Protein AF-0000000074119620 (afdb_homodimer)

Solvent-accessible surface area (backbone atoms only — not comparable to full-atom values): 23588 Å² total; per-residue (Å²): 96,70,70,63,61,60,40,63,68,57,43,51,46,47,52,45,50,17,45,41,33,15,38,52,30,21,48,43,45,45,49,54,56,50,54,73,67,47,82,73,60,67,67,57,48,49,50,50,42,49,51,27,30,33,53,15,23,51,46,34,28,59,46,32,75,73,58,9,40,48,55,40,36,34,53,39,44,42,53,27,21,54,51,47,39,49,33,52,73,38,51,82,74,37,60,67,58,30,50,52,49,50,32,50,34,42,17,30,40,32,22,36,52,55,36,51,63,61,42,49,41,49,62,29,19,51,82,43,19,51,49,51,43,16,54,21,49,27,34,15,46,52,21,42,60,45,19,60,55,48,52,53,67,38,46,97,76,49,67,42,59,30,32,36,52,47,19,50,50,33,45,51,36,33,52,48,40,52,61,58,38,43,62,46,65,70,88,67,63,26,67,40,64,66,54,29,67,63,54,56,44,50,72,60,54,74,84,70,67,71,75,78,72,62,69,78,58,56,60,62,53,52,53,56,47,46,55,55,43,51,59,55,52,64,75,96,99,71,72,61,62,60,40,63,69,58,44,50,45,47,52,44,52,17,46,40,31,14,38,50,29,21,48,45,45,44,50,54,56,50,55,71,68,47,81,75,60,68,67,57,50,48,48,50,43,49,51,28,30,33,54,16,24,51,45,33,29,60,45,33,75,73,58,8,38,48,58,41,35,35,52,39,43,42,53,28,21,54,51,47,38,49,32,53,72,38,51,82,74,37,61,66,58,31,50,53,47,50,32,50,31,42,17,30,39,33,22,38,53,56,38,51,63,62,42,48,42,50,65,28,18,52,82,44,18,51,50,52,42,16,52,21,50,26,34,16,45,52,21,42,59,47,19,60,54,48,51,53,67,38,45,97,75,50,67,41,59,31,33,36,52,48,19,50,48,33,45,52,38,33,52,48,40,51,61,60,39,43,61,48,64,73,86,68,62,28,67,39,65,68,54,30,68,61,55,54,46,48,72,61,52,75,84,68,68,71,75,78,70,61,69,77,59,54,61,60,53,51,51,53,47,46,53,53,44,50,59,55,53,65,74,99

pLDDT: m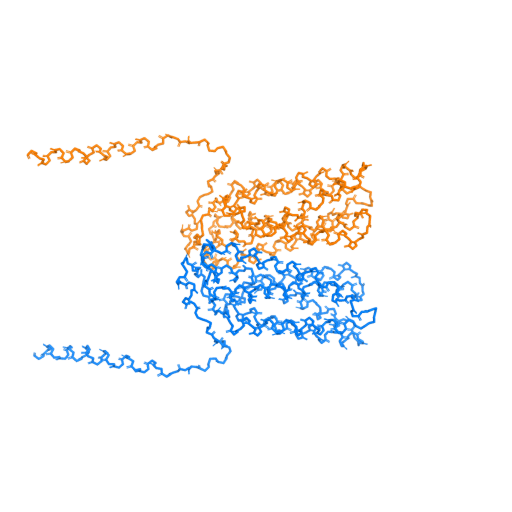ean 76.82, std 20.04, range [24.03, 96.25]

Structure (mmCIF, N/CA/C/O backbone):
data_AF-0000000074119620-model_v1
#
loop_
_entity.id
_entity.type
_entity.pdbx_description
1 polymer 'Major facilitator superfamily (MFS) profile domain-containing protein'
#
loop_
_atom_site.group_PDB
_atom_site.id
_atom_site.type_symbol
_atom_site.label_atom_id
_atom_site.label_alt_id
_atom_site.label_comp_id
_atom_site.label_asym_id
_atom_site.label_entity_id
_atom_site.label_seq_id
_atom_site.pdbx_PDB_ins_code
_atom_site.Cartn_x
_atom_site.Cartn_y
_atom_site.Cartn_z
_atom_site.occupancy
_atom_site.B_iso_or_equiv
_atom_site.auth_seq_id
_atom_site.auth_comp_id
_atom_site.auth_asym_id
_atom_site.auth_atom_id
_atom_site.pdbx_PDB_model_num
ATOM 1 N N . MET A 1 1 ? 4.883 8.281 23.656 1 65.38 1 MET A N 1
ATOM 2 C CA . MET A 1 1 ? 4.09 7.395 22.812 1 65.38 1 MET A CA 1
ATOM 3 C C . MET A 1 1 ? 3.279 6.422 23.656 1 65.38 1 MET A C 1
ATOM 5 O O . MET A 1 1 ? 2.066 6.297 23.484 1 65.38 1 MET A O 1
ATOM 9 N N . ARG A 1 2 ? 3.951 5.906 24.625 1 64.81 2 ARG A N 1
ATOM 10 C CA . ARG A 1 2 ? 3.27 4.902 25.438 1 64.81 2 ARG A CA 1
ATOM 11 C C . ARG A 1 2 ? 2.121 5.52 26.234 1 64.81 2 ARG A C 1
ATOM 13 O O . ARG A 1 2 ? 1.08 4.887 26.422 1 64.81 2 ARG A O 1
ATOM 20 N N . GLU A 1 3 ? 2.363 6.629 26.578 1 68.31 3 GLU A N 1
ATOM 21 C CA . GLU A 1 3 ? 1.336 7.285 27.375 1 68.31 3 GLU A CA 1
ATOM 22 C C . GLU A 1 3 ? 0.096 7.594 26.547 1 68.31 3 GLU A C 1
ATOM 24 O O . GLU A 1 3 ? -1.024 7.574 27.062 1 68.31 3 GLU A O 1
ATOM 29 N N . MET A 1 4 ? 0.361 7.848 25.359 1 67.81 4 MET A N 1
ATOM 30 C CA . MET A 1 4 ? -0.752 8.211 24.484 1 67.81 4 MET A CA 1
ATOM 31 C C . MET A 1 4 ? -1.586 6.988 24.125 1 67.81 4 MET A C 1
ATOM 33 O O . MET A 1 4 ? -2.801 7.09 23.953 1 67.81 4 MET A O 1
ATOM 37 N N . LEU A 1 5 ? -0.892 5.914 24.219 1 71.5 5 LEU A N 1
ATOM 38 C CA . LEU A 1 5 ? -1.597 4.672 23.922 1 71.5 5 LEU A CA 1
ATOM 39 C C . LEU A 1 5 ? -2.383 4.199 25.141 1 71.5 5 LEU A C 1
ATOM 41 O O . LEU A 1 5 ? -2.979 3.119 25.125 1 71.5 5 LEU A O 1
ATOM 45 N N . LYS A 1 6 ? -2.395 5.105 26 1 73.5 6 LYS A N 1
ATOM 46 C CA . LYS A 1 6 ? -3.162 4.738 27.188 1 73.5 6 LYS A CA 1
ATOM 47 C C . LYS A 1 6 ? -4.621 5.172 27.047 1 73.5 6 LYS A C 1
ATOM 49 O O . LYS A 1 6 ? -5.488 4.68 27.781 1 73.5 6 LYS A O 1
ATOM 54 N N . HIS A 1 7 ? -4.895 5.98 26.156 1 81.38 7 HIS A N 1
ATOM 55 C CA . HIS A 1 7 ? -6.293 6.348 25.969 1 81.38 7 HIS A CA 1
ATOM 56 C C . HIS A 1 7 ? -7.066 5.234 25.266 1 81.38 7 HIS A C 1
ATOM 58 O O . HIS A 1 7 ? -6.723 4.852 24.141 1 81.38 7 HIS A O 1
ATOM 64 N N . PRO A 1 8 ? -8.008 4.715 25.938 1 83.75 8 PRO A N 1
ATOM 65 C CA . PRO A 1 8 ? -8.75 3.566 25.406 1 83.75 8 PRO A CA 1
ATOM 66 C C . PRO A 1 8 ? -9.391 3.848 24.047 1 83.75 8 PRO A C 1
ATOM 68 O O . PRO A 1 8 ? -9.484 2.949 23.203 1 83.75 8 PRO A O 1
ATOM 71 N N . SER A 1 9 ? -9.797 5.039 23.828 1 85.31 9 SER A N 1
ATOM 72 C CA . SER A 1 9 ? -10.422 5.371 22.547 1 85.31 9 SER A CA 1
ATOM 73 C C . SER A 1 9 ? -9.438 5.223 21.391 1 85.31 9 SER A C 1
ATOM 75 O O . SER A 1 9 ? -9.805 4.754 20.312 1 85.31 9 SER A O 1
ATOM 77 N N . LEU A 1 10 ? -8.266 5.562 21.703 1 87.19 10 LEU A N 1
ATOM 78 C CA . LEU A 1 10 ? -7.25 5.477 20.656 1 87.19 10 LEU A CA 1
ATOM 79 C C . LEU A 1 10 ? -6.859 4.023 20.391 1 87.19 10 LEU A C 1
ATOM 81 O O . LEU A 1 10 ? -6.602 3.643 19.25 1 87.19 10 LEU A O 1
ATOM 85 N N . ILE A 1 11 ? -6.906 3.287 21.469 1 88.75 11 ILE A N 1
ATOM 86 C CA . ILE A 1 11 ? -6.586 1.871 21.328 1 88.75 11 ILE A CA 1
ATOM 87 C C . ILE A 1 11 ? -7.688 1.173 20.531 1 88.75 11 ILE A C 1
ATOM 89 O O . ILE A 1 11 ? -7.406 0.332 19.672 1 88.75 11 ILE A O 1
ATOM 93 N N . TRP A 1 12 ? -8.836 1.47 20.797 1 88.38 12 TRP A N 1
ATOM 94 C CA . TRP A 1 12 ? -9.953 0.861 20.078 1 88.38 12 TRP A CA 1
ATOM 95 C C . TRP A 1 12 ? -9.93 1.26 18.609 1 88.38 12 TRP A C 1
ATOM 97 O O . TRP A 1 12 ? -10.219 0.44 17.734 1 88.38 12 TRP A O 1
ATOM 107 N N . ARG A 1 13 ? -9.609 2.459 18.359 1 90.44 13 ARG A N 1
ATOM 108 C CA . ARG A 1 13 ? -9.484 2.9 16.984 1 90.44 13 ARG A CA 1
ATOM 109 C C . ARG A 1 13 ? -8.383 2.129 16.266 1 90.44 13 ARG A C 1
ATOM 111 O O . ARG A 1 13 ? -8.531 1.765 15.094 1 90.44 13 ARG A O 1
ATOM 118 N N . LEU A 1 14 ? -7.363 1.898 17.031 1 92.31 14 LEU A N 1
ATOM 119 C CA . LEU A 1 14 ? -6.234 1.169 16.469 1 92.31 14 LEU A CA 1
ATOM 120 C C . LEU A 1 14 ? -6.625 -0.268 16.125 1 92.31 14 LEU A C 1
ATOM 122 O O . LEU A 1 14 ? -6.305 -0.772 15.055 1 92.31 14 LEU A O 1
ATOM 126 N N . VAL A 1 15 ? -7.328 -0.825 17 1 93.31 15 VAL A N 1
ATOM 127 C CA . VAL A 1 15 ? -7.734 -2.215 16.812 1 93.31 15 VAL A CA 1
ATOM 128 C C . VAL A 1 15 ? -8.688 -2.318 15.617 1 93.31 15 VAL A C 1
ATOM 130 O O . VAL A 1 15 ? -8.539 -3.211 14.781 1 93.31 15 VAL A O 1
ATOM 133 N N . VAL A 1 16 ? -9.578 -1.425 15.531 1 94 16 VAL A N 1
ATOM 134 C CA . VAL A 1 16 ? -10.586 -1.463 14.477 1 94 16 VAL A CA 1
ATOM 135 C C . VAL A 1 16 ? -9.93 -1.208 13.125 1 94 16 VAL A C 1
ATOM 137 O O . VAL A 1 16 ? -10.18 -1.935 12.156 1 94 16 VAL A O 1
ATOM 140 N N . ILE A 1 17 ? -9.062 -0.211 13.094 1 94.69 17 ILE A N 1
ATOM 141 C CA . ILE A 1 17 ? -8.438 0.111 11.812 1 94.69 17 ILE A CA 1
ATOM 142 C C . ILE A 1 17 ? -7.48 -1.008 11.414 1 94.69 17 ILE A C 1
ATOM 144 O O . ILE A 1 17 ? -7.344 -1.318 10.227 1 94.69 17 ILE A O 1
ATOM 148 N N . THR A 1 18 ? -6.816 -1.621 12.391 1 95.69 18 THR A N 1
ATOM 149 C CA . THR A 1 18 ? -5.926 -2.744 12.109 1 95.69 18 THR A CA 1
ATOM 150 C C . THR A 1 18 ? -6.711 -3.926 11.547 1 95.69 18 THR A C 1
ATOM 152 O O . THR A 1 18 ? -6.246 -4.602 10.625 1 95.69 18 THR A O 1
ATOM 155 N N . SER A 1 19 ? -7.82 -4.113 12.086 1 95.06 19 SER A N 1
ATOM 156 C CA . SER A 1 19 ? -8.68 -5.164 11.547 1 95.06 19 SER A CA 1
ATOM 157 C C . SER A 1 19 ? -9.086 -4.859 10.109 1 95.06 19 SER A C 1
ATOM 159 O O . SER A 1 19 ? -9.203 -5.77 9.289 1 95.06 19 SER A O 1
ATOM 161 N N . GLY A 1 20 ? -9.359 -3.582 9.844 1 95.75 20 GLY A N 1
ATOM 162 C CA . GLY A 1 20 ? -9.656 -3.186 8.477 1 95.75 20 GLY A CA 1
ATOM 163 C C . GLY A 1 20 ? -8.516 -3.48 7.516 1 95.75 20 GLY A C 1
ATOM 164 O O . GLY A 1 20 ? -8.75 -3.984 6.414 1 95.75 20 GLY A O 1
ATOM 165 N N . TRP A 1 21 ? -7.355 -3.23 7.973 1 95.62 21 TRP A N 1
ATOM 166 C CA . TRP A 1 21 ? -6.176 -3.529 7.168 1 95.62 21 TRP A CA 1
ATOM 167 C C . TRP A 1 21 ? -6.07 -5.027 6.895 1 95.62 21 TRP A C 1
ATOM 169 O O . TRP A 1 21 ? -5.801 -5.438 5.762 1 95.62 21 TRP A O 1
ATOM 179 N N . ALA A 1 22 ? -6.246 -5.785 7.875 1 95.5 22 ALA A N 1
ATOM 180 C CA . ALA A 1 22 ? -6.129 -7.234 7.75 1 95.5 22 ALA A CA 1
ATOM 181 C C . ALA A 1 22 ? -7.141 -7.781 6.746 1 95.5 22 ALA A C 1
ATOM 183 O O . ALA A 1 22 ? -6.785 -8.562 5.859 1 95.5 22 ALA A O 1
ATOM 184 N N . VAL A 1 23 ? -8.312 -7.305 6.832 1 95.69 23 VAL A N 1
ATOM 185 C CA . VAL A 1 23 ? -9.391 -7.852 6.012 1 95.69 23 VAL A CA 1
ATOM 186 C C . VAL A 1 23 ? -9.188 -7.445 4.555 1 95.69 23 VAL A C 1
ATOM 188 O O . VAL A 1 23 ? -9.414 -8.242 3.641 1 95.69 23 VAL A O 1
ATOM 191 N N . VAL A 1 24 ? -8.82 -6.211 4.34 1 95.19 24 VAL A N 1
ATOM 192 C CA . VAL A 1 24 ? -8.578 -5.742 2.98 1 95.19 24 VAL A CA 1
ATOM 193 C C . VAL A 1 24 ? -7.465 -6.574 2.34 1 95.19 24 VAL A C 1
ATOM 195 O O . VAL A 1 24 ? -7.57 -6.965 1.174 1 95.19 24 VAL A O 1
ATOM 198 N N . ASN A 1 25 ? -6.438 -6.914 3.1 1 93.44 25 ASN A N 1
ATOM 199 C CA . ASN A 1 25 ? -5.332 -7.707 2.572 1 93.44 25 ASN A CA 1
ATOM 200 C C . ASN A 1 25 ? -5.746 -9.164 2.357 1 93.44 25 ASN A C 1
ATOM 202 O O . ASN A 1 25 ? -5.359 -9.781 1.362 1 93.44 25 ASN A O 1
ATOM 206 N N . VAL A 1 26 ? -6.488 -9.68 3.252 1 93 26 VAL A N 1
ATOM 207 C CA . VAL A 1 26 ? -7 -11.031 3.061 1 93 26 VAL A CA 1
ATOM 208 C C . VAL A 1 26 ? -7.82 -11.094 1.775 1 93 26 VAL A C 1
ATOM 210 O O . VAL A 1 26 ? -7.664 -12.023 0.976 1 93 26 VAL A O 1
ATOM 213 N N . MET A 1 27 ? -8.664 -10.125 1.658 1 93.38 27 MET A N 1
ATOM 214 C CA . MET A 1 27 ? -9.523 -10.086 0.479 1 93.38 27 MET A CA 1
ATOM 215 C C . MET A 1 27 ? -8.695 -9.953 -0.794 1 93.38 27 MET A C 1
ATOM 217 O O . MET A 1 27 ? -8.969 -10.625 -1.79 1 93.38 27 MET A O 1
ATOM 221 N N . TYR A 1 28 ? -7.73 -9.172 -0.747 1 91.31 28 TYR A N 1
ATOM 222 C CA . TYR A 1 28 ? -6.875 -8.977 -1.912 1 91.31 28 TYR A CA 1
ATOM 223 C C . TYR A 1 28 ? -6.211 -10.281 -2.332 1 91.31 28 TYR A C 1
ATOM 225 O O . TYR A 1 28 ? -6.234 -10.648 -3.508 1 91.31 28 TYR A O 1
ATOM 233 N N . TYR A 1 29 ? -5.676 -10.961 -1.446 1 86.62 29 TYR A N 1
ATOM 234 C CA . TYR A 1 29 ? -4.945 -12.18 -1.774 1 86.62 29 TYR A CA 1
ATOM 235 C C . TYR A 1 29 ? -5.902 -13.32 -2.104 1 86.62 29 TYR A C 1
ATOM 237 O O . TYR A 1 29 ? -5.586 -14.188 -2.916 1 86.62 29 TYR A O 1
ATOM 245 N N . ALA A 1 30 ? -7.043 -13.281 -1.483 1 87.19 30 ALA A N 1
ATOM 246 C CA . ALA A 1 30 ? -8.062 -14.258 -1.8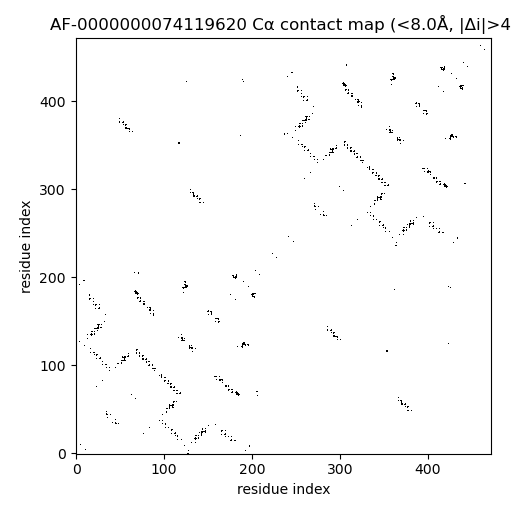75 1 87.19 30 ALA A CA 1
ATOM 247 C C . ALA A 1 30 ? -8.438 -14.094 -3.344 1 87.19 30 ALA A C 1
ATOM 249 O O . ALA A 1 30 ? -8.516 -15.07 -4.086 1 87.19 30 ALA A O 1
ATOM 250 N N . ILE A 1 31 ? -8.57 -12.883 -3.719 1 87.56 31 ILE A N 1
ATOM 251 C CA . ILE A 1 31 ? -8.938 -12.578 -5.098 1 87.56 31 ILE A CA 1
ATOM 252 C C . ILE A 1 31 ? -7.773 -12.914 -6.027 1 87.56 31 ILE A C 1
ATOM 254 O O . ILE A 1 31 ? -7.977 -13.445 -7.117 1 87.56 31 ILE A O 1
ATOM 258 N N . ALA A 1 32 ? -6.617 -12.609 -5.586 1 82.38 32 ALA A N 1
ATOM 259 C CA . ALA A 1 32 ? -5.43 -12.898 -6.387 1 82.38 32 ALA A CA 1
ATOM 260 C C . ALA A 1 32 ? -5.293 -14.391 -6.637 1 82.38 32 ALA A C 1
ATOM 262 O O . ALA A 1 32 ? -4.957 -14.812 -7.75 1 82.38 32 ALA A O 1
ATOM 263 N N . LEU A 1 33 ? -5.574 -15.188 -5.719 1 76.88 33 LEU A N 1
ATOM 264 C CA . LEU A 1 33 ? -5.5 -16.641 -5.844 1 76.88 33 LEU A CA 1
ATOM 265 C C . LEU A 1 33 ? -6.609 -17.156 -6.746 1 76.88 33 LEU A C 1
ATOM 267 O O . LEU A 1 33 ? -6.398 -18.094 -7.523 1 76.88 33 LEU A O 1
ATOM 271 N N . ASN A 1 34 ? -7.762 -16.516 -6.637 1 76.06 34 ASN A N 1
ATOM 272 C CA . ASN A 1 34 ? -8.859 -16.875 -7.52 1 76.06 34 ASN A CA 1
ATOM 273 C C . ASN A 1 34 ? -8.547 -16.547 -8.977 1 76.06 34 ASN A C 1
ATOM 275 O O . ASN A 1 34 ? -8.984 -17.25 -9.883 1 76.06 34 ASN A O 1
ATOM 279 N N . THR A 1 35 ? -7.855 -15.484 -9.141 1 75.19 35 THR A N 1
ATOM 280 C CA . THR A 1 35 ? -7.508 -15.055 -10.492 1 75.19 35 THR A CA 1
ATOM 281 C C . THR A 1 35 ? -6.59 -16.062 -11.164 1 75.19 35 THR A C 1
ATOM 283 O O . THR A 1 35 ? -6.664 -16.266 -12.375 1 75.19 35 THR A O 1
ATOM 286 N N . ASN A 1 36 ? -5.77 -16.75 -10.352 1 70.25 36 ASN A N 1
ATOM 287 C CA . ASN A 1 36 ? -4.879 -17.766 -10.883 1 70.25 36 ASN A CA 1
ATOM 288 C C . ASN A 1 36 ? -5.648 -19.016 -11.312 1 70.25 36 ASN A C 1
ATOM 290 O O . ASN A 1 36 ? -5.141 -19.828 -12.086 1 70.25 36 ASN A O 1
ATOM 294 N N . ASN A 1 37 ? -6.828 -19.109 -10.812 1 71.12 37 ASN A N 1
ATOM 295 C CA . ASN A 1 37 ? -7.645 -20.281 -11.117 1 71.12 37 ASN A CA 1
ATOM 296 C C . ASN A 1 37 ? -8.656 -20 -12.219 1 71.12 37 ASN A C 1
ATOM 298 O O . ASN A 1 37 ? -9.516 -20.828 -12.516 1 71.12 37 ASN A O 1
ATOM 302 N N . LEU A 1 38 ? -8.516 -18.766 -12.75 1 74.75 38 LEU A N 1
ATOM 303 C CA . LEU A 1 38 ? -9.453 -18.406 -13.805 1 74.75 38 LEU A CA 1
ATOM 304 C C . LEU A 1 38 ? -9.156 -19.172 -15.086 1 74.75 38 LEU A C 1
ATOM 306 O O . LEU A 1 38 ? -8.016 -19.578 -15.32 1 74.75 38 LEU A O 1
ATOM 310 N N . THR A 1 39 ? -10.242 -19.422 -15.734 1 73.94 39 THR A N 1
ATOM 311 C CA . THR A 1 39 ? -10.102 -20.094 -17.016 1 73.94 39 THR A CA 1
ATOM 312 C C . THR A 1 39 ? -9.531 -19.156 -18.062 1 73.94 39 THR A C 1
ATOM 314 O O . THR A 1 39 ? -9.602 -17.922 -17.922 1 73.94 39 THR A O 1
ATOM 317 N N . GLY A 1 40 ? -8.734 -19.734 -18.969 1 76.81 40 GLY A N 1
ATOM 318 C CA . GLY A 1 40 ? -8.18 -18.922 -20.047 1 76.81 40 GLY A CA 1
ATOM 319 C C . GLY A 1 40 ? -6.684 -18.719 -19.922 1 76.81 40 GLY A C 1
ATOM 320 O O . GLY A 1 40 ? -6.004 -19.438 -19.203 1 76.81 40 GLY A O 1
ATOM 321 N N . ASP A 1 41 ? -6.258 -17.656 -20.641 1 82.25 41 ASP A N 1
ATOM 322 C CA . ASP A 1 41 ? -4.832 -17.344 -20.672 1 82.25 41 ASP A CA 1
ATOM 323 C C . ASP A 1 41 ? -4.395 -16.641 -19.391 1 82.25 41 ASP A C 1
ATOM 325 O O . ASP A 1 41 ? -4.934 -15.586 -19.031 1 82.25 41 ASP A O 1
ATOM 329 N N . ARG A 1 42 ? -3.529 -17.203 -18.609 1 75.5 42 ARG A N 1
ATOM 330 C CA . ARG A 1 42 ? -3.045 -16.688 -17.328 1 75.5 42 ARG A CA 1
ATOM 331 C C . ARG A 1 42 ? -2.453 -15.289 -17.5 1 75.5 42 ARG A C 1
ATOM 333 O O . ARG A 1 42 ? -2.643 -14.43 -16.641 1 75.5 42 ARG A O 1
ATOM 340 N N . PHE A 1 43 ? -1.74 -15.023 -18.609 1 73.88 43 PHE A N 1
ATOM 341 C CA . PHE A 1 43 ? -1.105 -13.727 -18.828 1 73.88 43 PHE A CA 1
ATOM 342 C C . PHE A 1 43 ? -2.152 -12.648 -19.078 1 73.88 43 PHE A C 1
ATOM 344 O O . PHE A 1 43 ? -2.025 -11.523 -18.578 1 73.88 43 PHE A O 1
ATOM 351 N N . LEU A 1 44 ? -3.137 -13.047 -19.781 1 79.81 44 LEU A N 1
ATOM 352 C CA . LEU A 1 44 ? -4.207 -12.094 -20.047 1 79.81 44 LEU A CA 1
ATOM 353 C C . LEU A 1 44 ? -4.973 -11.766 -18.766 1 79.81 44 LEU A C 1
ATOM 355 O O . LEU A 1 44 ? -5.355 -10.617 -18.547 1 79.81 44 LEU A O 1
ATOM 359 N N . ASN A 1 45 ? -5.16 -12.781 -17.953 1 82.5 45 ASN A N 1
ATOM 360 C CA . ASN A 1 45 ? -5.852 -12.562 -16.688 1 82.5 45 ASN A CA 1
ATOM 361 C C . ASN A 1 45 ? -5.055 -11.656 -15.758 1 82.5 45 ASN A C 1
ATOM 363 O O . ASN A 1 45 ? -5.629 -10.844 -15.031 1 82.5 45 ASN A O 1
ATOM 367 N N . MET A 1 46 ? -3.754 -11.758 -15.836 1 76.88 46 MET A N 1
ATOM 368 C CA . MET A 1 46 ? -2.893 -10.891 -15.031 1 76.88 46 MET A CA 1
ATOM 369 C C . MET A 1 46 ? -2.963 -9.453 -15.516 1 76.88 46 MET A C 1
ATOM 371 O O . MET A 1 46 ? -2.959 -8.516 -14.711 1 76.88 46 MET A O 1
ATOM 375 N N . LEU A 1 47 ? -3.004 -9.398 -16.781 1 81.62 47 LEU A N 1
ATOM 376 C CA . LEU A 1 47 ? -3.084 -8.07 -17.375 1 81.62 47 LEU A CA 1
ATOM 377 C C . LEU A 1 47 ? -4.402 -7.391 -17.016 1 81.62 47 LEU A C 1
ATOM 379 O O . LEU A 1 47 ? -4.422 -6.219 -16.641 1 81.62 47 LEU A O 1
ATOM 383 N N . TYR A 1 48 ? -5.449 -8.148 -17.125 1 86.69 48 TYR A N 1
ATOM 384 C CA . TYR A 1 48 ? -6.746 -7.605 -16.75 1 86.69 48 TYR A CA 1
ATOM 385 C C . TYR A 1 48 ? -6.758 -7.199 -15.281 1 86.69 48 TYR A C 1
ATOM 387 O O . TYR A 1 48 ? -7.316 -6.16 -14.922 1 86.69 48 TYR A O 1
ATOM 395 N N . GLY A 1 49 ? -6.18 -8 -14.5 1 87.62 49 GLY A N 1
ATOM 396 C CA . GLY A 1 49 ? -6.094 -7.695 -13.078 1 87.62 49 GLY A CA 1
ATOM 397 C C . GLY A 1 49 ? -5.32 -6.422 -12.789 1 87.62 49 GLY A C 1
ATOM 398 O O . GLY A 1 49 ? -5.742 -5.605 -11.969 1 87.62 49 GLY A O 1
ATOM 399 N N . GLY A 1 50 ? -4.246 -6.262 -13.492 1 86.44 50 GLY A N 1
ATOM 400 C CA . GLY A 1 50 ? -3.443 -5.059 -13.328 1 86.44 50 GLY A CA 1
ATOM 401 C C . GLY A 1 50 ? -4.172 -3.797 -13.75 1 86.44 50 GLY A C 1
ATOM 402 O O . GLY A 1 50 ? -4.102 -2.775 -13.062 1 86.44 50 GLY A O 1
ATOM 403 N N . ILE A 1 51 ? -4.848 -3.877 -14.797 1 90.81 51 ILE A N 1
ATOM 404 C CA . ILE A 1 51 ? -5.609 -2.738 -15.297 1 90.81 51 ILE A CA 1
ATOM 405 C C . ILE A 1 51 ? -6.711 -2.379 -14.305 1 90.81 51 ILE A C 1
ATOM 407 O O . ILE A 1 51 ? -6.93 -1.203 -14.008 1 90.81 51 ILE A O 1
ATOM 411 N N . ALA A 1 52 ? -7.379 -3.414 -13.836 1 92.88 52 ALA A N 1
ATOM 412 C CA . ALA A 1 52 ? -8.43 -3.186 -12.852 1 92.88 52 ALA A CA 1
ATOM 413 C C . ALA A 1 52 ? -7.883 -2.479 -11.617 1 92.88 52 ALA A C 1
ATOM 415 O O . ALA A 1 52 ? -8.531 -1.588 -11.062 1 92.88 52 ALA A O 1
ATOM 416 N N . GLU A 1 53 ? -6.762 -2.82 -11.203 1 91.69 53 GLU A N 1
ATOM 417 C CA . GLU A 1 53 ? -6.145 -2.207 -10.031 1 91.69 53 GLU A CA 1
ATOM 418 C C . GLU A 1 53 ? -5.777 -0.751 -10.297 1 91.69 53 GLU A C 1
ATOM 420 O O . GLU A 1 53 ? -5.969 0.112 -9.438 1 91.69 53 GLU A O 1
ATOM 425 N N . ILE A 1 54 ? -5.266 -0.506 -11.484 1 93.5 54 ILE A N 1
ATOM 426 C CA . ILE A 1 54 ? -4.879 0.852 -11.852 1 93.5 54 ILE A CA 1
ATOM 427 C C . ILE A 1 54 ? -6.113 1.751 -11.883 1 93.5 54 ILE A C 1
ATOM 429 O O . ILE A 1 54 ? -6.102 2.85 -11.32 1 93.5 54 ILE A O 1
ATOM 433 N N . VAL A 1 55 ? -7.098 1.277 -12.477 1 94 55 VAL A N 1
ATOM 434 C CA . VAL A 1 55 ? -8.344 2.035 -12.531 1 94 55 VAL A CA 1
ATOM 435 C C . VAL A 1 55 ? -8.875 2.264 -11.117 1 94 55 VAL A C 1
ATOM 437 O O . VAL A 1 55 ? -9.352 3.354 -10.797 1 94 55 VAL A O 1
ATOM 440 N N . GLY A 1 56 ? -8.766 1.248 -10.305 1 94.25 56 GLY A N 1
ATOM 441 C CA . GLY A 1 56 ? -9.227 1.357 -8.93 1 94.25 56 GLY A CA 1
ATOM 442 C C . GLY A 1 56 ? -8.516 2.441 -8.141 1 94.25 56 GLY A C 1
ATOM 443 O O . GLY A 1 56 ? -9.156 3.252 -7.473 1 94.25 56 GLY A O 1
ATOM 444 N N . VAL A 1 57 ? -7.266 2.529 -8.305 1 91.56 57 VAL A N 1
ATOM 445 C CA . VAL A 1 57 ? -6.496 3.49 -7.52 1 91.56 57 VAL A CA 1
ATOM 446 C C . VAL A 1 57 ? -6.789 4.906 -8.008 1 91.56 57 VAL A C 1
ATOM 448 O O . VAL A 1 57 ? -6.777 5.855 -7.223 1 91.56 57 VAL A O 1
ATOM 451 N N . LEU A 1 58 ? -7.082 5.027 -9.242 1 90.94 58 LEU A N 1
ATOM 452 C CA . LEU A 1 58 ? -7.422 6.336 -9.789 1 90.94 58 LEU A CA 1
ATOM 453 C C . LEU A 1 58 ? -8.82 6.766 -9.352 1 90.94 58 LEU A C 1
ATOM 455 O O . LEU A 1 58 ? -9.062 7.949 -9.109 1 90.94 58 LEU A O 1
ATOM 459 N N . LEU A 1 59 ? -9.625 5.82 -9.203 1 91.25 59 LEU A N 1
ATOM 460 C CA . LEU A 1 59 ? -10.992 6.121 -8.789 1 91.25 59 LEU A CA 1
ATOM 461 C C . LEU A 1 59 ? -11.039 6.496 -7.312 1 91.25 59 LEU A C 1
ATOM 463 O O . LEU A 1 59 ? -11.984 7.148 -6.863 1 91.25 59 LEU A O 1
ATOM 467 N N . TYR A 1 60 ? -10.016 6.031 -6.633 1 87.25 60 TYR A N 1
ATOM 468 C CA . TYR A 1 60 ? -9.961 6.297 -5.199 1 87.25 60 TYR A CA 1
ATOM 469 C C . TYR A 1 60 ? -10.078 7.789 -4.914 1 87.25 60 TYR A C 1
ATOM 471 O O . TYR A 1 60 ? -10.75 8.195 -3.969 1 87.25 60 TYR A O 1
ATOM 479 N N . PHE A 1 61 ? -9.375 8.617 -5.754 1 81.69 61 PHE A N 1
ATOM 480 C CA . PHE A 1 61 ? -9.367 10.055 -5.52 1 81.69 61 PHE A CA 1
ATOM 481 C C . PHE A 1 61 ? -10.773 10.633 -5.668 1 81.69 61 PHE A C 1
ATOM 483 O O . PHE A 1 61 ? -11.219 11.422 -4.828 1 81.69 61 PHE A O 1
ATOM 490 N N . PHE A 1 62 ? -11.469 10.164 -6.609 1 82.38 62 PHE A N 1
ATOM 491 C CA . PHE A 1 62 ? -12.805 10.695 -6.863 1 82.38 62 PHE A CA 1
ATOM 492 C C . PHE A 1 62 ? -13.773 10.266 -5.766 1 82.38 62 PHE A C 1
ATOM 494 O O . PHE A 1 62 ? -14.602 11.062 -5.32 1 82.38 62 PHE A O 1
ATOM 501 N N . VAL A 1 63 ? -13.617 9.125 -5.27 1 85.06 63 VAL A N 1
ATOM 502 C CA . VAL A 1 63 ? -14.531 8.57 -4.281 1 85.06 63 VAL A CA 1
ATOM 503 C C . VAL A 1 63 ? -14.289 9.227 -2.924 1 85.06 63 VAL A C 1
ATOM 505 O O . VAL A 1 63 ? -15.234 9.625 -2.24 1 85.06 63 VAL A O 1
ATOM 508 N N . VAL A 1 64 ? -13.086 9.461 -2.631 1 84.62 64 VAL A N 1
ATOM 509 C CA . VAL A 1 64 ? -12.75 9.984 -1.311 1 84.62 64 VAL A CA 1
ATOM 510 C C . VAL A 1 64 ? -13 11.492 -1.271 1 84.62 64 VAL A C 1
ATOM 512 O O . VAL A 1 64 ? -13.359 12.039 -0.227 1 84.62 64 VAL A O 1
ATOM 515 N N . SER A 1 65 ? -12.75 12.188 -2.387 1 80.5 65 SER A N 1
ATOM 516 C CA . SER A 1 65 ? -12.961 13.633 -2.438 1 80.5 65 SER A CA 1
ATOM 517 C C . SER A 1 65 ? -14.43 13.984 -2.24 1 80.5 65 SER A C 1
ATOM 519 O O . SER A 1 65 ? -14.75 15.039 -1.68 1 80.5 65 SER A O 1
ATOM 521 N N . LYS A 1 66 ? -15.266 13.086 -2.58 1 79.5 66 LYS A N 1
ATOM 522 C CA . LYS A 1 66 ? -16.688 13.398 -2.531 1 79.5 66 LYS A CA 1
ATOM 523 C C . LYS A 1 66 ? -17.328 12.875 -1.244 1 79.5 66 LYS A C 1
ATOM 525 O O . LYS A 1 66 ? -18.141 13.555 -0.624 1 79.5 66 LYS A O 1
ATOM 530 N N . TRP A 1 67 ? -16.922 11.641 -0.792 1 82.19 67 TRP A N 1
ATOM 531 C CA . TRP A 1 67 ? -17.688 11 0.27 1 82.19 67 TRP A CA 1
ATOM 532 C C . TRP A 1 67 ? -16.844 10.82 1.524 1 82.19 67 TRP A C 1
ATOM 534 O O . TRP A 1 67 ? -17.359 10.469 2.586 1 82.19 67 TRP A O 1
ATOM 544 N N . GLY A 1 68 ? -15.664 11.094 1.47 1 81.69 68 GLY A N 1
ATOM 545 C CA . GLY A 1 68 ? -14.812 10.906 2.633 1 81.69 68 GLY A CA 1
ATOM 546 C C . GLY A 1 68 ? -14.219 9.508 2.717 1 81.69 68 GLY A C 1
ATOM 547 O O . GLY A 1 68 ? -14.602 8.625 1.951 1 81.69 68 GLY A O 1
ATOM 548 N N . CYS A 1 69 ? -13.414 9.273 3.615 1 86.38 69 CYS A N 1
ATOM 549 C CA . CYS A 1 69 ? -12.641 8.039 3.695 1 86.38 69 CYS A CA 1
ATOM 550 C C . CYS A 1 69 ? -13.461 6.922 4.324 1 86.38 69 CYS A C 1
ATOM 552 O O . CYS A 1 69 ? -13.562 5.828 3.766 1 86.38 69 CYS A O 1
ATOM 554 N N . ARG A 1 70 ? -14.109 7.164 5.441 1 89 70 ARG A N 1
ATOM 555 C CA . ARG A 1 70 ? -14.773 6.102 6.191 1 89 70 ARG A CA 1
ATOM 556 C C . ARG A 1 70 ? -15.922 5.496 5.387 1 89 70 ARG A C 1
ATOM 558 O O . ARG A 1 70 ? -15.969 4.281 5.184 1 89 70 ARG A O 1
ATOM 565 N N . ASP A 1 71 ? -16.766 6.359 4.887 1 89 71 ASP A N 1
ATOM 566 C CA . ASP A 1 71 ? -17.969 5.898 4.199 1 89 71 ASP A CA 1
ATOM 567 C C . ASP A 1 71 ? -17.625 5.219 2.877 1 89 71 ASP A C 1
ATOM 569 O O . ASP A 1 71 ? -18.25 4.223 2.504 1 89 71 ASP A O 1
ATOM 573 N N . CYS A 1 72 ? -16.703 5.762 2.236 1 90.44 72 CYS A N 1
ATOM 574 C CA . CYS A 1 72 ? -16.281 5.176 0.97 1 90.44 72 CYS A CA 1
ATOM 575 C C . CYS A 1 72 ? -15.648 3.809 1.189 1 90.44 72 CYS A C 1
ATOM 577 O O . CYS A 1 72 ? -15.93 2.861 0.454 1 90.44 72 CYS A O 1
ATOM 579 N N . TYR A 1 73 ? -14.836 3.777 2.197 1 93.88 73 TYR A N 1
ATOM 580 C CA . TYR A 1 73 ? -14.195 2.508 2.523 1 93.88 73 TYR A CA 1
ATOM 581 C C . TYR A 1 73 ? -15.234 1.43 2.803 1 93.88 73 TYR A C 1
ATOM 583 O O . TYR A 1 73 ? -15.172 0.337 2.232 1 93.88 73 TYR A O 1
ATOM 591 N N . CYS A 1 74 ? -16.188 1.748 3.602 1 93.5 74 CYS A N 1
ATOM 592 C CA . CYS A 1 74 ? -17.203 0.779 4.016 1 93.5 74 CYS A CA 1
ATOM 593 C C . CYS A 1 74 ? -18.094 0.381 2.842 1 93.5 74 CYS A C 1
ATOM 595 O O . CYS A 1 74 ? -18.359 -0.803 2.641 1 93.5 74 CYS A O 1
ATOM 597 N N . ALA A 1 75 ? -18.484 1.348 2.102 1 93.5 75 ALA A N 1
ATOM 598 C CA . ALA A 1 75 ? -19.375 1.067 0.979 1 93.5 75 ALA A CA 1
ATOM 599 C C . ALA A 1 75 ? -18.703 0.182 -0.058 1 93.5 75 ALA A C 1
ATOM 601 O O . ALA A 1 75 ? -19.266 -0.822 -0.497 1 93.5 75 ALA A O 1
ATOM 602 N N . ILE A 1 76 ? -17.531 0.527 -0.397 1 96 76 ILE A N 1
ATOM 603 C CA . ILE A 1 76 ? -16.828 -0.179 -1.461 1 96 76 ILE A CA 1
ATOM 604 C C . ILE A 1 76 ? -16.422 -1.564 -0.974 1 96 76 ILE A C 1
ATOM 606 O O . ILE A 1 76 ? -16.484 -2.541 -1.723 1 96 76 ILE A O 1
ATOM 610 N N . LEU A 1 77 ? -15.945 -1.633 0.293 1 96.06 77 LEU A N 1
ATOM 611 C CA . LEU A 1 77 ? -15.586 -2.936 0.844 1 96.06 77 LEU A CA 1
ATOM 612 C C . LEU A 1 77 ? -16.812 -3.854 0.901 1 96.06 77 LEU A C 1
ATOM 614 O O . LEU A 1 77 ? -16.703 -5.047 0.613 1 96.06 77 LEU A O 1
ATOM 618 N N . CYS A 1 78 ? -17.938 -3.305 1.206 1 95.62 78 CYS A N 1
ATOM 619 C CA . CYS A 1 78 ? -19.172 -4.082 1.263 1 95.62 78 CYS A CA 1
ATOM 620 C C . CYS A 1 78 ? -19.547 -4.602 -0.119 1 95.62 78 CYS A C 1
ATOM 622 O O . CYS A 1 78 ? -19.875 -5.781 -0.276 1 95.62 78 CYS A O 1
ATOM 624 N N . ILE A 1 79 ? -19.5 -3.75 -1.052 1 96.25 79 ILE A N 1
ATOM 625 C CA . ILE A 1 79 ? -19.828 -4.137 -2.42 1 96.25 79 ILE A CA 1
ATOM 626 C C . ILE A 1 79 ? -18.875 -5.23 -2.889 1 96.25 79 ILE A C 1
ATOM 628 O O . ILE A 1 79 ? -19.297 -6.254 -3.432 1 96.25 79 ILE A O 1
ATOM 632 N N . GLY A 1 80 ? -17.578 -5.043 -2.68 1 96.06 80 GLY A N 1
ATOM 633 C CA . GLY A 1 80 ? -16.594 -6.043 -3.057 1 96.06 80 GLY A CA 1
ATOM 634 C C . GLY A 1 80 ? -16.797 -7.375 -2.355 1 96.06 80 GLY A C 1
ATOM 635 O O . GLY A 1 80 ? -16.641 -8.438 -2.967 1 96.06 80 GLY A O 1
ATOM 636 N N . ALA A 1 81 ? -17.125 -7.273 -1.082 1 95.62 81 ALA A N 1
ATOM 637 C CA . ALA A 1 81 ? -17.328 -8.492 -0.297 1 95.62 81 ALA A CA 1
ATOM 638 C C . ALA A 1 81 ? -18.516 -9.297 -0.832 1 95.62 81 ALA A C 1
ATOM 640 O O . ALA A 1 81 ? -18.438 -10.516 -0.948 1 95.62 81 ALA A O 1
ATOM 641 N N . VAL A 1 82 ? -19.594 -8.664 -1.157 1 95 82 VAL A N 1
ATOM 642 C CA . VAL A 1 82 ? -20.781 -9.336 -1.67 1 95 82 VAL A CA 1
ATOM 643 C C . VAL A 1 82 ? -20.469 -9.984 -3.016 1 95 82 VAL A C 1
ATOM 645 O O . VAL A 1 82 ? -20.844 -11.141 -3.256 1 95 82 VAL A O 1
ATOM 648 N N . VAL A 1 83 ? -19.828 -9.297 -3.855 1 94.81 83 VAL A N 1
ATOM 649 C CA . VAL A 1 83 ? -19.469 -9.828 -5.168 1 94.81 83 VAL A CA 1
ATOM 650 C C . VAL A 1 83 ? -18.547 -11.031 -5.004 1 94.81 83 VAL A C 1
ATOM 652 O O . VAL A 1 83 ? -18.688 -12.031 -5.703 1 94.81 83 VAL A O 1
ATOM 655 N N . LEU A 1 84 ? -17.578 -10.914 -4.086 1 92.69 84 LEU A N 1
ATOM 656 C CA . LEU A 1 84 ? -16.656 -12.016 -3.83 1 92.69 84 LEU A CA 1
ATOM 657 C C . LEU A 1 84 ? -17.422 -13.258 -3.375 1 92.69 84 LEU A C 1
ATOM 659 O O . LEU A 1 84 ? -17.094 -14.375 -3.789 1 92.69 84 LEU A O 1
ATOM 663 N N . ALA A 1 85 ? -18.391 -13.117 -2.562 1 91.31 85 ALA A N 1
ATOM 664 C CA . ALA A 1 85 ? -19.172 -14.234 -2.023 1 91.31 85 ALA A CA 1
ATOM 665 C C . ALA A 1 85 ? -19.984 -14.922 -3.117 1 91.31 85 ALA A C 1
ATOM 667 O O . ALA A 1 85 ? -20.172 -16.141 -3.092 1 91.31 85 ALA A O 1
ATOM 668 N N . VAL A 1 86 ? -20.438 -14.188 -4.109 1 90 86 VAL A N 1
ATOM 669 C CA . VAL A 1 86 ? -21.359 -14.711 -5.113 1 90 86 VAL A CA 1
ATOM 670 C C . VAL A 1 86 ? -20.578 -15.258 -6.301 1 90 86 VAL A C 1
ATOM 672 O O . VAL A 1 86 ? -21.078 -16.078 -7.066 1 90 86 VAL A O 1
ATOM 675 N N . THR A 1 87 ? -19.391 -14.828 -6.504 1 87.25 87 THR A N 1
ATOM 676 C CA . THR A 1 87 ? -18.578 -15.148 -7.68 1 87.25 87 THR A CA 1
ATOM 677 C C . THR A 1 87 ? -18.438 -16.656 -7.844 1 87.25 87 THR A C 1
ATOM 679 O O . THR A 1 87 ? -18.656 -17.188 -8.93 1 87.25 87 THR A O 1
ATOM 682 N N . PRO A 1 88 ? -18.062 -17.438 -6.785 1 82.88 88 PRO A N 1
ATOM 683 C CA . PRO A 1 88 ? -17.875 -18.875 -6.98 1 82.88 88 PRO A CA 1
ATOM 684 C C . PRO A 1 88 ? -19.172 -19.578 -7.359 1 82.88 88 PRO A C 1
ATOM 686 O O . PRO A 1 88 ? -19.141 -20.656 -7.961 1 82.88 88 PRO A O 1
ATOM 689 N N . LEU A 1 89 ? -20.281 -19 -7.023 1 80.06 89 LEU A N 1
ATOM 690 C CA . LEU A 1 89 ? -21.578 -19.594 -7.355 1 80.06 89 LEU A CA 1
ATOM 691 C C . LEU A 1 89 ? -21.812 -19.562 -8.859 1 80.06 89 LEU A C 1
ATOM 693 O O . LEU A 1 89 ? -22.562 -20.391 -9.391 1 80.06 89 LEU A O 1
ATOM 697 N N . PHE A 1 90 ? -21.156 -18.625 -9.492 1 78.94 90 PHE A N 1
ATOM 698 C CA . PHE A 1 90 ? -21.328 -18.484 -10.93 1 78.94 90 PHE A CA 1
ATOM 699 C C . PHE A 1 90 ? -20.281 -19.312 -11.68 1 78.94 90 PHE A C 1
ATOM 701 O O . PHE A 1 90 ? -20.344 -19.438 -12.898 1 78.94 90 PHE A O 1
ATOM 708 N N . ALA A 1 91 ? -19.281 -19.797 -11.023 1 71.19 91 ALA A N 1
ATOM 709 C CA . ALA A 1 91 ? -18.203 -20.531 -11.664 1 71.19 91 ALA A CA 1
ATOM 710 C C . ALA A 1 91 ? -18.734 -21.766 -12.391 1 71.19 91 ALA A C 1
ATOM 712 O O . ALA A 1 91 ? -18.188 -22.172 -13.414 1 71.19 91 ALA A O 1
ATOM 713 N N . LEU A 1 92 ? -19.766 -22.281 -11.938 1 67.25 92 LEU A N 1
ATOM 714 C CA . LEU A 1 92 ? -20.344 -23.484 -12.523 1 67.25 92 LEU A CA 1
ATOM 715 C C . LEU A 1 92 ? -21.062 -23.156 -13.828 1 67.25 92 LEU A C 1
ATOM 717 O O . LEU A 1 92 ? -21.266 -24.047 -14.672 1 67.25 92 LEU A O 1
ATOM 721 N N . TRP A 1 93 ? -21.234 -21.859 -14 1 72.88 93 TRP A N 1
ATOM 722 C CA . TRP A 1 93 ? -22.109 -21.531 -15.125 1 72.88 93 TRP A CA 1
ATOM 723 C C . TRP A 1 93 ? -21.312 -20.875 -16.25 1 72.88 93 TRP A C 1
ATOM 725 O O . TRP A 1 93 ? -21.406 -21.312 -17.406 1 72.88 93 TRP A O 1
ATOM 735 N N . ASN A 1 94 ? -20.609 -19.859 -16 1 83.75 94 ASN A N 1
ATOM 736 C CA . ASN A 1 94 ? -19.969 -19.062 -17.031 1 83.75 94 ASN A CA 1
ATOM 737 C C . ASN A 1 94 ? -18.625 -18.516 -16.547 1 83.75 94 ASN A C 1
ATOM 739 O O . ASN A 1 94 ? -18.578 -17.609 -15.719 1 83.75 94 ASN A O 1
ATOM 743 N N . PRO A 1 95 ? -17.609 -19 -17.125 1 83.19 95 PRO A N 1
ATOM 744 C CA . PRO A 1 95 ? -16.266 -18.578 -16.734 1 83.19 95 PRO A CA 1
ATOM 745 C C . PRO A 1 95 ? -16.016 -17.094 -17 1 83.19 95 PRO A C 1
ATOM 747 O O . PRO A 1 95 ? -15.219 -16.469 -16.297 1 83.19 95 PRO A O 1
ATOM 750 N N . VAL A 1 96 ? -16.719 -16.562 -17.938 1 85 96 VAL A N 1
ATOM 751 C CA . VAL A 1 96 ? -16.531 -15.148 -18.266 1 85 96 VAL A CA 1
ATOM 752 C C . VAL A 1 96 ? -17.078 -14.281 -17.125 1 85 96 VAL A C 1
ATOM 754 O O . VAL A 1 96 ? -16.469 -13.266 -16.781 1 85 96 VAL A O 1
ATOM 757 N N . VAL A 1 97 ? -18.141 -14.719 -16.562 1 87.38 97 VAL A N 1
ATOM 758 C CA . VAL A 1 97 ? -18.75 -13.977 -15.461 1 87.38 97 VAL A CA 1
ATOM 759 C C . VAL A 1 97 ? -17.844 -14.008 -14.242 1 87.38 97 VAL A C 1
ATOM 761 O O . VAL A 1 97 ? -17.703 -13.016 -13.523 1 87.38 97 VAL A O 1
ATOM 764 N N . VAL A 1 98 ? -17.188 -15.039 -14.086 1 87.31 98 VAL A N 1
ATOM 765 C CA . VAL A 1 98 ? -16.266 -15.188 -12.961 1 87.31 98 VAL A CA 1
ATOM 766 C C . VAL A 1 98 ? -15.07 -14.25 -13.141 1 87.31 98 VAL A C 1
ATOM 768 O O . VAL A 1 98 ? -14.625 -13.609 -12.188 1 87.31 98 VAL A O 1
ATOM 771 N N . THR A 1 99 ? -14.672 -14.188 -14.344 1 89 99 THR A N 1
ATOM 772 C CA . THR A 1 99 ? -13.523 -13.328 -14.633 1 89 99 THR A CA 1
ATOM 773 C C . THR A 1 99 ? -13.883 -11.859 -14.414 1 89 99 THR A C 1
ATOM 775 O O . THR A 1 99 ? -13.141 -11.125 -13.75 1 89 99 THR A O 1
ATOM 778 N N . ILE A 1 100 ? -14.961 -11.453 -14.867 1 90.44 100 ILE A N 1
ATOM 779 C CA . ILE A 1 100 ? -15.398 -10.062 -14.734 1 90.44 100 ILE A CA 1
ATOM 780 C C . ILE A 1 100 ? -15.633 -9.734 -13.266 1 90.44 100 ILE A C 1
ATOM 782 O O . ILE A 1 100 ? -15.242 -8.656 -12.797 1 90.44 100 ILE A O 1
ATOM 786 N N . SER A 1 101 ? -16.25 -10.609 -12.586 1 91.75 101 SER A N 1
ATOM 787 C CA . SER A 1 101 ? -16.516 -10.398 -11.172 1 91.75 101 SER A CA 1
ATOM 788 C C . SER A 1 101 ? -15.211 -10.32 -10.375 1 91.75 101 SER A C 1
ATOM 790 O O . SER A 1 101 ? -15.086 -9.5 -9.461 1 91.75 101 SER A O 1
ATOM 792 N N . THR A 1 102 ? -14.32 -11.133 -10.734 1 90.25 102 THR A N 1
ATOM 793 C CA . THR A 1 102 ? -13.023 -11.133 -10.07 1 90.25 102 THR A CA 1
ATOM 794 C C . THR A 1 102 ? -12.281 -9.82 -10.32 1 90.25 102 THR A C 1
ATOM 796 O O . THR A 1 102 ? -11.695 -9.242 -9.398 1 90.25 102 THR A O 1
ATOM 799 N N . MET A 1 103 ? -12.383 -9.328 -11.531 1 93.12 103 MET A N 1
ATOM 800 C CA . MET A 1 103 ? -11.742 -8.055 -11.859 1 93.12 103 MET A CA 1
ATOM 801 C C . MET A 1 103 ? -12.406 -6.906 -11.102 1 93.12 103 MET A C 1
ATOM 803 O O . MET A 1 103 ? -11.727 -5.977 -10.656 1 93.12 103 MET A O 1
ATOM 807 N N . PHE A 1 104 ? -13.617 -7.023 -10.984 1 95.06 104 PHE A N 1
ATOM 808 C CA . PHE A 1 104 ? -14.352 -6.008 -10.242 1 95.06 104 PHE A CA 1
ATOM 809 C C . PHE A 1 104 ? -13.953 -6.02 -8.766 1 95.06 104 PHE A C 1
ATOM 811 O O . PHE A 1 104 ? -13.82 -4.965 -8.148 1 95.06 104 PHE A O 1
ATOM 818 N N . CYS A 1 105 ? -13.789 -7.137 -8.211 1 94.19 105 CYS A N 1
ATOM 819 C CA . CYS A 1 105 ? -13.359 -7.254 -6.824 1 94.19 105 CYS A CA 1
ATOM 820 C C . CYS A 1 105 ? -11.953 -6.684 -6.641 1 94.19 105 CYS A C 1
ATOM 822 O O . CYS A 1 105 ? -11.664 -6.059 -5.617 1 94.19 105 CYS A O 1
ATOM 824 N N . LYS A 1 106 ? -11.156 -6.895 -7.629 1 93 106 LYS A N 1
ATOM 825 C CA . LYS A 1 106 ? -9.812 -6.332 -7.574 1 93 106 LYS A CA 1
ATOM 826 C C . LYS A 1 106 ? -9.859 -4.805 -7.578 1 93 106 LYS A C 1
ATOM 828 O O . LYS A 1 106 ? -9.086 -4.156 -6.875 1 93 106 LYS A O 1
ATOM 833 N N . LEU A 1 107 ? -10.703 -4.312 -8.352 1 95.19 107 LEU A N 1
ATOM 834 C CA . LEU A 1 107 ? -10.906 -2.867 -8.398 1 95.19 107 LEU A CA 1
ATOM 835 C C . LEU A 1 107 ? -11.359 -2.342 -7.039 1 95.19 107 LEU A C 1
ATOM 837 O O . LEU A 1 107 ? -10.805 -1.362 -6.535 1 95.19 107 LEU A O 1
ATOM 841 N N . CYS A 1 108 ? -12.281 -3.014 -6.43 1 95.81 108 CYS A N 1
ATOM 842 C CA . CYS A 1 108 ? -12.797 -2.605 -5.129 1 95.81 108 CYS A CA 1
ATOM 843 C C . CYS A 1 108 ? -11.719 -2.672 -4.059 1 95.81 108 CYS A C 1
ATOM 845 O O . CYS A 1 108 ? -11.562 -1.743 -3.264 1 95.81 108 CYS A O 1
ATOM 847 N N . THR A 1 109 ? -10.992 -3.732 -4.078 1 94.88 109 THR A N 1
ATOM 848 C CA . THR A 1 109 ? -9.961 -3.908 -3.062 1 94.88 109 THR A CA 1
ATOM 849 C C . THR A 1 109 ? -8.844 -2.883 -3.24 1 94.88 109 THR A C 1
ATOM 851 O O . THR A 1 109 ? -8.281 -2.389 -2.26 1 94.88 109 THR A O 1
ATOM 854 N N . SER A 1 110 ? -8.578 -2.566 -4.492 1 93.56 110 SER A N 1
ATOM 855 C CA . SER A 1 110 ? -7.555 -1.565 -4.773 1 93.56 110 SER A CA 1
ATOM 856 C C . SER A 1 110 ? -7.957 -0.197 -4.234 1 93.56 110 SER A C 1
ATOM 858 O O . SER A 1 110 ? -7.133 0.517 -3.66 1 93.56 110 SER A O 1
ATOM 860 N N . ILE A 1 111 ? -9.141 0.155 -4.363 1 94.19 111 ILE A N 1
ATOM 861 C CA . ILE A 1 111 ? -9.656 1.413 -3.836 1 94.19 111 ILE A CA 1
ATOM 862 C C . ILE A 1 111 ? -9.547 1.415 -2.312 1 94.19 111 ILE A C 1
ATOM 864 O O . ILE A 1 111 ? -9.031 2.365 -1.723 1 94.19 111 ILE A O 1
ATOM 868 N N . CYS A 1 112 ? -9.992 0.349 -1.711 1 94.88 112 CYS A N 1
ATOM 869 C CA . CYS A 1 112 ? -10.016 0.261 -0.256 1 94.88 112 CYS A CA 1
ATOM 870 C C . CYS A 1 112 ? -8.609 0.295 0.322 1 94.88 112 CYS A C 1
ATOM 872 O O . CYS A 1 112 ? -8.391 0.845 1.402 1 94.88 112 CYS A O 1
ATOM 874 N N . PHE A 1 113 ? -7.727 -0.241 -0.416 1 92.62 113 PHE A N 1
ATOM 875 C CA . PHE A 1 113 ? -6.34 -0.242 0.026 1 92.62 113 PHE A CA 1
ATOM 876 C C . PHE A 1 113 ? -5.797 1.181 0.108 1 92.62 113 PHE A C 1
ATOM 878 O O . PHE A 1 113 ? -5.156 1.551 1.096 1 92.62 113 PHE A O 1
ATOM 885 N N . ASN A 1 114 ? -6.051 1.933 -0.84 1 89.75 114 ASN A N 1
ATOM 886 C CA . ASN A 1 114 ? -5.582 3.314 -0.847 1 89.75 114 ASN A CA 1
ATOM 887 C C . ASN A 1 114 ? -6.289 4.152 0.216 1 89.75 114 ASN A C 1
ATOM 889 O O . ASN A 1 114 ? -5.656 4.965 0.893 1 89.75 114 ASN A O 1
ATOM 893 N N . ILE A 1 115 ? -7.535 3.867 0.394 1 90.25 115 ILE A N 1
ATOM 894 C CA . ILE A 1 115 ? -8.312 4.633 1.363 1 90.25 115 ILE A CA 1
ATOM 895 C C . ILE A 1 115 ? -7.777 4.379 2.77 1 90.25 115 ILE A C 1
ATOM 897 O O . ILE A 1 115 ? -7.566 5.316 3.543 1 90.25 115 ILE A O 1
ATOM 901 N N . ILE A 1 116 ? -7.543 3.135 3.043 1 91.19 116 ILE A N 1
ATOM 902 C CA . ILE A 1 116 ? -7.191 2.787 4.414 1 91.19 116 ILE A CA 1
ATOM 903 C C . ILE A 1 116 ? -5.797 3.318 4.742 1 91.19 116 ILE A C 1
ATOM 905 O O . ILE A 1 116 ? -5.52 3.693 5.883 1 91.19 116 ILE A O 1
ATOM 909 N N . PHE A 1 117 ? -4.988 3.465 3.727 1 88 117 PHE A N 1
ATOM 910 C CA . PHE A 1 117 ? -3.656 4.02 3.93 1 88 117 PHE A CA 1
ATOM 911 C C . PHE A 1 117 ? -3.732 5.504 4.27 1 88 117 PHE A C 1
ATOM 913 O O . PHE A 1 117 ? -2.965 5.996 5.102 1 88 117 PHE A O 1
ATOM 920 N N . VAL A 1 118 ? -4.594 6.184 3.688 1 83.31 118 VAL A N 1
ATOM 921 C CA . VAL A 1 118 ? -4.719 7.621 3.91 1 83.31 118 VAL A CA 1
ATOM 922 C C . VAL A 1 118 ? -5.559 7.879 5.16 1 83.31 118 VAL A C 1
ATOM 924 O O . VAL A 1 118 ? -5.324 8.852 5.883 1 83.31 118 VAL A O 1
ATOM 927 N N . TYR A 1 119 ? -6.445 7 5.418 1 87.56 119 TYR A N 1
ATOM 928 C CA . TYR A 1 119 ? -7.387 7.148 6.523 1 87.56 119 TYR A CA 1
ATOM 929 C C . TYR A 1 119 ? -6.695 6.906 7.859 1 87.56 119 TYR A C 1
ATOM 931 O O . TYR A 1 119 ? -6.984 7.586 8.852 1 87.56 119 TYR A O 1
ATOM 939 N N . THR A 1 120 ? -5.785 6.016 7.93 1 89.5 120 THR A N 1
ATOM 940 C CA . THR A 1 120 ? -5.172 5.566 9.172 1 89.5 120 THR A CA 1
ATOM 941 C C . THR A 1 120 ? -4.445 6.719 9.859 1 89.5 120 THR A C 1
ATOM 943 O O . THR A 1 120 ? -4.68 6.992 11.039 1 89.5 120 THR A O 1
ATOM 946 N N . PRO A 1 121 ? -3.664 7.484 9.148 1 83.94 121 PRO A N 1
ATOM 947 C CA . PRO A 1 121 ? -2.979 8.578 9.836 1 83.94 121 PRO A CA 1
ATOM 948 C C . PRO A 1 121 ? -3.934 9.688 10.289 1 83.94 121 PRO A C 1
ATOM 950 O O . PRO A 1 121 ? -3.617 10.445 11.203 1 83.94 121 PRO A O 1
ATOM 953 N N . GLN A 1 122 ? -5.055 9.773 9.711 1 82 122 GLN A N 1
ATOM 954 C CA . GLN A 1 122 ? -6.031 10.805 10.055 1 82 122 GLN A CA 1
ATOM 955 C C . GLN A 1 122 ? -6.707 10.5 11.391 1 82 122 GLN A C 1
ATOM 957 O O . GLN A 1 122 ? -7.328 11.383 11.984 1 82 122 GLN A O 1
ATOM 962 N N . LEU A 1 123 ? -6.609 9.344 11.852 1 86 123 LEU A N 1
ATOM 963 C CA . LEU A 1 123 ? -7.328 8.914 13.047 1 86 123 LEU A CA 1
ATOM 964 C C . LEU A 1 123 ? -6.492 9.156 14.297 1 86 123 LEU A C 1
ATOM 966 O O . LEU A 1 123 ? -7.012 9.109 15.414 1 86 123 LEU A O 1
ATOM 970 N N . PHE A 1 124 ? -5.242 9.469 14.141 1 85.38 124 PHE A N 1
ATOM 971 C CA . PHE A 1 124 ? -4.344 9.508 15.289 1 85.38 124 PHE A CA 1
ATOM 972 C C . PHE A 1 124 ? -3.576 10.82 15.344 1 85.38 124 PHE A C 1
ATOM 974 O O . PHE A 1 124 ? -3.35 11.453 14.305 1 85.38 124 PHE A O 1
ATOM 981 N N . PRO A 1 125 ? -3.277 11.195 16.562 1 83.25 125 PRO A N 1
ATOM 982 C CA . PRO A 1 125 ? -2.477 12.414 16.688 1 83.25 125 PRO A CA 1
ATOM 983 C C . PRO A 1 125 ? -1.063 12.25 16.125 1 83.25 125 PRO A C 1
ATOM 985 O O . PRO A 1 125 ? -0.613 11.133 15.898 1 83.25 125 PRO A O 1
ATOM 988 N N . THR A 1 126 ? -0.439 13.297 15.969 1 75.44 126 THR A N 1
ATOM 989 C CA . THR A 1 126 ? 0.864 13.344 15.32 1 75.44 126 THR A CA 1
ATOM 990 C C . THR A 1 126 ? 1.87 12.461 16.062 1 75.44 126 THR A C 1
ATOM 992 O O . THR A 1 126 ? 2.693 11.789 15.43 1 75.44 126 THR A O 1
ATOM 995 N N . CYS A 1 127 ? 1.811 12.336 17.312 1 77.44 127 CYS A N 1
ATOM 996 C CA . CYS A 1 127 ? 2.814 11.672 18.141 1 77.44 127 CYS A CA 1
ATOM 997 C C . CYS A 1 127 ? 2.771 10.164 17.922 1 77.44 127 CYS A C 1
ATOM 999 O O . CYS A 1 127 ? 3.777 9.477 18.109 1 77.44 127 CYS A O 1
ATOM 1001 N N . ILE A 1 128 ? 1.627 9.656 17.531 1 84.06 128 ILE A N 1
ATOM 1002 C CA . ILE A 1 128 ? 1.555 8.203 17.422 1 84.06 128 ILE A CA 1
ATOM 1003 C C . ILE A 1 128 ? 1.088 7.828 16.016 1 84.06 128 ILE A C 1
ATOM 1005 O O . ILE A 1 128 ? 0.775 6.664 15.742 1 84.06 128 ILE A O 1
ATOM 1009 N N . ARG A 1 129 ? 1.06 8.758 15.141 1 82 129 ARG A N 1
ATOM 1010 C CA . ARG A 1 129 ? 0.549 8.562 13.781 1 82 129 ARG A CA 1
ATOM 1011 C C . ARG A 1 129 ? 1.355 7.5 13.047 1 82 129 ARG A C 1
ATOM 1013 O O . ARG A 1 129 ? 0.787 6.59 12.438 1 82 129 ARG A O 1
ATOM 1020 N N . ASN A 1 130 ? 2.641 7.602 13.141 1 80.5 130 ASN A N 1
ATOM 1021 C CA . ASN A 1 130 ? 3.496 6.66 12.43 1 80.5 130 ASN A CA 1
ATOM 1022 C C . ASN A 1 130 ? 3.457 5.273 13.062 1 80.5 130 ASN A C 1
ATOM 1024 O O . ASN A 1 130 ? 3.516 4.262 12.367 1 80.5 130 ASN A O 1
ATOM 1028 N N . PHE A 1 131 ? 3.314 5.305 14.289 1 84.44 131 PHE A N 1
ATOM 1029 C CA . PHE A 1 131 ? 3.207 4.039 15 1 84.44 131 PHE A CA 1
ATOM 1030 C C . PHE A 1 131 ? 1.925 3.309 14.625 1 84.44 131 PHE A C 1
ATOM 1032 O O . PHE A 1 131 ? 1.951 2.113 14.328 1 84.44 131 PHE A O 1
ATOM 1039 N N . ALA A 1 132 ? 0.871 4.035 14.633 1 88.69 132 ALA A N 1
ATOM 1040 C CA . ALA A 1 132 ? -0.427 3.455 14.297 1 88.69 132 ALA A CA 1
ATOM 1041 C C . ALA A 1 132 ? -0.444 2.939 12.859 1 88.69 132 ALA A C 1
ATOM 1043 O O . ALA A 1 132 ? -1.004 1.877 12.586 1 88.69 132 ALA A O 1
ATOM 1044 N N . THR A 1 133 ? 0.139 3.662 12.008 1 88.19 133 THR A N 1
ATOM 1045 C CA . THR A 1 133 ? 0.198 3.234 10.609 1 88.19 133 THR A CA 1
ATOM 1046 C C . THR A 1 133 ? 1.047 1.974 10.469 1 88.19 133 THR A C 1
ATOM 1048 O O . THR A 1 133 ? 0.687 1.057 9.727 1 88.19 133 THR A O 1
ATOM 1051 N N . GLY A 1 134 ? 2.119 1.902 11.211 1 87.44 134 GLY A N 1
ATOM 1052 C CA . GLY A 1 134 ? 2.961 0.718 11.188 1 87.44 134 GLY A CA 1
ATOM 1053 C C . GLY A 1 134 ? 2.262 -0.523 11.711 1 87.44 134 GLY A C 1
ATOM 1054 O O . GLY A 1 134 ? 2.268 -1.567 11.055 1 87.44 134 GLY A O 1
ATOM 1055 N N . ILE A 1 135 ? 1.621 -0.376 12.781 1 91.56 135 ILE A N 1
ATOM 1056 C CA . ILE A 1 135 ? 0.93 -1.498 13.406 1 91.56 135 ILE A CA 1
ATOM 1057 C C . ILE A 1 135 ? -0.217 -1.962 12.516 1 91.56 135 ILE A C 1
ATOM 1059 O O . ILE A 1 135 ? -0.432 -3.164 12.344 1 91.56 135 ILE A O 1
ATOM 1063 N N . SER A 1 136 ? -0.922 -1.016 12.016 1 94.38 136 SER A N 1
ATOM 1064 C CA . SER A 1 136 ? -2.039 -1.368 11.148 1 94.38 136 SER A CA 1
ATOM 1065 C C . SER A 1 136 ? -1.554 -2.047 9.867 1 94.38 136 SER A C 1
ATOM 1067 O O . SER A 1 136 ? -2.15 -3.025 9.414 1 94.38 136 SER A O 1
ATOM 1069 N N . SER A 1 137 ? -0.515 -1.514 9.352 1 92.38 137 SER A N 1
ATOM 1070 C CA . SER A 1 137 ? 0.065 -2.115 8.156 1 92.38 137 SER A CA 1
ATOM 1071 C C . SER A 1 137 ? 0.577 -3.523 8.438 1 92.38 137 SER A C 1
ATOM 1073 O O . SER A 1 137 ? 0.449 -4.418 7.602 1 92.38 137 SER A O 1
ATOM 1075 N N . ALA A 1 138 ? 1.161 -3.721 9.625 1 92.69 138 ALA A N 1
ATOM 1076 C CA . ALA A 1 138 ? 1.588 -5.059 10.031 1 92.69 138 ALA A CA 1
ATOM 1077 C C . ALA A 1 138 ? 0.4 -6.012 10.109 1 92.69 138 ALA A C 1
ATOM 1079 O O . ALA A 1 138 ? 0.503 -7.176 9.719 1 92.69 138 ALA A O 1
ATOM 1080 N N . GLY A 1 139 ? -0.632 -5.512 10.641 1 93.94 139 GLY A N 1
ATOM 1081 C CA . GLY A 1 139 ? -1.851 -6.305 10.633 1 93.94 139 GLY A CA 1
ATOM 1082 C C . GLY A 1 139 ? -2.285 -6.715 9.242 1 93.94 139 GLY A C 1
ATOM 1083 O O . GLY A 1 139 ? -2.783 -7.828 9.039 1 93.94 139 GLY A O 1
ATOM 1084 N N . GLY A 1 140 ? -2.133 -5.82 8.328 1 93.19 140 GLY A N 1
ATOM 1085 C CA . GLY A 1 140 ? -2.42 -6.148 6.938 1 93.19 140 GLY A CA 1
ATOM 1086 C C . GLY A 1 140 ? -1.56 -7.277 6.402 1 93.19 140 GLY A C 1
ATOM 1087 O O . GLY A 1 140 ? -2.057 -8.172 5.719 1 93.19 140 GLY A O 1
ATOM 1088 N N . ARG A 1 141 ? -0.339 -7.254 6.754 1 88.88 141 ARG A N 1
ATOM 1089 C CA . ARG A 1 141 ? 0.574 -8.297 6.297 1 88.88 141 ARG A CA 1
ATOM 1090 C C . ARG A 1 141 ? 0.195 -9.656 6.891 1 88.88 141 ARG A C 1
ATOM 1092 O O . ARG A 1 141 ? 0.314 -10.68 6.227 1 88.88 141 ARG A O 1
ATOM 1099 N N . ILE A 1 142 ? -0.168 -9.625 8.055 1 91.69 142 ILE A N 1
ATOM 1100 C CA . ILE A 1 142 ? -0.641 -10.852 8.68 1 91.69 142 ILE A CA 1
ATOM 1101 C C . ILE A 1 142 ? -1.842 -11.398 7.914 1 91.69 142 ILE A C 1
ATOM 1103 O O . ILE A 1 142 ? -1.934 -12.602 7.664 1 91.69 142 ILE A O 1
ATOM 1107 N N . GLY A 1 143 ? -2.738 -10.523 7.578 1 90.81 143 GLY A N 1
ATOM 1108 C CA . GLY A 1 143 ? -3.857 -10.938 6.746 1 90.81 143 GLY A CA 1
ATOM 1109 C C . GLY A 1 143 ? -3.428 -11.562 5.43 1 90.81 143 GLY A C 1
ATOM 1110 O O . GLY A 1 143 ? -4.008 -12.555 4.988 1 90.81 143 GLY A O 1
ATOM 1111 N N . SER A 1 144 ? -2.428 -10.945 4.863 1 86.5 144 SER A N 1
ATOM 1112 C CA . SER A 1 144 ? -1.922 -11.445 3.592 1 86.5 144 SER A CA 1
ATOM 1113 C C . SER A 1 144 ? -1.356 -12.859 3.74 1 86.5 144 SER A C 1
ATOM 1115 O O . SER A 1 144 ? -1.478 -13.68 2.832 1 86.5 144 SER A O 1
ATOM 1117 N N . ILE A 1 145 ? -0.776 -13.164 4.816 1 83.19 145 ILE A N 1
ATOM 1118 C CA . ILE A 1 145 ? -0.173 -14.461 5.074 1 83.19 145 ILE A CA 1
ATOM 1119 C C . ILE A 1 145 ? -1.268 -15.5 5.328 1 83.19 145 ILE A C 1
ATOM 1121 O O . ILE A 1 145 ? -1.171 -16.641 4.863 1 83.19 145 ILE A O 1
ATOM 1125 N N . ILE A 1 146 ? -2.244 -15.102 5.93 1 86.38 146 ILE A N 1
ATOM 1126 C CA . ILE A 1 146 ? -3.314 -16.016 6.332 1 86.38 146 ILE A CA 1
ATOM 1127 C C . ILE A 1 146 ? -4.168 -16.375 5.117 1 86.38 146 ILE A C 1
ATOM 1129 O O . ILE A 1 146 ? -4.715 -17.469 5.039 1 86.38 146 ILE A O 1
ATOM 1133 N N . SER A 1 147 ? -4.25 -15.5 4.195 1 86.81 147 SER A N 1
ATOM 1134 C CA . SER A 1 147 ? -5.203 -15.625 3.098 1 86.81 147 SER A CA 1
ATOM 1135 C C . SER A 1 147 ? -4.98 -16.906 2.312 1 86.81 147 SER A C 1
ATOM 1137 O O . SER A 1 147 ? -5.926 -17.672 2.072 1 86.81 147 SER A O 1
ATOM 1139 N N . PRO A 1 148 ? -3.715 -17.25 1.941 1 77.06 148 PRO A N 1
ATOM 1140 C CA . PRO A 1 148 ? -3.537 -18.484 1.187 1 77.06 148 PRO A CA 1
ATOM 1141 C C . PRO A 1 148 ? -3.939 -19.719 1.986 1 77.06 148 PRO A C 1
ATOM 1143 O O . PRO A 1 148 ? -4.434 -20.703 1.414 1 77.06 148 PRO A O 1
ATOM 1146 N N . PHE A 1 149 ? -3.758 -19.641 3.236 1 79.44 149 PHE A N 1
ATOM 1147 C CA . PHE A 1 149 ? -4.133 -20.781 4.078 1 79.44 149 PHE A CA 1
ATOM 1148 C C . PHE A 1 149 ? -5.648 -20.922 4.16 1 79.44 149 PHE A C 1
ATOM 1150 O O . PHE A 1 149 ? -6.176 -22.031 4.16 1 79.44 149 PHE A O 1
ATOM 1157 N N . VAL A 1 150 ? -6.34 -19.828 4.184 1 80.88 150 VAL A N 1
ATOM 1158 C CA . VAL A 1 150 ? -7.797 -19.844 4.207 1 80.88 150 VAL A CA 1
ATOM 1159 C C . VAL A 1 150 ? -8.336 -20.375 2.883 1 80.88 150 VAL A C 1
ATOM 1161 O O . VAL A 1 150 ? -9.266 -21.188 2.861 1 80.88 150 VAL A O 1
ATOM 1164 N N . MET A 1 151 ? -7.695 -20 1.826 1 80.06 151 MET A N 1
ATOM 1165 C CA . MET A 1 151 ? -8.164 -20.391 0.499 1 80.06 151 MET A CA 1
ATOM 1166 C C . MET A 1 151 ? -7.812 -21.844 0.205 1 80.06 151 MET A C 1
ATOM 1168 O O . MET A 1 151 ? -8.562 -22.531 -0.486 1 80.06 151 MET A O 1
ATOM 1172 N N . HIS A 1 152 ? -6.715 -22.312 0.715 1 76.19 152 HIS A N 1
ATOM 1173 C CA . HIS A 1 152 ? -6.32 -23.688 0.483 1 76.19 152 HIS A CA 1
ATOM 1174 C C . HIS A 1 152 ? -7.082 -24.641 1.4 1 76.19 152 HIS A C 1
ATOM 1176 O O . HIS A 1 152 ? -7.297 -25.812 1.053 1 76.19 152 HIS A O 1
ATOM 1182 N N . ALA A 1 153 ? -7.355 -24.172 2.531 1 72.81 153 ALA A N 1
ATOM 1183 C CA . ALA A 1 153 ? -8.117 -24.984 3.465 1 72.81 153 ALA A CA 1
ATOM 1184 C C . ALA A 1 153 ? -9.469 -25.391 2.869 1 72.81 153 ALA A C 1
ATOM 1186 O O . ALA A 1 153 ? -10.039 -26.422 3.244 1 72.81 153 ALA A O 1
ATOM 1187 N N . GLY A 1 154 ? -10.109 -24.5 2.049 1 64.25 154 GLY A N 1
ATOM 1188 C CA . GLY A 1 154 ? -11.367 -24.859 1.415 1 64.25 154 GLY A CA 1
ATOM 1189 C C . GLY A 1 154 ? -11.25 -26.062 0.493 1 64.25 154 GLY A C 1
ATOM 1190 O O . GLY A 1 154 ? -12.25 -26.656 0.102 1 64.25 154 GLY A O 1
ATOM 1191 N N . GLY A 1 155 ? -10 -26.75 0.387 1 57.44 155 GLY A N 1
ATOM 1192 C CA . GLY A 1 155 ? -9.781 -28 -0.343 1 57.44 155 GLY A CA 1
ATOM 1193 C C . GLY A 1 155 ? -9.812 -27.812 -1.849 1 57.44 155 GLY A C 1
ATOM 1194 O O . GLY A 1 155 ? -9.984 -26.688 -2.342 1 57.44 155 GLY A O 1
ATOM 1195 N N . SER A 1 156 ? -9.234 -28.781 -2.658 1 52.09 156 SER A N 1
ATOM 1196 C CA . SER A 1 156 ? -9.211 -28.938 -4.109 1 52.09 156 SER A CA 1
ATOM 1197 C C . SER A 1 156 ? -10.57 -28.625 -4.719 1 52.09 156 SER A C 1
ATOM 1199 O O . SER A 1 156 ? -10.68 -28.406 -5.926 1 52.09 156 SER A O 1
ATOM 1201 N N . GLY A 1 157 ? -11.617 -28.734 -3.996 1 52.22 157 GLY A N 1
ATOM 1202 C CA . GLY A 1 157 ? -12.906 -28.719 -4.66 1 52.22 157 GLY A CA 1
ATOM 1203 C C . GLY A 1 157 ? -13.531 -27.344 -4.742 1 52.22 157 GLY A C 1
ATOM 1204 O O . GLY A 1 157 ? -13.828 -26.859 -5.836 1 52.22 157 GLY A O 1
ATOM 1205 N N . SER A 1 158 ? -14.258 -26.719 -3.684 1 62 158 SER A N 1
ATOM 1206 C CA . SER A 1 158 ? -15.18 -25.609 -3.854 1 62 158 SER A CA 1
ATOM 1207 C C . SER A 1 158 ? -14.625 -24.328 -3.234 1 62 158 SER A C 1
ATOM 1209 O O . SER A 1 158 ? -14.273 -24.312 -2.051 1 62 158 SER A O 1
ATOM 1211 N N . SER A 1 159 ? -13.969 -23.328 -4.035 1 72.19 159 SER A N 1
ATOM 1212 C CA . SER A 1 159 ? -13.539 -21.984 -3.652 1 72.19 159 SER A CA 1
ATOM 1213 C C . SER A 1 159 ? -14.68 -21.188 -3.047 1 72.19 159 SER A C 1
ATOM 1215 O O . SER A 1 159 ? -14.492 -20.047 -2.617 1 72.19 159 SER A O 1
ATOM 1217 N N . VAL A 1 160 ? -15.812 -21.922 -2.781 1 78.25 160 VAL A N 1
ATOM 1218 C CA . VAL A 1 160 ? -17.016 -21.203 -2.348 1 78.25 160 VAL A CA 1
ATOM 1219 C C . VAL A 1 160 ? -16.906 -20.891 -0.859 1 78.25 160 VAL A C 1
ATOM 1221 O O . VAL A 1 160 ? -17.094 -19.734 -0.455 1 78.25 160 VAL A O 1
ATOM 1224 N N . VAL A 1 161 ? -16.469 -21.859 -0.109 1 81.31 161 VAL A N 1
ATOM 1225 C CA . VAL A 1 161 ? -16.469 -21.703 1.342 1 81.31 161 VAL A CA 1
ATOM 1226 C C . VAL A 1 161 ? -15.445 -20.656 1.757 1 81.31 161 VAL A C 1
ATOM 1228 O O . VAL A 1 161 ? -15.766 -19.703 2.484 1 81.31 161 VAL A O 1
ATOM 1231 N N . PRO A 1 162 ? -14.25 -20.75 1.223 1 85.69 162 PRO A N 1
ATOM 1232 C CA . PRO A 1 162 ? -13.273 -19.734 1.616 1 85.69 162 PRO A CA 1
ATOM 1233 C C . PRO A 1 162 ? -13.672 -18.328 1.154 1 85.69 162 PRO A C 1
ATOM 1235 O O . PRO A 1 162 ? -13.43 -17.344 1.866 1 85.69 162 PRO A O 1
ATOM 1238 N N . SER A 1 163 ? -14.266 -18.25 -0.01 1 88.19 163 SER A N 1
ATOM 1239 C CA . SER A 1 163 ? -14.688 -16.953 -0.512 1 88.19 163 SER A CA 1
ATOM 1240 C C . SER A 1 163 ? -15.781 -16.344 0.363 1 88.19 163 SER A C 1
ATOM 1242 O O . SER A 1 163 ? -15.773 -15.141 0.631 1 88.19 163 SER A O 1
ATOM 1244 N N . ILE A 1 164 ? -16.641 -17.141 0.859 1 89.19 164 ILE A N 1
ATOM 1245 C CA . ILE A 1 164 ? -17.703 -16.672 1.729 1 89.19 164 ILE A CA 1
ATOM 1246 C C . ILE A 1 164 ? -17.141 -16.281 3.086 1 89.19 164 ILE A C 1
ATOM 1248 O O . ILE A 1 164 ? -17.562 -15.281 3.68 1 89.19 164 ILE A O 1
ATOM 1252 N N . ALA A 1 165 ? -16.219 -17.016 3.531 1 91 165 ALA A N 1
ATOM 1253 C CA . ALA A 1 165 ? -15.594 -16.703 4.812 1 91 165 ALA A CA 1
ATOM 1254 C C . ALA A 1 165 ? -14.914 -15.336 4.766 1 91 165 ALA A C 1
ATOM 1256 O O . ALA A 1 165 ? -15.055 -14.531 5.691 1 91 165 ALA A O 1
ATOM 1257 N N . VAL A 1 166 ? -14.25 -15.094 3.699 1 92.81 166 VAL A N 1
ATOM 1258 C CA . VAL A 1 166 ? -13.562 -13.812 3.533 1 92.81 166 VAL A CA 1
ATOM 1259 C C . VAL A 1 166 ? -14.594 -12.688 3.412 1 92.81 166 VAL A C 1
ATOM 1261 O O . VAL A 1 166 ? -14.414 -11.617 3.988 1 92.81 166 VAL A O 1
ATOM 1264 N N . ALA A 1 167 ? -15.625 -12.977 2.738 1 94 167 ALA A N 1
ATOM 1265 C CA . ALA A 1 167 ? -16.672 -11.984 2.568 1 94 167 ALA A CA 1
ATOM 1266 C C . ALA A 1 167 ? -17.328 -11.633 3.908 1 94 167 ALA A C 1
ATOM 1268 O O . ALA A 1 167 ? -17.578 -10.461 4.195 1 94 167 ALA A O 1
ATOM 1269 N N . VAL A 1 168 ? -17.547 -12.609 4.68 1 94.19 168 VAL A N 1
ATOM 1270 C CA . VAL A 1 168 ? -18.156 -12.398 5.988 1 94.19 168 VAL A CA 1
ATOM 1271 C C . VAL A 1 168 ? -17.219 -11.578 6.871 1 94.19 168 VAL A C 1
ATOM 1273 O O . VAL A 1 168 ? -17.656 -10.672 7.586 1 94.19 168 VAL A O 1
ATOM 1276 N N . ALA A 1 169 ? -15.992 -11.891 6.84 1 93.88 169 ALA A N 1
ATOM 1277 C CA . ALA A 1 169 ? -15.008 -11.125 7.598 1 93.88 169 ALA A CA 1
ATOM 1278 C C . ALA A 1 169 ? -14.961 -9.672 7.137 1 93.88 169 ALA A C 1
ATOM 1280 O O . ALA A 1 169 ? -14.852 -8.758 7.953 1 93.88 169 ALA A O 1
ATOM 1281 N N . ALA A 1 170 ? -15.031 -9.484 5.848 1 94.88 170 ALA A N 1
ATOM 1282 C CA . ALA A 1 170 ? -15.016 -8.141 5.285 1 94.88 170 ALA A CA 1
ATOM 1283 C C . ALA A 1 170 ? -16.25 -7.348 5.727 1 94.88 170 ALA A C 1
ATOM 1285 O O . ALA A 1 170 ? -16.141 -6.168 6.074 1 94.88 170 ALA A O 1
ATOM 1286 N N . LEU A 1 171 ? -17.375 -8 5.754 1 94.38 171 LEU A N 1
ATOM 1287 C CA . LEU A 1 171 ? -18.609 -7.352 6.195 1 94.38 171 LEU A CA 1
ATOM 1288 C C . LEU A 1 171 ? -18.547 -7.031 7.684 1 94.38 171 LEU A C 1
ATOM 1290 O O . LEU A 1 171 ? -19.016 -5.973 8.117 1 94.38 171 LEU A O 1
ATOM 1294 N N . GLY A 1 172 ? -18 -7.965 8.422 1 93.44 172 GLY A N 1
ATOM 1295 C CA . GLY A 1 172 ? -17.797 -7.703 9.836 1 93.44 172 GLY A CA 1
ATOM 1296 C C . GLY A 1 172 ? -16.891 -6.523 10.109 1 93.44 172 GLY A C 1
ATOM 1297 O O . GLY A 1 172 ? -17.188 -5.68 10.953 1 93.44 172 GLY A O 1
ATOM 1298 N N . SER A 1 173 ? -15.789 -6.453 9.43 1 92.06 173 SER A N 1
ATOM 1299 C CA . SER A 1 173 ? -14.852 -5.344 9.586 1 92.06 173 SER A CA 1
ATOM 1300 C C . SER A 1 173 ? -15.492 -4.02 9.195 1 92.06 173 SER A C 1
ATOM 1302 O O . SER A 1 173 ? -15.273 -2.998 9.852 1 92.06 173 SER A O 1
ATOM 1304 N N . THR A 1 174 ? -16.219 -4.047 8.117 1 90.75 174 THR A N 1
ATOM 1305 C CA . THR A 1 174 ? -16.922 -2.848 7.66 1 90.75 174 THR A CA 1
ATOM 1306 C C . THR A 1 174 ? -17.859 -2.328 8.742 1 90.75 174 THR A C 1
ATOM 1308 O O . THR A 1 174 ? -17.953 -1.12 8.969 1 90.75 174 THR A O 1
ATOM 1311 N N . THR A 1 175 ? -18.516 -3.225 9.367 1 90 175 THR A N 1
ATOM 1312 C CA . THR A 1 175 ? -19.453 -2.836 10.43 1 90 175 THR A CA 1
ATOM 1313 C C . THR A 1 175 ? -18.703 -2.203 11.594 1 90 175 THR A C 1
ATOM 1315 O O . THR A 1 175 ? -19.125 -1.184 12.141 1 90 175 THR A O 1
ATOM 1318 N N . ALA A 1 176 ? -17.609 -2.711 11.938 1 90.75 176 ALA A N 1
ATOM 1319 C CA . ALA A 1 176 ? -16.812 -2.17 13.031 1 90.75 176 ALA A CA 1
ATOM 1320 C C . ALA A 1 176 ? -16.281 -0.782 12.688 1 90.75 176 ALA A C 1
ATOM 1322 O O . ALA A 1 176 ? -16.312 0.126 13.523 1 90.75 176 ALA A O 1
ATOM 1323 N N . VAL A 1 177 ? -15.898 -0.616 11.5 1 89.88 177 VAL A N 1
ATOM 1324 C CA . VAL A 1 177 ? -15.344 0.658 11.055 1 89.88 177 VAL A CA 1
ATOM 1325 C C . VAL A 1 177 ? -16.453 1.711 11 1 89.88 177 VAL A C 1
ATOM 1327 O O . VAL A 1 177 ? -16.25 2.85 11.43 1 89.88 177 VAL A O 1
ATOM 1330 N N . LEU A 1 178 ? -17.562 1.323 10.531 1 86.12 178 LEU A N 1
ATOM 1331 C CA . LEU A 1 178 ? -18.688 2.25 10.367 1 86.12 178 LEU A CA 1
ATOM 1332 C C . LEU A 1 178 ? -19.188 2.744 11.719 1 86.12 178 LEU A C 1
ATOM 1334 O O . LEU A 1 178 ? -19.547 3.914 11.867 1 86.12 178 LEU A O 1
ATOM 1338 N N . PHE A 1 179 ? -19.078 1.935 12.68 1 84.94 179 PHE A N 1
ATOM 1339 C CA . PHE A 1 179 ? -19.672 2.285 13.961 1 84.94 179 PHE A CA 1
ATOM 1340 C C . PHE A 1 179 ? -18.625 2.875 14.906 1 84.94 179 PHE A C 1
ATOM 1342 O O . PHE A 1 179 ? -18.969 3.66 15.797 1 84.94 179 PHE A O 1
ATOM 1349 N N . ARG A 1 180 ? -17.406 2.582 14.617 1 84.06 180 ARG A N 1
ATOM 1350 C CA . ARG A 1 180 ? -16.453 2.924 15.664 1 84.06 180 ARG A CA 1
ATOM 1351 C C . ARG A 1 180 ? -15.492 4.016 15.195 1 84.06 180 ARG A C 1
ATOM 1353 O O . ARG A 1 180 ? -14.898 4.719 16.016 1 84.06 180 ARG A O 1
ATOM 1360 N N . LEU A 1 181 ? -15.414 4.195 13.93 1 84.31 181 LEU A N 1
ATOM 1361 C CA . LEU A 1 181 ? -14.438 5.168 13.453 1 84.31 181 LEU A CA 1
ATOM 1362 C C . LEU A 1 181 ? -15.133 6.426 12.938 1 84.31 181 LEU A C 1
ATOM 1364 O O . LEU A 1 181 ? -16.234 6.348 12.383 1 84.31 181 LEU A O 1
ATOM 1368 N N . PRO A 1 182 ? -14.531 7.59 13.242 1 78.62 182 PRO A N 1
ATOM 1369 C CA . PRO A 1 182 ? -15.133 8.859 12.82 1 78.62 182 PRO A CA 1
ATOM 1370 C C . PRO A 1 182 ? -15.047 9.078 11.312 1 78.62 182 PRO A C 1
ATOM 1372 O O . PRO A 1 182 ? -14.109 8.609 10.664 1 78.62 182 PRO A O 1
ATOM 1375 N N . ALA A 1 183 ? -16.141 9.727 10.859 1 72.94 183 ALA A N 1
ATOM 1376 C CA . ALA A 1 183 ? -16.141 10.117 9.453 1 72.94 183 ALA A CA 1
ATOM 1377 C C . ALA A 1 183 ? -15.289 11.359 9.227 1 72.94 183 ALA A C 1
ATOM 1379 O O . ALA A 1 183 ? -15.539 12.406 9.836 1 72.94 183 ALA A O 1
ATOM 1380 N N . ILE A 1 184 ? -14.156 11.094 8.758 1 66.44 184 ILE A N 1
ATOM 1381 C CA . ILE A 1 184 ? -13.266 12.219 8.508 1 66.44 184 ILE A CA 1
ATOM 1382 C C . ILE A 1 184 ? -13.383 12.664 7.051 1 66.44 184 ILE A C 1
ATOM 1384 O O . ILE A 1 184 ? -13.18 11.859 6.137 1 66.44 184 ILE A O 1
ATOM 1388 N N . GLN A 1 185 ? -14.25 13.68 6.973 1 57.88 185 GLN A N 1
ATOM 1389 C CA . GLN A 1 185 ? -14.32 14.195 5.609 1 57.88 185 GLN A CA 1
ATOM 1390 C C . GLN A 1 185 ? -13.016 14.883 5.215 1 57.88 185 GLN A C 1
ATOM 1392 O O . GLN A 1 185 ? -12.594 14.812 4.055 1 57.88 185 GLN A O 1
ATOM 1397 N N . THR A 1 186 ? -12.766 16.031 6.227 1 54.72 186 THR A N 1
ATOM 1398 C CA . THR A 1 186 ? -11.789 17 5.73 1 54.72 186 THR A CA 1
ATOM 1399 C C . THR A 1 186 ? -10.375 16.594 6.133 1 54.72 186 THR A C 1
ATOM 1401 O O . THR A 1 186 ? -10.188 15.797 7.059 1 54.72 186 THR A O 1
ATOM 1404 N N . GLU A 1 187 ? -9.375 16.938 5.32 1 58.59 187 GLU A N 1
ATOM 1405 C CA . GLU A 1 187 ? -7.93 16.812 5.117 1 58.59 187 GLU A CA 1
ATOM 1406 C C . GLU A 1 187 ? -7.16 17.344 6.324 1 58.59 187 GLU A C 1
ATOM 1408 O O . GLU A 1 187 ? -5.938 17.484 6.273 1 58.59 187 GLU A O 1
ATOM 1413 N N . ASN A 1 188 ? -7.887 17.547 7.5 1 59.81 188 ASN A N 1
ATOM 1414 C CA . ASN A 1 188 ? -7.066 18.078 8.586 1 59.81 188 ASN A CA 1
ATOM 1415 C C . ASN A 1 188 ? -6.598 16.969 9.523 1 59.81 188 ASN A C 1
ATOM 1417 O O . ASN A 1 188 ? -7.406 16.172 10.008 1 59.81 188 ASN A O 1
ATOM 1421 N N . LEU A 1 189 ? -5.383 16.781 9.617 1 65.88 189 LEU A N 1
ATOM 1422 C CA . LEU A 1 189 ? -4.77 15.805 10.516 1 65.88 189 LEU A CA 1
ATOM 1423 C C . LEU A 1 189 ? -4.715 16.344 11.938 1 65.88 189 LEU A C 1
ATOM 1425 O O . LEU A 1 189 ? -4.359 17.5 12.156 1 65.88 189 LEU A O 1
ATOM 1429 N N . PRO A 1 190 ? -5.301 15.492 12.914 1 69.12 190 PRO A N 1
ATOM 1430 C CA . PRO A 1 190 ? -5.156 15.93 14.305 1 69.12 190 PRO A CA 1
ATOM 1431 C C . PRO A 1 190 ? -3.695 16.047 14.734 1 69.12 190 PRO A C 1
ATOM 1433 O O . PRO A 1 190 ? -2.889 15.156 14.445 1 69.12 190 PRO A O 1
ATOM 1436 N N . GLN A 1 191 ? -3.402 17.109 15.352 1 69.75 191 GLN A N 1
ATOM 1437 C CA . GLN A 1 191 ? -2.039 17.344 15.82 1 69.75 191 GLN A CA 1
ATOM 1438 C C . GLN A 1 191 ? -1.883 16.938 17.281 1 69.75 191 GLN A C 1
ATOM 1440 O O . GLN A 1 191 ? -0.812 16.484 17.688 1 69.75 191 GLN A O 1
ATOM 1445 N N . THR A 1 192 ? -2.967 17.031 18.141 1 75.06 192 THR A N 1
ATOM 1446 C CA . THR A 1 192 ? -2.914 16.703 19.562 1 75.06 192 THR A CA 1
ATOM 1447 C C . THR A 1 192 ? -3.861 15.555 19.891 1 75.06 192 THR A C 1
ATOM 1449 O O . THR A 1 192 ? -4.715 15.188 19.078 1 75.06 192 THR A O 1
ATOM 1452 N N . VAL A 1 193 ? -3.6 15.008 21.047 1 78.38 193 VAL A N 1
ATOM 1453 C CA . VAL A 1 193 ? -4.438 13.914 21.516 1 78.38 193 VAL A CA 1
ATOM 1454 C C . VAL A 1 193 ? -5.875 14.398 21.672 1 78.38 193 VAL A C 1
ATOM 1456 O O . VAL A 1 193 ? -6.816 13.688 21.312 1 78.38 193 VAL A O 1
ATOM 1459 N N . ASP A 1 194 ? -6.078 15.555 22.141 1 77.88 194 ASP A N 1
ATOM 1460 C CA . ASP A 1 194 ? -7.41 16.109 22.359 1 77.88 194 ASP A CA 1
ATOM 1461 C C . ASP A 1 194 ? -8.164 16.266 21.047 1 77.88 194 ASP A C 1
ATOM 1463 O O . ASP A 1 194 ? -9.367 16.016 20.969 1 77.88 194 ASP A O 1
ATOM 1467 N N . GLU A 1 195 ? -7.434 16.703 20.062 1 77.88 195 GLU A N 1
ATOM 1468 C CA . GLU A 1 195 ? -8.055 16.875 18.75 1 77.88 195 GLU A CA 1
ATOM 1469 C C . GLU A 1 195 ? -8.492 15.531 18.172 1 77.88 195 GLU A C 1
ATOM 1471 O O . GLU A 1 195 ? -9.555 15.43 17.547 1 77.88 195 GLU A O 1
ATOM 1476 N N . ALA A 1 196 ? -7.684 14.617 18.453 1 76.56 196 ALA A N 1
ATOM 1477 C CA . ALA A 1 196 ? -8 13.281 17.953 1 76.56 196 ALA A CA 1
ATOM 1478 C C . ALA A 1 196 ? -9.211 12.695 18.688 1 76.56 196 ALA A C 1
ATOM 1480 O O . ALA A 1 196 ? -10.055 12.031 18.062 1 76.56 196 ALA A O 1
ATOM 1481 N N . LEU A 1 197 ? -9.281 12.891 19.938 1 77.19 197 LEU A N 1
ATOM 1482 C CA . LEU A 1 197 ? -10.359 12.336 20.75 1 77.19 197 LEU A CA 1
ATOM 1483 C C . LEU A 1 197 ? -11.664 13.094 20.516 1 77.19 197 LEU A C 1
ATOM 1485 O O . LEU A 1 197 ? -12.742 12.562 20.781 1 77.19 197 LEU A O 1
ATOM 1489 N N . ALA A 1 198 ? -11.562 14.273 19.953 1 74 198 ALA A N 1
ATOM 1490 C CA . ALA A 1 198 ? -12.742 15.078 19.672 1 74 198 ALA A CA 1
ATOM 1491 C C . ALA A 1 198 ? -13.453 14.586 18.422 1 74 198 ALA A C 1
ATOM 1493 O O . ALA A 1 198 ? -14.641 14.875 18.203 1 74 198 ALA A O 1
ATOM 1494 N N . MET A 1 199 ? -12.688 13.914 17.719 1 72.69 199 MET A N 1
ATOM 1495 C CA . MET A 1 199 ? -13.289 13.375 16.516 1 72.69 199 MET A CA 1
ATOM 1496 C C . MET A 1 199 ? -14.242 12.234 16.828 1 72.69 199 MET A C 1
ATOM 1498 O O . MET A 1 199 ? -13.828 11.203 17.375 1 72.69 199 MET A O 1
ATOM 1502 N N . LYS A 1 200 ? -15.469 12.492 17.016 1 63.41 200 LYS A N 1
ATOM 1503 C CA . LYS A 1 200 ? -16.453 11.508 17.438 1 63.41 200 LYS A CA 1
ATOM 1504 C C . LYS A 1 200 ? -16.984 10.719 16.234 1 63.41 200 LYS A C 1
ATOM 1506 O O . LYS A 1 200 ? -17.047 11.242 15.125 1 63.41 200 LYS A O 1
ATOM 1511 N N . SER A 1 201 ? -17.047 9.438 16.438 1 60.28 201 SER A N 1
ATOM 1512 C CA . SER A 1 201 ? -17.625 8.516 15.461 1 60.28 201 SER A CA 1
ATOM 1513 C C . SER A 1 201 ? -19.078 8.859 15.164 1 60.28 201 SER A C 1
ATOM 1515 O O . SER A 1 201 ? -19.875 9.047 16.078 1 60.28 201 SER A O 1
ATOM 1517 N N . VAL A 1 202 ? -19.281 9.859 14.266 1 51.69 202 VAL A N 1
ATOM 1518 C CA . VAL A 1 202 ? -20.672 10.109 13.922 1 51.69 202 VAL A CA 1
ATOM 1519 C C . VAL A 1 202 ? -21.156 9.062 12.922 1 51.69 202 VAL A C 1
ATOM 1521 O O . VAL A 1 202 ? -20.516 8.844 11.891 1 51.69 202 VAL A O 1
ATOM 1524 N N . PHE A 1 203 ? -21.812 8.07 13.547 1 49.81 203 PHE A N 1
ATOM 1525 C CA . PHE A 1 203 ? -22.516 7.199 12.609 1 49.81 203 PHE A CA 1
ATOM 1526 C C . PHE A 1 203 ? -23.312 8.016 11.602 1 49.81 203 PHE A C 1
ATOM 1528 O O . PHE A 1 203 ? -24.219 8.766 11.984 1 49.81 203 PHE A O 1
ATOM 1535 N N . SER A 1 204 ? -22.688 8.828 10.727 1 45.28 204 SER A N 1
ATOM 1536 C CA . SER A 1 204 ? -23.531 9.477 9.727 1 45.28 204 SER A CA 1
ATOM 1537 C C . SER A 1 204 ? -23.625 8.633 8.453 1 45.28 204 SER A C 1
ATOM 1539 O O . SER A 1 204 ? -22.609 8.258 7.879 1 45.28 204 SER A O 1
ATOM 1541 N N . ILE A 1 205 ? -24.375 7.758 8.469 1 41.75 205 ILE A N 1
ATOM 1542 C CA . ILE A 1 205 ? -24.672 7.129 7.184 1 41.75 205 ILE A CA 1
ATOM 1543 C C . ILE A 1 205 ? -24.953 8.203 6.133 1 41.75 205 ILE A C 1
ATOM 1545 O O . ILE A 1 205 ? -25.906 8.984 6.273 1 41.75 205 ILE A O 1
ATOM 1549 N N . PRO A 1 206 ? -23.938 8.664 5.461 1 39.94 206 PRO A N 1
ATOM 1550 C CA . PRO A 1 206 ? -24.344 9.695 4.508 1 39.94 206 PRO A CA 1
ATOM 1551 C C . PRO A 1 206 ? -25.625 9.344 3.764 1 39.94 206 PRO A C 1
ATOM 1553 O O . PRO A 1 206 ? -26.281 10.234 3.213 1 39.94 206 PRO A O 1
ATOM 1556 N N . CYS A 1 207 ? -25.797 8.039 3.453 1 37.84 207 CYS A N 1
ATOM 1557 C CA . CYS A 1 207 ? -26.969 7.953 2.588 1 37.84 207 CYS A CA 1
ATOM 1558 C C . CYS A 1 207 ? -28.188 8.555 3.266 1 37.84 207 CYS A C 1
ATOM 1560 O O . CYS A 1 207 ? -29.016 9.203 2.611 1 37.84 207 CYS A O 1
ATOM 1562 N N . PHE A 1 208 ? -28.656 7.992 4.535 1 31.06 208 PHE A N 1
ATOM 1563 C CA . PHE A 1 208 ? -29.938 8.484 5.047 1 31.06 208 PHE A CA 1
ATOM 1564 C C . PHE A 1 208 ? -29.719 9.703 5.938 1 31.06 208 PHE A C 1
ATOM 1566 O O . PHE A 1 208 ? -29.406 9.57 7.121 1 31.06 208 PHE A O 1
ATOM 1573 N N . LYS A 1 209 ? -29.062 10.672 5.598 1 33.31 209 LYS A N 1
ATOM 1574 C CA . LYS A 1 209 ? -29.281 11.953 6.266 1 33.31 209 LYS A CA 1
ATOM 1575 C C . LYS A 1 209 ? -30.719 12.078 6.742 1 33.31 209 LYS A C 1
ATOM 1577 O O . LYS A 1 209 ? -31.641 12.281 5.934 1 33.31 209 LYS A O 1
ATOM 1582 N N . ILE A 1 210 ? -31.156 11.359 7.766 1 28 210 ILE A N 1
ATOM 1583 C CA . ILE A 1 210 ? -32.219 11.992 8.539 1 28 210 ILE A CA 1
ATOM 1584 C C . ILE A 1 210 ? -31.688 13.266 9.195 1 28 210 ILE A C 1
ATOM 1586 O O . ILE A 1 210 ? -30.734 13.219 9.984 1 28 210 ILE A O 1
ATOM 1590 N N . ARG A 1 211 ? -31.688 14.469 8.555 1 30.28 211 ARG A N 1
ATOM 1591 C CA . ARG A 1 211 ? -31.734 15.812 9.125 1 30.28 211 ARG A CA 1
ATOM 1592 C C . ARG A 1 211 ? -32.281 15.797 10.547 1 30.28 211 ARG A C 1
ATOM 1594 O O . ARG A 1 211 ? -33.438 15.508 10.766 1 30.28 211 ARG A O 1
ATOM 1601 N N . ASP A 1 212 ? -31.594 15.289 11.469 1 28.55 212 ASP A N 1
ATOM 1602 C CA . ASP A 1 212 ? -32.125 15.727 12.758 1 28.55 212 ASP A CA 1
ATOM 1603 C C . ASP A 1 212 ? -32.094 17.25 12.883 1 28.55 212 ASP A C 1
ATOM 1605 O O . ASP A 1 212 ? -31.016 17.844 12.945 1 28.55 212 ASP A O 1
ATOM 1609 N N . VAL A 1 213 ? -32.938 18.062 12.258 1 30.39 213 VAL A N 1
ATOM 1610 C CA . VAL A 1 213 ? -33.594 19.359 12.398 1 30.39 213 VAL A CA 1
ATOM 1611 C C . VAL A 1 213 ? -33.844 19.656 13.875 1 30.39 213 VAL A C 1
ATOM 1613 O O . VAL A 1 213 ? -34.5 20.641 14.211 1 30.39 213 VAL A O 1
ATOM 1616 N N . THR A 1 214 ? -33.5 18.844 14.75 1 29.92 214 THR A N 1
ATOM 1617 C CA . THR A 1 214 ? -34.094 19.297 16 1 29.92 214 THR A CA 1
ATOM 1618 C C . THR A 1 214 ? -33.438 20.609 16.453 1 29.92 214 THR A C 1
ATOM 1620 O O . THR A 1 214 ? -34.156 21.562 16.828 1 29.92 214 THR A O 1
ATOM 1623 N N . ASN A 1 215 ? -32.094 20.594 16.969 1 29.25 215 ASN A N 1
ATOM 1624 C CA . ASN A 1 215 ? -31.906 21.656 17.953 1 29.25 215 ASN A CA 1
ATOM 1625 C C . ASN A 1 215 ? -31.406 22.938 17.297 1 29.25 215 ASN A C 1
ATOM 1627 O O . ASN A 1 215 ? -30.906 23.828 17.984 1 29.25 215 ASN A O 1
ATOM 1631 N N . ALA A 1 216 ? -31.125 23.062 15.961 1 33.38 216 ALA A N 1
ATOM 1632 C CA . ALA A 1 216 ? -30.828 24.406 15.5 1 33.38 216 ALA A CA 1
ATOM 1633 C C . ALA A 1 216 ? -31.906 25.406 15.922 1 33.38 216 ALA A C 1
ATOM 1635 O O . ALA A 1 216 ? -31.797 26.594 15.641 1 33.38 216 ALA A O 1
ATOM 1636 N N . VAL A 1 217 ? -33.094 24.828 16.297 1 32.94 217 VAL A N 1
ATOM 1637 C CA . VAL A 1 217 ? -34.125 25.797 16.562 1 32.94 217 VAL A CA 1
ATOM 1638 C C . VAL A 1 217 ? -33.75 26.641 17.781 1 32.94 217 VAL A C 1
ATOM 1640 O O . VAL A 1 217 ? -34.188 27.797 17.906 1 32.94 217 VAL A O 1
ATOM 1643 N N . ILE A 1 218 ? -32.969 25.969 18.719 1 31.86 218 ILE A N 1
ATOM 1644 C CA . ILE A 1 218 ? -33.219 26.703 19.953 1 31.86 218 ILE A CA 1
ATOM 1645 C C . ILE A 1 218 ? -32.375 27.984 19.953 1 31.86 218 ILE A C 1
ATOM 1647 O O . ILE A 1 218 ? -32.844 29.047 20.375 1 31.86 218 ILE A O 1
ATOM 1651 N N . THR A 1 219 ? -31.047 27.812 19.578 1 32.5 219 THR A N 1
ATOM 1652 C CA . THR A 1 219 ? -30.391 28.938 20.234 1 32.5 219 THR A CA 1
ATOM 1653 C C . THR A 1 219 ? -30.469 30.188 19.375 1 32.5 219 THR A C 1
ATOM 1655 O O . THR A 1 219 ? -30.031 31.266 19.812 1 32.5 219 THR A O 1
ATOM 1658 N N . ASN A 1 220 ? -30.578 29.969 18.062 1 32.38 220 ASN A N 1
ATOM 1659 C CA . ASN A 1 220 ? -30.578 31.266 17.391 1 32.38 220 ASN A CA 1
ATOM 1660 C C . ASN A 1 220 ? -31.719 32.156 17.891 1 32.38 220 ASN A C 1
ATOM 1662 O O . ASN A 1 220 ? -31.797 33.312 17.516 1 32.38 220 ASN A O 1
ATOM 1666 N N . ASP A 1 221 ? -32.75 31.469 18.359 1 32.28 221 ASP A N 1
ATOM 1667 C CA . ASP A 1 221 ? -33.844 32.344 18.719 1 32.28 221 ASP A CA 1
ATOM 1668 C C . ASP A 1 221 ? -33.469 33.281 19.875 1 32.28 221 ASP A C 1
ATOM 1670 O O . ASP A 1 221 ? -34 34.375 19.984 1 32.28 221 ASP A O 1
ATOM 1674 N N . GLU A 1 222 ? -32.656 32.719 20.828 1 34.06 222 GLU A N 1
ATOM 1675 C CA . GLU A 1 222 ? -32.625 33.656 21.953 1 34.06 222 GLU A CA 1
ATOM 1676 C C . GLU A 1 222 ? -31.719 34.844 21.641 1 34.06 222 GLU A C 1
ATOM 1678 O O . GLU A 1 222 ? -32.031 35.969 22.031 1 34.06 222 GLU A O 1
ATOM 1683 N N . GLN A 1 223 ? -30.5 34.5 21.047 1 34.03 223 GLN A N 1
ATOM 1684 C CA . GLN A 1 223 ? -29.641 35.688 21.109 1 34.03 223 GLN A CA 1
ATOM 1685 C C . GLN A 1 223 ? -30.062 36.719 20.047 1 34.03 223 GLN A C 1
ATOM 1687 O O . GLN A 1 223 ? -29.781 37.906 20.172 1 34.03 223 GLN A O 1
ATOM 1692 N N . ASN A 1 224 ? -30.562 36.188 18.953 1 33.44 224 ASN A N 1
ATOM 1693 C CA . ASN A 1 224 ? -31.062 37.219 18.047 1 33.44 224 ASN A CA 1
ATOM 1694 C C . ASN A 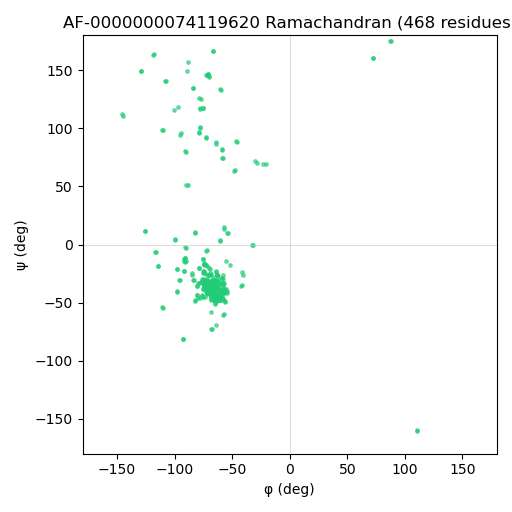1 224 ? -32.188 38 18.703 1 33.44 224 ASN A C 1
ATOM 1696 O O . ASN A 1 224 ? -32.5 39.125 18.281 1 33.44 224 ASN A O 1
ATOM 1700 N N . ASP A 1 225 ? -32.875 37.281 19.641 1 33.91 225 ASP A N 1
ATOM 1701 C CA . ASP A 1 225 ? -33.875 38.062 20.344 1 33.91 225 ASP A CA 1
ATOM 1702 C C . ASP A 1 225 ? -33.25 39.094 21.25 1 33.91 225 ASP A C 1
ATOM 1704 O O . ASP A 1 225 ? -33.812 40.188 21.453 1 33.91 225 ASP A O 1
ATOM 1708 N N . GLN A 1 226 ? -32.062 38.656 21.844 1 34.25 226 GLN A N 1
ATOM 1709 C CA . GLN A 1 226 ? -31.594 39.688 22.766 1 34.25 226 GLN A CA 1
ATOM 1710 C C . GLN A 1 226 ? -30.984 40.875 22.016 1 34.25 226 GLN A C 1
ATOM 1712 O O . GLN A 1 226 ? -31.141 42.031 22.422 1 34.25 226 GLN A O 1
ATOM 1717 N N . ASP A 1 227 ? -30.156 40.469 21.047 1 34.75 227 ASP A N 1
ATOM 1718 C CA . ASP A 1 227 ? -29.469 41.594 20.438 1 34.75 227 ASP A CA 1
ATOM 1719 C C . ASP A 1 227 ? -30.422 42.469 19.641 1 34.75 227 ASP A C 1
ATOM 1721 O O . ASP A 1 227 ? -30.188 43.688 19.484 1 34.75 227 ASP A O 1
ATOM 1725 N N . ASN A 1 228 ? -31.391 41.781 19.047 1 34.09 228 ASN A N 1
ATOM 1726 C CA . ASN A 1 228 ? -32.438 42.656 18.469 1 34.09 228 ASN A CA 1
ATOM 1727 C C . ASN A 1 228 ? -33.125 43.469 19.531 1 34.09 228 ASN A C 1
ATOM 1729 O O . ASN A 1 228 ? -33.75 44.5 19.234 1 34.09 228 ASN A O 1
ATOM 1733 N N . GLN A 1 229 ? -33.219 42.844 20.75 1 33.81 229 GLN A N 1
ATOM 1734 C CA . GLN A 1 229 ? -33.812 43.625 21.812 1 33.81 229 GLN A CA 1
ATOM 1735 C C . GLN A 1 229 ? -32.938 44.844 22.172 1 33.81 229 GLN A C 1
ATOM 1737 O O . GLN A 1 229 ? -33.469 45.875 22.562 1 33.81 229 GLN A O 1
ATOM 1742 N N . ARG A 1 230 ? -31.625 44.594 22.25 1 37.25 230 ARG A N 1
ATOM 1743 C CA . ARG A 1 230 ? -30.828 45.719 22.703 1 37.25 230 ARG A CA 1
ATOM 1744 C C . ARG A 1 230 ? -30.891 46.875 21.703 1 37.25 230 ARG A C 1
ATOM 1746 O O . ARG A 1 230 ? -30.797 48.031 22.109 1 37.25 230 ARG A O 1
ATOM 1753 N N . PHE A 1 231 ? -30.844 46.406 20.406 1 34.94 231 PHE A N 1
ATOM 1754 C CA . PHE A 1 231 ? -30.844 47.531 19.469 1 34.94 231 PHE A CA 1
ATOM 1755 C C . PHE A 1 231 ? -32.125 48.344 19.594 1 34.94 231 PHE A C 1
ATOM 1757 O O . PHE A 1 231 ? -32.156 49.531 19.219 1 34.94 231 PHE A O 1
ATOM 1764 N N . LEU A 1 232 ? -33.156 47.531 19.938 1 31.52 232 LEU A N 1
ATOM 1765 C CA . LEU A 1 232 ? -34.406 48.312 20.031 1 31.52 232 LEU A CA 1
ATOM 1766 C C . LEU A 1 232 ? -34.312 49.312 21.203 1 31.52 232 LEU A C 1
ATOM 1768 O O . LEU A 1 232 ? -34.938 50.375 21.172 1 31.52 232 LEU A O 1
ATOM 1772 N N . THR A 1 233 ? -33.688 48.812 22.25 1 33.72 233 THR A N 1
ATOM 1773 C CA . THR A 1 233 ? -33.875 49.719 23.375 1 33.72 233 THR A CA 1
ATOM 1774 C C . THR A 1 233 ? -33.062 51 23.188 1 33.72 233 THR A C 1
ATOM 1776 O O . THR A 1 233 ? -33.281 51.969 23.891 1 33.72 233 THR A O 1
ATOM 1779 N N . ALA A 1 234 ? -31.906 50.844 22.453 1 35.03 234 ALA A N 1
ATOM 1780 C CA . ALA A 1 234 ? -31.109 52.062 22.531 1 35.03 234 ALA A CA 1
ATOM 1781 C C . ALA A 1 234 ? -31.797 53.219 21.812 1 35.03 234 ALA A C 1
ATOM 1783 O O . ALA A 1 234 ? -31.375 54.375 21.922 1 35.03 234 ALA A O 1
ATOM 1784 N N . ARG A 1 235 ? -32.562 52.781 20.75 1 30.44 235 ARG A N 1
ATOM 1785 C CA . ARG A 1 235 ? -33.094 53.969 20.078 1 30.44 235 ARG A CA 1
ATOM 1786 C C . ARG A 1 235 ? -34.188 54.625 20.922 1 30.44 235 ARG A C 1
ATOM 1788 O O . ARG A 1 235 ? -34.719 55.656 20.531 1 30.44 235 ARG A O 1
ATOM 1795 N N . ILE A 1 236 ? -34.531 54 21.969 1 24.03 236 ILE A N 1
ATOM 1796 C CA . ILE A 1 236 ? -35.375 54.906 22.719 1 24.03 236 ILE A CA 1
ATOM 1797 C C . ILE A 1 236 ? -34.5 55.844 23.547 1 24.03 236 ILE A C 1
ATOM 1799 O O . ILE A 1 236 ? -33.562 55.406 24.203 1 24.03 236 ILE A O 1
ATOM 1803 N N . MET B 1 1 ? -8.445 22.078 -8.828 1 65 1 MET B N 1
ATOM 1804 C CA . MET B 1 1 ? -7.41 21.047 -8.891 1 65 1 MET B CA 1
ATOM 1805 C C . MET B 1 1 ? -6.496 21.25 -10.094 1 65 1 MET B C 1
ATOM 1807 O O . MET B 1 1 ? -5.273 21.281 -9.945 1 65 1 MET B O 1
ATOM 1811 N N . ARG B 1 2 ? -7.141 21.531 -11.18 1 64.75 2 ARG B N 1
ATOM 1812 C CA . ARG B 1 2 ? -6.344 21.672 -12.391 1 64.75 2 ARG B CA 1
ATOM 1813 C C . ARG B 1 2 ? -5.422 22.875 -12.312 1 64.75 2 ARG B C 1
ATOM 1815 O O . ARG B 1 2 ? -4.289 22.844 -12.797 1 64.75 2 ARG B O 1
ATOM 1822 N N . GLU B 1 3 ? -5.922 23.797 -11.711 1 68 3 GLU B N 1
ATOM 1823 C CA . GLU B 1 3 ? -5.125 25.016 -11.625 1 68 3 GLU B CA 1
ATOM 1824 C C . GLU B 1 3 ? -3.902 24.812 -10.734 1 68 3 GLU B C 1
ATOM 1826 O O . GLU B 1 3 ? -2.852 25.406 -10.961 1 68 3 GLU B O 1
ATOM 1831 N N . MET B 1 4 ? -4.102 24 -9.812 1 67.56 4 MET B N 1
ATOM 1832 C CA . MET B 1 4 ? -3.014 23.781 -8.859 1 67.56 4 MET B CA 1
ATOM 1833 C C . MET B 1 4 ? -1.919 22.922 -9.477 1 67.56 4 MET B C 1
ATOM 1835 O O . MET B 1 4 ? -0.74 23.078 -9.156 1 67.56 4 MET B O 1
ATOM 1839 N N . LEU B 1 5 ? -2.395 22.203 -10.422 1 71.19 5 LEU B N 1
ATOM 1840 C CA . LEU B 1 5 ? -1.427 21.359 -11.117 1 71.19 5 LEU B CA 1
ATOM 1841 C C . LEU B 1 5 ? -0.673 22.156 -12.18 1 71.19 5 LEU B C 1
ATOM 1843 O O . LEU B 1 5 ? 0.137 21.594 -12.922 1 71.19 5 LEU B O 1
ATOM 1847 N N . LYS B 1 6 ? -0.935 23.359 -12.031 1 73.25 6 LYS B N 1
ATOM 1848 C CA . LYS B 1 6 ? -0.221 24.188 -13 1 73.25 6 LYS B CA 1
ATOM 1849 C C . LYS B 1 6 ? 1.122 24.656 -12.438 1 73.25 6 LYS B C 1
ATOM 1851 O O . LYS B 1 6 ? 2 25.078 -13.195 1 73.25 6 LYS B O 1
ATOM 1856 N N . HIS B 1 7 ? 1.315 24.531 -11.234 1 81.38 7 HIS B N 1
ATOM 1857 C CA . HIS B 1 7 ? 2.619 24.891 -10.688 1 81.38 7 HIS B CA 1
ATOM 1858 C C . HIS B 1 7 ? 3.668 23.844 -11.016 1 81.38 7 HIS B C 1
ATOM 1860 O O . HIS B 1 7 ? 3.52 22.672 -10.633 1 81.38 7 HIS B O 1
ATOM 1866 N N . PRO B 1 8 ? 4.641 24.219 -11.734 1 83.75 8 PRO B N 1
ATOM 1867 C CA . PRO B 1 8 ? 5.652 23.266 -12.203 1 83.75 8 PRO B CA 1
ATOM 1868 C C . PRO B 1 8 ? 6.344 22.531 -11.062 1 83.75 8 PRO B C 1
ATOM 1870 O O . PRO B 1 8 ? 6.699 21.359 -11.203 1 83.75 8 PRO B O 1
ATOM 1873 N N . SER B 1 9 ? 6.516 23.172 -9.969 1 85.19 9 SER B N 1
ATOM 1874 C CA . SER B 1 9 ? 7.176 22.516 -8.836 1 85.19 9 SER B CA 1
ATOM 1875 C C . SER B 1 9 ? 6.355 21.344 -8.312 1 85.19 9 SER B C 1
ATOM 1877 O O . SER B 1 9 ? 6.91 20.297 -7.957 1 85.19 9 SER B O 1
ATOM 1879 N N . LEU B 1 10 ? 5.113 21.547 -8.367 1 87.06 10 LEU B N 1
ATOM 1880 C CA . LEU B 1 10 ? 4.238 20.5 -7.871 1 87.06 10 LEU B CA 1
ATOM 1881 C C . LEU B 1 10 ? 4.18 19.328 -8.852 1 87.06 10 LEU B C 1
ATOM 1883 O O . LEU B 1 10 ? 4.109 18.172 -8.445 1 87.06 10 LEU B O 1
ATOM 1887 N N . ILE B 1 11 ? 4.27 19.703 -10.094 1 88.69 11 ILE B N 1
ATOM 1888 C CA . ILE B 1 11 ? 4.258 18.672 -11.117 1 88.69 11 ILE B CA 1
ATOM 1889 C C . ILE B 1 11 ? 5.551 17.859 -11.039 1 88.69 11 ILE B C 1
ATOM 1891 O O . ILE B 1 11 ? 5.527 16.625 -11.164 1 88.69 11 ILE B O 1
ATOM 1895 N N . TRP B 1 12 ? 6.59 18.469 -10.875 1 88.38 12 TRP B N 1
ATOM 1896 C CA . TRP B 1 12 ? 7.867 17.781 -10.773 1 88.38 12 TRP B CA 1
ATOM 1897 C C . TRP B 1 12 ? 7.906 16.891 -9.531 1 88.38 12 TRP B C 1
ATOM 1899 O O . TRP B 1 12 ? 8.438 15.781 -9.57 1 88.38 12 TRP B O 1
ATOM 1909 N N . ARG B 1 13 ? 7.355 17.359 -8.492 1 90.31 13 ARG B N 1
ATOM 1910 C CA . ARG B 1 13 ? 7.27 16.547 -7.285 1 90.31 13 ARG B CA 1
ATOM 1911 C C . ARG B 1 13 ? 6.426 15.305 -7.523 1 90.31 13 ARG B C 1
ATOM 1913 O O . ARG B 1 13 ? 6.758 14.219 -7.043 1 90.31 13 ARG B O 1
ATOM 1920 N N . LEU B 1 14 ? 5.414 15.555 -8.281 1 92.19 14 LEU B N 1
ATOM 1921 C CA . LEU B 1 14 ? 4.52 14.445 -8.594 1 92.19 14 LEU B CA 1
ATOM 1922 C C . LEU B 1 14 ? 5.227 13.398 -9.438 1 92.19 14 LEU B C 1
ATOM 1924 O O . LEU B 1 14 ? 5.117 12.195 -9.172 1 92.19 14 LEU B O 1
ATOM 1928 N N . VAL B 1 15 ? 5.938 13.852 -10.352 1 93.31 15 VAL B N 1
ATOM 1929 C CA . VAL B 1 15 ? 6.637 12.945 -11.258 1 93.31 15 VAL B CA 1
ATOM 1930 C C . VAL B 1 15 ? 7.699 12.164 -10.484 1 93.31 15 VAL B C 1
ATOM 1932 O O . VAL B 1 15 ? 7.82 10.945 -10.641 1 93.31 15 VAL B O 1
ATOM 1935 N N . VAL B 1 16 ? 8.391 12.812 -9.656 1 93.88 16 VAL B N 1
ATOM 1936 C CA . VAL B 1 16 ? 9.477 12.195 -8.914 1 93.88 16 VAL B CA 1
ATOM 1937 C C . VAL B 1 16 ? 8.922 11.18 -7.922 1 93.88 16 VAL B C 1
ATOM 1939 O O . VAL B 1 16 ? 9.406 10.047 -7.84 1 93.88 16 VAL B O 1
ATOM 1942 N N . ILE B 1 17 ? 7.871 11.586 -7.227 1 94.56 17 ILE B N 1
ATOM 1943 C CA . ILE B 1 17 ? 7.324 10.68 -6.227 1 94.56 17 ILE B CA 1
ATOM 1944 C C . ILE B 1 17 ? 6.656 9.492 -6.918 1 94.56 17 ILE B C 1
ATOM 1946 O O . ILE B 1 17 ? 6.699 8.367 -6.418 1 94.56 17 ILE B O 1
ATOM 1950 N N . THR B 1 18 ? 6.035 9.742 -8.086 1 95.75 18 THR B N 1
ATOM 1951 C CA . THR B 1 18 ? 5.426 8.664 -8.852 1 95.75 18 THR B CA 1
ATOM 1952 C C . THR B 1 18 ? 6.484 7.672 -9.32 1 95.75 18 THR B C 1
ATOM 1954 O O . THR B 1 18 ? 6.262 6.457 -9.297 1 95.75 18 THR B O 1
ATOM 1957 N N . SER B 1 19 ? 7.555 8.195 -9.703 1 95.06 19 SER B N 1
ATOM 1958 C CA . SER B 1 19 ? 8.656 7.316 -10.078 1 95.06 19 SER B CA 1
ATOM 1959 C C . SER B 1 19 ? 9.133 6.484 -8.898 1 95.06 19 SER B C 1
ATOM 1961 O O . SER B 1 19 ? 9.508 5.32 -9.055 1 95.06 19 SER B O 1
ATOM 1963 N N . GLY B 1 20 ? 9.164 7.121 -7.723 1 95.75 20 GLY B N 1
ATOM 1964 C CA . GLY B 1 20 ? 9.5 6.375 -6.523 1 95.75 20 GLY B CA 1
ATOM 1965 C C . GLY B 1 20 ? 8.547 5.227 -6.246 1 95.75 20 GLY B C 1
ATOM 1966 O O . GLY B 1 20 ? 8.984 4.121 -5.914 1 95.75 20 GLY B O 1
ATOM 1967 N N . TRP B 1 21 ? 7.312 5.492 -6.461 1 95.62 21 TRP B N 1
ATOM 1968 C CA . TRP B 1 21 ? 6.301 4.453 -6.293 1 95.62 21 TRP B CA 1
ATOM 1969 C C . TRP B 1 21 ? 6.531 3.307 -7.273 1 95.62 21 TRP B C 1
ATOM 1971 O O . TRP B 1 21 ? 6.461 2.135 -6.895 1 95.62 21 TRP B O 1
ATOM 1981 N N . ALA B 1 22 ? 6.766 3.629 -8.461 1 95.5 22 ALA B N 1
ATOM 1982 C CA . ALA B 1 22 ? 6.961 2.623 -9.5 1 95.5 22 ALA B CA 1
ATOM 1983 C C . ALA B 1 22 ? 8.156 1.726 -9.18 1 95.5 22 ALA B C 1
ATOM 1985 O O . ALA B 1 22 ? 8.047 0.498 -9.25 1 95.5 22 ALA B O 1
ATOM 1986 N N . VAL B 1 23 ? 9.195 2.33 -8.758 1 95.69 23 VAL B N 1
ATOM 1987 C CA . VAL B 1 23 ? 10.43 1.587 -8.555 1 95.69 23 VAL B CA 1
ATOM 1988 C C . VAL B 1 23 ? 10.289 0.681 -7.332 1 95.69 23 VAL B C 1
ATOM 1990 O O . VAL B 1 23 ? 10.766 -0.458 -7.336 1 95.69 23 VAL B O 1
ATOM 1993 N N . VAL B 1 24 ? 9.688 1.193 -6.293 1 95.12 24 VAL B N 1
ATOM 1994 C CA . VAL B 1 24 ? 9.492 0.39 -5.094 1 95.12 24 VAL B CA 1
ATOM 1995 C C . VAL B 1 24 ? 8.641 -0.835 -5.426 1 95.12 24 VAL B C 1
ATOM 1997 O O . VAL B 1 24 ? 8.93 -1.943 -4.969 1 95.12 24 VAL B O 1
ATOM 2000 N N . ASN B 1 25 ? 7.645 -0.665 -6.266 1 93.5 25 ASN B N 1
ATOM 2001 C CA . ASN B 1 25 ? 6.781 -1.778 -6.648 1 93.5 25 ASN B CA 1
ATOM 2002 C C . ASN B 1 25 ? 7.496 -2.748 -7.586 1 93.5 25 ASN B C 1
ATOM 2004 O O . ASN B 1 25 ? 7.34 -3.965 -7.465 1 93.5 25 ASN B O 1
ATOM 2008 N N . VAL B 1 26 ? 8.234 -2.229 -8.477 1 93 26 VAL B N 1
ATOM 2009 C CA . VAL B 1 26 ? 9.031 -3.098 -9.336 1 93 26 VAL B CA 1
ATOM 2010 C C . VAL B 1 26 ? 9.969 -3.955 -8.492 1 93 26 VAL B C 1
ATOM 2012 O O . VAL B 1 26 ? 10.078 -5.164 -8.711 1 93 26 VAL B O 1
ATOM 2015 N N . MET B 1 27 ? 10.609 -3.277 -7.59 1 93.31 27 MET B N 1
ATOM 2016 C CA . MET B 1 27 ? 11.555 -3.982 -6.727 1 93.31 27 MET B CA 1
ATOM 2017 C C . MET B 1 27 ? 10.844 -5.043 -5.895 1 93.31 27 MET B C 1
ATOM 2019 O O . MET B 1 27 ? 11.336 -6.16 -5.75 1 93.31 27 MET B O 1
ATOM 2023 N N . TYR B 1 28 ? 9.734 -4.738 -5.418 1 91.44 28 TYR B N 1
ATOM 2024 C CA . TYR B 1 28 ? 8.977 -5.684 -4.605 1 91.44 28 TYR B CA 1
ATOM 2025 C C . TYR B 1 28 ? 8.633 -6.934 -5.402 1 91.44 28 TYR B C 1
ATOM 2027 O O . TYR B 1 28 ? 8.844 -8.055 -4.934 1 91.44 28 TYR B O 1
ATOM 2035 N N . TYR B 1 29 ? 8.164 -6.777 -6.539 1 86.56 29 TYR B N 1
ATOM 2036 C CA . TYR B 1 29 ? 7.73 -7.918 -7.332 1 86.56 29 TYR B CA 1
ATOM 2037 C C . TYR B 1 29 ? 8.93 -8.672 -7.902 1 86.56 29 TYR B C 1
ATOM 2039 O O . TYR B 1 29 ? 8.875 -9.891 -8.086 1 86.56 29 TYR B O 1
ATOM 2047 N N . ALA B 1 30 ? 9.969 -7.945 -8.164 1 87 30 ALA B N 1
ATOM 2048 C CA . ALA B 1 30 ? 11.195 -8.625 -8.562 1 87 30 ALA B CA 1
ATOM 2049 C C . ALA B 1 30 ? 11.68 -9.578 -7.469 1 87 30 ALA B C 1
ATOM 2051 O O . ALA B 1 30 ? 12.023 -10.727 -7.746 1 87 30 ALA B O 1
ATOM 2052 N N . ILE B 1 31 ? 11.602 -9.102 -6.293 1 87.5 31 ILE B N 1
ATOM 2053 C CA . ILE B 1 31 ? 12.031 -9.891 -5.148 1 87.5 31 ILE B CA 1
ATOM 2054 C C . ILE B 1 31 ? 11.055 -11.047 -4.922 1 87.5 31 ILE B C 1
ATOM 2056 O O . ILE B 1 31 ? 11.461 -12.164 -4.621 1 87.5 31 ILE B O 1
ATOM 2060 N N . ALA B 1 32 ? 9.82 -10.758 -5.078 1 82.31 32 ALA B N 1
ATOM 2061 C CA . ALA B 1 32 ? 8.797 -11.789 -4.898 1 82.31 32 ALA B CA 1
ATOM 2062 C C . ALA B 1 32 ? 8.992 -12.922 -5.902 1 82.31 32 ALA B C 1
ATOM 2064 O O . ALA B 1 32 ? 8.852 -14.094 -5.551 1 82.31 32 ALA B O 1
ATOM 2065 N N . LEU B 1 33 ? 9.336 -12.648 -7.078 1 76.56 33 LEU B N 1
ATOM 2066 C CA . LEU B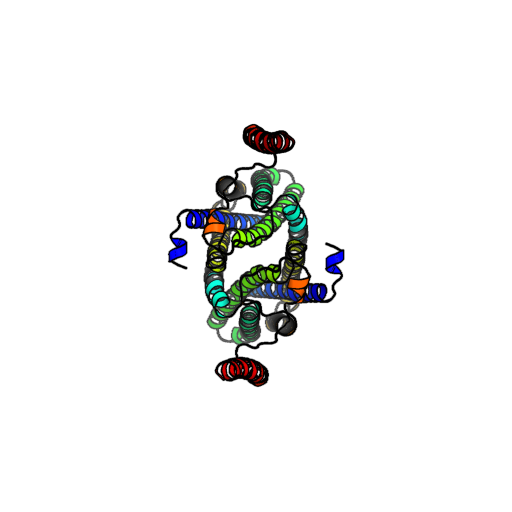 1 33 ? 9.57 -13.648 -8.117 1 76.56 33 LEU B CA 1
ATOM 2067 C C . LEU B 1 33 ? 10.844 -14.43 -7.84 1 76.56 33 LEU B C 1
ATOM 2069 O O . LEU B 1 33 ? 10.906 -15.641 -8.086 1 76.56 33 LEU B O 1
ATOM 2073 N N . ASN B 1 34 ? 11.836 -13.719 -7.305 1 75.69 34 ASN B N 1
ATOM 2074 C CA . ASN B 1 34 ? 13.07 -14.398 -6.922 1 75.69 34 ASN B CA 1
ATOM 2075 C C . ASN B 1 34 ? 12.836 -15.375 -5.773 1 75.69 34 ASN B C 1
ATOM 2077 O O . ASN B 1 34 ? 13.492 -16.422 -5.695 1 75.69 34 ASN B O 1
ATOM 2081 N N . THR B 1 35 ? 11.961 -14.984 -4.906 1 74.88 35 THR B N 1
ATOM 2082 C CA . THR B 1 35 ? 11.664 -15.82 -3.752 1 74.88 35 THR B CA 1
ATOM 2083 C C . THR B 1 35 ? 11.047 -17.141 -4.191 1 74.88 35 THR B C 1
ATOM 2085 O O . THR B 1 35 ? 11.273 -18.188 -3.566 1 74.88 35 THR B O 1
ATOM 2088 N N . ASN B 1 36 ? 10.312 -17.109 -5.309 1 69.75 36 ASN B N 1
ATOM 2089 C CA . ASN B 1 36 ? 9.703 -18.328 -5.836 1 69.75 36 ASN B CA 1
ATOM 2090 C C . ASN B 1 36 ? 10.742 -19.25 -6.445 1 69.75 36 ASN B C 1
ATOM 2092 O O . ASN B 1 36 ? 10.492 -20.453 -6.625 1 69.75 36 ASN B O 1
ATOM 2096 N N . ASN B 1 37 ? 11.867 -18.703 -6.73 1 70.62 37 ASN B N 1
ATOM 2097 C CA . ASN B 1 37 ? 12.922 -19.484 -7.355 1 70.62 37 ASN B CA 1
ATOM 2098 C C . ASN B 1 37 ? 13.961 -19.953 -6.336 1 70.62 37 ASN B C 1
ATOM 2100 O O . ASN B 1 37 ? 15 -20.5 -6.703 1 70.62 37 ASN B O 1
ATOM 2104 N N . LEU B 1 38 ? 13.633 -19.625 -5.078 1 74.56 38 LEU B N 1
ATOM 2105 C CA . LEU B 1 38 ? 14.586 -20.016 -4.039 1 74.56 38 LEU B CA 1
ATOM 2106 C C . LEU B 1 38 ? 14.57 -21.531 -3.836 1 74.56 38 LEU B C 1
ATOM 2108 O O . LEU B 1 38 ? 13.57 -22.188 -4.105 1 74.56 38 LEU B O 1
ATOM 2112 N N . THR B 1 39 ? 15.75 -21.938 -3.523 1 73.31 39 THR B N 1
ATOM 2113 C CA . THR B 1 39 ? 15.883 -23.359 -3.234 1 73.31 39 THR B CA 1
ATOM 2114 C C . THR B 1 39 ? 15.242 -23.703 -1.892 1 73.31 39 THR B C 1
ATOM 2116 O O . THR B 1 39 ? 15.07 -22.828 -1.042 1 73.31 39 THR B O 1
ATOM 2119 N N . GLY B 1 40 ? 14.664 -24.922 -1.839 1 76.56 40 GLY B N 1
ATOM 2120 C CA . GLY B 1 40 ? 14.078 -25.375 -0.586 1 76.56 40 GLY B CA 1
ATOM 2121 C C . GLY B 1 40 ? 12.562 -25.453 -0.633 1 76.56 40 GLY B C 1
ATOM 2122 O O . GLY B 1 40 ? 11.969 -25.5 -1.714 1 76.56 40 GLY B O 1
ATOM 2123 N N . ASP B 1 41 ? 12 -25.438 0.59 1 82.06 41 ASP B N 1
ATOM 2124 C CA . ASP B 1 41 ? 10.547 -25.562 0.715 1 82.06 41 ASP B CA 1
ATOM 2125 C C . ASP B 1 41 ? 9.844 -24.25 0.404 1 82.06 41 ASP B C 1
ATOM 2127 O O . ASP B 1 41 ? 10.125 -23.234 1.04 1 82.06 41 ASP B O 1
ATOM 2131 N N . ARG B 1 42 ? 9.039 -24.172 -0.619 1 75.06 42 ARG B N 1
ATOM 2132 C CA . ARG B 1 42 ? 8.336 -22.984 -1.082 1 75.06 42 ARG B CA 1
ATOM 2133 C C . ARG B 1 42 ? 7.488 -22.375 0.034 1 75.06 42 ARG B C 1
ATOM 2135 O O . ARG B 1 42 ? 7.41 -21.156 0.166 1 75.06 42 ARG B O 1
ATOM 2142 N N . PHE B 1 43 ? 6.855 -23.203 0.878 1 73.62 43 PHE B N 1
ATOM 2143 C CA . PHE B 1 43 ? 5.996 -22.719 1.953 1 73.62 43 PHE B CA 1
ATOM 2144 C C . PHE B 1 43 ? 6.82 -22.031 3.035 1 73.62 43 PHE B C 1
ATOM 2146 O O . PHE B 1 43 ? 6.414 -21 3.564 1 73.62 43 PHE B O 1
ATOM 2153 N N . LEU B 1 44 ? 7.934 -22.625 3.275 1 79.44 44 LEU B N 1
ATOM 2154 C CA . LEU B 1 44 ? 8.805 -22.016 4.277 1 79.44 44 LEU B CA 1
ATOM 2155 C C . LEU B 1 44 ? 9.352 -20.688 3.785 1 79.44 44 LEU B C 1
ATOM 2157 O O . LEU B 1 44 ? 9.469 -19.734 4.562 1 79.44 44 LEU B O 1
ATOM 2161 N N . ASN B 1 45 ? 9.664 -20.656 2.5 1 82.06 45 ASN B N 1
ATOM 2162 C CA . ASN B 1 45 ? 10.172 -19.406 1.928 1 82.06 45 ASN B CA 1
ATOM 2163 C C . ASN B 1 45 ? 9.117 -18.312 1.957 1 82.06 45 ASN B C 1
ATOM 2165 O O . ASN B 1 45 ? 9.438 -17.141 2.17 1 82.06 45 ASN B O 1
ATOM 2169 N N . MET B 1 46 ? 7.871 -18.688 1.802 1 76.62 46 MET B N 1
ATOM 2170 C CA . MET B 1 46 ? 6.777 -17.734 1.868 1 76.62 46 MET B CA 1
ATOM 2171 C C . MET B 1 46 ? 6.598 -17.203 3.289 1 76.62 46 MET B C 1
ATOM 2173 O O . MET B 1 46 ? 6.32 -16.016 3.488 1 76.62 46 MET B O 1
ATOM 2177 N N . LEU B 1 47 ? 6.754 -18.141 4.145 1 81 47 LEU B N 1
ATOM 2178 C CA . LEU B 1 47 ? 6.617 -17.75 5.547 1 81 47 LEU B CA 1
ATOM 2179 C C . LEU B 1 47 ? 7.727 -16.797 5.961 1 81 47 LEU B C 1
ATOM 2181 O O . LEU B 1 47 ? 7.465 -15.789 6.621 1 81 47 LEU B O 1
ATOM 2185 N N . TYR B 1 48 ? 8.906 -17.141 5.566 1 86.38 48 TYR B N 1
ATOM 2186 C CA . TYR B 1 48 ? 10.023 -16.234 5.859 1 86.38 48 TYR B CA 1
ATOM 2187 C C . TYR B 1 48 ? 9.805 -14.867 5.238 1 86.38 48 TYR B C 1
ATOM 2189 O O . TYR B 1 48 ? 10.109 -13.844 5.859 1 86.38 48 TYR B O 1
ATOM 2197 N N . GLY B 1 49 ? 9.328 -14.883 4.059 1 87.31 49 GLY B N 1
ATOM 2198 C CA . GLY B 1 49 ? 9.039 -13.625 3.381 1 87.31 49 GLY B CA 1
ATOM 2199 C C . GLY B 1 49 ? 7.992 -12.789 4.094 1 87.31 49 GLY B C 1
ATOM 2200 O O . GLY B 1 49 ? 8.156 -11.578 4.23 1 87.31 49 GLY B O 1
ATOM 2201 N N . GLY B 1 50 ? 6.996 -13.445 4.562 1 86.25 50 GLY B N 1
ATOM 2202 C CA . GLY B 1 50 ? 5.953 -12.758 5.305 1 86.25 50 GLY B CA 1
ATOM 2203 C C . GLY B 1 50 ? 6.445 -12.156 6.609 1 86.25 50 GLY B C 1
ATOM 2204 O O . GLY B 1 50 ? 6.102 -11.016 6.945 1 86.25 50 GLY B O 1
ATOM 2205 N N . ILE B 1 51 ? 7.223 -12.867 7.297 1 90.62 51 ILE B N 1
ATOM 2206 C CA . ILE B 1 51 ? 7.781 -12.391 8.562 1 90.62 51 ILE B CA 1
ATOM 2207 C C . ILE B 1 51 ? 8.68 -11.188 8.305 1 90.62 51 ILE B C 1
ATOM 2209 O O . ILE B 1 51 ? 8.625 -10.195 9.031 1 90.62 51 ILE B O 1
ATOM 2213 N N . ALA B 1 52 ? 9.5 -11.328 7.27 1 92.69 52 ALA B N 1
ATOM 2214 C CA . ALA B 1 52 ? 10.383 -10.219 6.914 1 92.69 52 ALA B CA 1
ATOM 2215 C C . ALA B 1 52 ? 9.578 -8.953 6.617 1 92.69 52 ALA B C 1
ATOM 2217 O O . ALA B 1 52 ? 9.969 -7.852 7.008 1 92.69 52 ALA B O 1
ATOM 2218 N N . GLU B 1 53 ? 8.516 -9.07 5.98 1 91.5 53 GLU B N 1
ATOM 2219 C CA . GLU B 1 53 ? 7.676 -7.93 5.645 1 91.5 53 GLU B CA 1
ATOM 2220 C C . GLU B 1 53 ? 7.047 -7.32 6.895 1 91.5 53 GLU B C 1
ATOM 2222 O O . GLU B 1 53 ? 6.973 -6.094 7.023 1 91.5 53 GLU B O 1
ATOM 2227 N N . ILE B 1 54 ? 6.625 -8.18 7.801 1 93.5 54 ILE B N 1
ATOM 2228 C CA . ILE B 1 54 ? 6.008 -7.711 9.031 1 93.5 54 ILE B CA 1
ATOM 2229 C C . ILE B 1 54 ? 7.031 -6.934 9.859 1 93.5 54 ILE B C 1
ATOM 2231 O O . ILE B 1 54 ? 6.738 -5.836 10.344 1 93.5 54 ILE B O 1
ATOM 2235 N N . VAL B 1 55 ? 8.141 -7.48 9.961 1 94 55 VAL B N 1
ATOM 2236 C CA . VAL B 1 55 ? 9.203 -6.805 10.695 1 94 55 VAL B CA 1
ATOM 2237 C C . VAL B 1 55 ? 9.539 -5.477 10.023 1 94 55 VAL B C 1
ATOM 2239 O O . VAL B 1 55 ? 9.75 -4.465 10.703 1 94 55 VAL B O 1
ATOM 2242 N N . GLY B 1 56 ? 9.555 -5.488 8.711 1 94.25 56 GLY B N 1
ATOM 2243 C CA . GLY B 1 56 ? 9.844 -4.273 7.969 1 94.25 56 GLY B CA 1
ATOM 2244 C C . GLY B 1 56 ? 8.852 -3.158 8.234 1 94.25 56 GLY B C 1
ATOM 2245 O O . GLY B 1 56 ? 9.242 -2.018 8.492 1 94.25 56 GLY B O 1
ATOM 2246 N N . VAL B 1 57 ? 7.633 -3.477 8.297 1 91.44 57 VAL B N 1
ATOM 2247 C CA . VAL B 1 57 ? 6.609 -2.449 8.461 1 91.44 57 VAL B CA 1
ATOM 2248 C C . VAL B 1 57 ? 6.652 -1.901 9.883 1 91.44 57 VAL B C 1
ATOM 2250 O O . VAL B 1 57 ? 6.367 -0.724 10.117 1 91.44 57 VAL B O 1
ATOM 2253 N N . LEU B 1 58 ? 7.035 -2.715 10.797 1 90.94 58 LEU B N 1
ATOM 2254 C CA . LEU B 1 58 ? 7.156 -2.27 12.18 1 90.94 58 LEU B CA 1
ATOM 2255 C C . LEU B 1 58 ? 8.383 -1.387 12.359 1 90.94 58 LEU B C 1
ATOM 2257 O O . LEU B 1 58 ? 8.359 -0.433 13.141 1 90.94 58 LEU B O 1
ATOM 2261 N N . LEU B 1 59 ? 9.344 -1.681 11.609 1 91.19 59 LEU B N 1
ATOM 2262 C CA . LEU B 1 59 ? 10.578 -0.902 11.711 1 91.19 59 LEU B CA 1
ATOM 2263 C C . LEU B 1 59 ? 10.406 0.467 11.062 1 91.19 59 LEU B C 1
ATOM 2265 O O . LEU B 1 59 ? 11.156 1.399 11.367 1 91.19 59 LEU B O 1
ATOM 2269 N N . TYR B 1 60 ? 9.438 0.498 10.172 1 86.94 60 TYR B N 1
ATOM 2270 C CA . TYR B 1 60 ? 9.195 1.745 9.453 1 86.94 60 TYR B CA 1
ATOM 2271 C C . TYR B 1 60 ? 8.969 2.898 10.422 1 86.94 60 TYR B C 1
ATOM 2273 O O . TYR B 1 60 ? 9.445 4.012 10.195 1 86.94 60 TYR B O 1
ATOM 2281 N N . PHE B 1 61 ? 8.211 2.613 11.531 1 81.69 61 PHE B N 1
ATOM 2282 C CA . PHE B 1 61 ? 7.895 3.672 12.484 1 81.69 61 PHE B CA 1
ATOM 2283 C C . PHE B 1 61 ? 9.156 4.195 13.156 1 81.69 61 PHE B C 1
ATOM 2285 O O . PHE B 1 61 ? 9.352 5.406 13.266 1 81.69 61 PHE B O 1
ATOM 2292 N N . PHE B 1 62 ? 10.023 3.33 13.469 1 82.25 62 PHE B N 1
ATOM 2293 C CA . PHE B 1 62 ? 11.242 3.729 14.156 1 82.25 62 PHE B CA 1
ATOM 2294 C C . PHE B 1 62 ? 12.164 4.504 13.227 1 82.25 62 PHE B C 1
ATOM 2296 O O . PHE B 1 62 ? 12.773 5.496 13.633 1 82.25 62 PHE B O 1
ATOM 2303 N N . VAL B 1 63 ? 12.188 4.156 12.031 1 84.88 63 VAL B N 1
ATOM 2304 C CA . VAL B 1 63 ? 13.102 4.758 11.062 1 84.88 63 VAL B CA 1
ATOM 2305 C C . VAL B 1 63 ? 12.602 6.148 10.68 1 84.88 63 VAL B C 1
ATOM 2307 O O . VAL B 1 63 ? 13.383 7.105 10.641 1 84.88 63 VAL B O 1
ATOM 2310 N N . VAL B 1 64 ? 11.352 6.273 10.555 1 84.5 64 VAL B N 1
ATOM 2311 C CA . VAL B 1 64 ? 10.797 7.535 10.086 1 84.5 64 VAL B CA 1
ATOM 2312 C C . VAL B 1 64 ? 10.734 8.531 11.242 1 84.5 64 VAL B C 1
ATOM 2314 O O . VAL B 1 64 ? 10.867 9.742 11.031 1 84.5 64 VAL B O 1
ATOM 2317 N N . SER B 1 65 ? 10.453 8.062 12.461 1 79.94 65 SER B N 1
ATOM 2318 C CA . SER B 1 65 ? 10.367 8.945 13.617 1 79.94 65 SER B CA 1
ATOM 2319 C C . SER B 1 65 ? 11.711 9.609 13.906 1 79.94 65 SER B C 1
ATOM 2321 O O . SER B 1 65 ? 11.758 10.75 14.383 1 79.94 65 SER B O 1
ATOM 2323 N N . LYS B 1 66 ? 12.734 8.969 13.516 1 79.19 66 LYS B N 1
ATOM 2324 C CA . LYS B 1 66 ? 14.062 9.484 13.852 1 79.19 66 LYS B CA 1
ATOM 2325 C C . LYS B 1 66 ? 14.656 10.281 12.695 1 79.19 66 LYS B C 1
ATOM 2327 O O . LYS B 1 66 ? 15.258 11.336 12.898 1 79.19 66 LYS B O 1
ATOM 2332 N N . TRP B 1 67 ? 14.469 9.789 11.43 1 81.94 67 TRP B N 1
ATOM 2333 C CA . TRP B 1 67 ? 15.25 10.359 10.336 1 81.94 67 TRP B CA 1
ATOM 2334 C C . TRP B 1 67 ? 14.336 11.047 9.32 1 81.94 67 TRP B C 1
ATOM 2336 O O . TRP B 1 67 ? 14.812 11.742 8.414 1 81.94 67 TRP B O 1
ATOM 2346 N N . GLY B 1 68 ? 13.141 10.945 9.453 1 81.5 68 GLY B N 1
ATOM 2347 C CA . GLY B 1 68 ? 12.234 11.547 8.484 1 81.5 68 GLY B CA 1
ATOM 2348 C C . GLY B 1 68 ? 11.93 10.641 7.309 1 81.5 68 GLY B C 1
ATOM 2349 O O . GLY B 1 68 ? 12.562 9.594 7.145 1 81.5 68 GLY B O 1
ATOM 2350 N N . CYS B 1 69 ? 11.109 11.016 6.477 1 86.31 69 CYS B N 1
ATOM 2351 C CA . CYS B 1 69 ? 10.594 10.164 5.41 1 86.31 69 CYS B CA 1
ATOM 2352 C C . CYS B 1 69 ? 11.562 10.133 4.23 1 86.31 69 CYS B C 1
ATOM 2354 O O . CYS B 1 69 ? 11.922 9.055 3.75 1 86.31 69 CYS B O 1
ATOM 2356 N N . ARG B 1 70 ? 12.047 11.258 3.777 1 88.94 70 ARG B N 1
ATOM 2357 C CA . ARG B 1 70 ? 12.836 11.32 2.551 1 88.94 70 ARG B CA 1
ATOM 2358 C C . ARG B 1 70 ? 14.148 10.562 2.707 1 88.94 70 ARG B C 1
ATOM 2360 O O . ARG B 1 70 ? 14.461 9.68 1.91 1 88.94 70 ARG B O 1
ATOM 2367 N N . ASP B 1 71 ? 14.859 10.891 3.77 1 88.94 71 ASP B N 1
ATOM 2368 C CA . ASP B 1 71 ? 16.188 10.32 3.969 1 88.94 71 ASP B CA 1
ATOM 2369 C C . ASP B 1 71 ? 16.109 8.82 4.254 1 88.94 71 ASP B C 1
ATOM 2371 O O . ASP B 1 71 ? 16.953 8.055 3.785 1 88.94 71 ASP B O 1
ATOM 2375 N N . CYS B 1 72 ? 15.164 8.484 4.977 1 90.44 72 CYS B N 1
ATOM 2376 C CA . CYS B 1 72 ? 14.992 7.07 5.289 1 90.44 72 CYS B CA 1
ATOM 2377 C C . CYS B 1 72 ? 14.625 6.277 4.039 1 90.44 72 CYS B C 1
ATOM 2379 O O . CYS B 1 72 ? 15.164 5.191 3.807 1 90.44 72 CYS B O 1
ATOM 2381 N N . TYR B 1 73 ? 13.742 6.863 3.301 1 93.81 73 TYR B N 1
ATOM 2382 C CA . TYR B 1 73 ? 13.344 6.207 2.059 1 93.81 73 TYR B CA 1
ATOM 2383 C C . TYR B 1 73 ? 14.547 5.977 1.155 1 93.81 73 TYR B C 1
ATOM 2385 O O . TYR B 1 73 ? 14.766 4.863 0.672 1 93.81 73 TYR B O 1
ATOM 2393 N N . CYS B 1 74 ? 15.344 6.977 0.987 1 93.31 74 CYS B N 1
ATOM 2394 C CA . CYS B 1 74 ? 16.484 6.906 0.08 1 93.31 74 CYS B CA 1
ATOM 2395 C C . CYS B 1 74 ? 17.547 5.949 0.607 1 93.31 74 CYS B C 1
ATOM 2397 O O . CYS B 1 74 ? 18.078 5.129 -0.145 1 93.31 74 CYS B O 1
ATOM 2399 N N . ALA B 1 75 ? 17.812 6.055 1.852 1 93.38 75 ALA B N 1
ATOM 2400 C CA . ALA B 1 75 ? 18.844 5.207 2.436 1 93.38 75 ALA B CA 1
ATOM 2401 C C . ALA B 1 75 ? 18.453 3.734 2.352 1 93.38 75 ALA B C 1
ATOM 2403 O O . ALA B 1 75 ? 19.25 2.9 1.915 1 93.38 75 ALA B O 1
ATOM 2404 N N . ILE B 1 76 ? 17.297 3.445 2.721 1 95.88 76 ILE B N 1
ATOM 2405 C CA . ILE B 1 76 ? 16.844 2.059 2.787 1 95.88 76 ILE B CA 1
ATOM 2406 C C . ILE B 1 76 ? 16.672 1.503 1.375 1 95.88 76 ILE B C 1
ATOM 2408 O O . ILE B 1 76 ? 17.016 0.348 1.109 1 95.88 76 ILE B O 1
ATOM 2412 N N . LEU B 1 77 ? 16.109 2.342 0.467 1 95.94 77 LEU B N 1
ATOM 2413 C CA . LEU B 1 77 ? 15.977 1.898 -0.916 1 95.94 77 LEU B CA 1
ATOM 2414 C C . LEU B 1 77 ? 17.344 1.629 -1.537 1 95.94 77 LEU B C 1
ATOM 2416 O O . LEU B 1 77 ? 17.516 0.659 -2.281 1 95.94 77 LEU B O 1
ATOM 2420 N N . CYS B 1 78 ? 18.312 2.416 -1.19 1 95.56 78 CYS B N 1
ATOM 2421 C CA . CYS B 1 78 ? 19.656 2.234 -1.704 1 95.56 78 CYS B CA 1
ATOM 2422 C C . CYS B 1 78 ? 20.266 0.937 -1.188 1 95.56 78 CYS B C 1
ATOM 2424 O O . CYS B 1 78 ? 20.844 0.162 -1.962 1 95.56 78 CYS B O 1
ATOM 2426 N N . ILE B 1 79 ? 20.141 0.738 0.056 1 96.19 79 ILE B N 1
ATOM 2427 C CA . ILE B 1 79 ? 20.672 -0.48 0.659 1 96.19 79 ILE B CA 1
ATOM 2428 C C . ILE B 1 79 ? 20 -1.7 0.027 1 96.19 79 ILE B C 1
ATOM 2430 O O . ILE B 1 79 ? 20.688 -2.65 -0.37 1 96.19 79 ILE B O 1
ATOM 2434 N N . GLY B 1 80 ? 18.688 -1.688 -0.091 1 95.94 80 GLY B N 1
ATOM 2435 C CA . GLY B 1 80 ? 17.969 -2.787 -0.711 1 95.94 80 GLY B CA 1
ATOM 2436 C C . GLY B 1 80 ? 18.359 -3.021 -2.156 1 95.94 80 GLY B C 1
ATOM 2437 O O . GLY B 1 80 ? 18.484 -4.168 -2.596 1 95.94 80 GLY B O 1
ATOM 2438 N N . ALA B 1 81 ? 18.531 -1.917 -2.859 1 95.5 81 ALA B N 1
ATOM 2439 C CA . ALA B 1 81 ? 18.906 -2.014 -4.27 1 95.5 81 ALA B CA 1
ATOM 2440 C C . ALA B 1 81 ? 20.281 -2.674 -4.434 1 95.5 81 ALA B C 1
ATOM 2442 O O . ALA B 1 81 ? 20.453 -3.523 -5.309 1 95.5 81 ALA B O 1
ATOM 2443 N N . VAL B 1 82 ? 21.234 -2.324 -3.643 1 94.88 82 VAL B N 1
ATOM 2444 C CA . VAL B 1 82 ? 22.578 -2.885 -3.721 1 94.88 82 VAL B CA 1
ATOM 2445 C C . VAL B 1 82 ? 22.547 -4.375 -3.393 1 94.88 82 VAL B C 1
ATOM 2447 O O . VAL B 1 82 ? 23.156 -5.188 -4.086 1 94.88 82 VAL B O 1
ATOM 2450 N N . VAL B 1 83 ? 21.844 -4.727 -2.381 1 94.75 83 VAL B N 1
ATOM 2451 C CA . VAL B 1 83 ? 21.75 -6.129 -1.99 1 94.75 83 VAL B CA 1
ATOM 2452 C C . V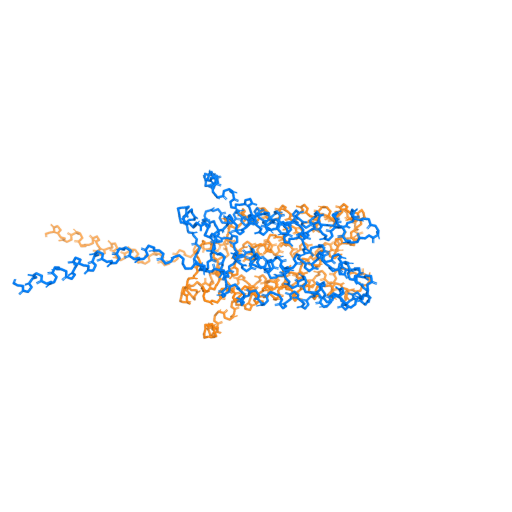AL B 1 83 ? 21.062 -6.926 -3.102 1 94.75 83 VAL B C 1
ATOM 2454 O O . VAL B 1 83 ? 21.484 -8.047 -3.414 1 94.75 83 VAL B O 1
ATOM 2457 N N . LEU B 1 84 ? 20.016 -6.352 -3.691 1 92.56 84 LEU B N 1
ATOM 2458 C CA . LEU B 1 84 ? 19.312 -7.02 -4.785 1 92.56 84 LEU B CA 1
ATOM 2459 C C . LEU B 1 84 ? 20.266 -7.27 -5.957 1 92.56 84 LEU B C 1
ATOM 2461 O O . LEU B 1 84 ? 20.219 -8.328 -6.582 1 92.56 84 LEU B O 1
ATOM 2465 N N . ALA B 1 85 ? 21.094 -6.355 -6.273 1 91.19 85 ALA B N 1
ATOM 2466 C CA . ALA B 1 85 ? 22.016 -6.465 -7.398 1 91.19 85 ALA B CA 1
ATOM 2467 C C . ALA B 1 85 ? 23.062 -7.555 -7.152 1 91.19 85 ALA B C 1
ATOM 2469 O O . ALA B 1 85 ? 23.484 -8.234 -8.086 1 91.19 85 ALA B O 1
ATOM 2470 N N . VAL B 1 86 ? 23.469 -7.77 -5.918 1 89.81 86 VAL B N 1
ATOM 2471 C CA . VAL B 1 86 ? 24.578 -8.672 -5.598 1 89.81 86 VAL B CA 1
ATOM 2472 C C . VAL B 1 86 ? 24.031 -10.078 -5.336 1 89.81 86 VAL B C 1
ATOM 2474 O O . VAL B 1 86 ? 24.766 -11.062 -5.434 1 89.81 86 VAL B O 1
ATOM 2477 N N . THR B 1 87 ? 22.812 -10.219 -4.988 1 87.12 87 THR B N 1
ATOM 2478 C CA . THR B 1 87 ? 22.219 -11.477 -4.559 1 87.12 87 THR B CA 1
ATOM 2479 C C . THR B 1 87 ? 22.391 -12.555 -5.625 1 87.12 87 THR B C 1
ATOM 2481 O O . THR B 1 87 ? 22.828 -13.664 -5.324 1 87.12 87 THR B O 1
ATOM 2484 N N . PRO B 1 88 ? 22.062 -12.289 -6.938 1 82.5 88 PRO B N 1
ATOM 2485 C CA . PRO B 1 88 ? 22.188 -13.352 -7.93 1 82.5 88 PRO B CA 1
ATOM 2486 C C . PRO B 1 88 ? 23.641 -13.812 -8.109 1 82.5 88 PRO B C 1
ATOM 2488 O O . PRO B 1 88 ? 23.875 -14.938 -8.562 1 82.5 88 PRO B O 1
ATOM 2491 N N . LEU B 1 89 ? 24.578 -12.969 -7.766 1 79.69 89 LEU B N 1
ATOM 2492 C CA . LEU B 1 89 ? 25.984 -13.336 -7.898 1 79.69 89 LEU B CA 1
ATOM 2493 C C . LEU B 1 89 ? 26.359 -14.414 -6.891 1 79.69 89 LEU B C 1
ATOM 2495 O O . LEU B 1 89 ? 27.312 -15.172 -7.113 1 79.69 89 LEU B O 1
ATOM 2499 N N . PHE B 1 90 ? 25.594 -14.461 -5.82 1 78.88 90 PHE B N 1
ATOM 2500 C CA . PHE B 1 90 ? 25.859 -15.445 -4.785 1 78.88 90 PHE B CA 1
ATOM 2501 C C . PHE B 1 90 ? 25.094 -16.734 -5.043 1 78.88 90 PHE B C 1
ATOM 2503 O O . PHE B 1 90 ? 25.297 -17.734 -4.359 1 78.88 90 PHE B O 1
ATOM 2510 N N . ALA B 1 91 ? 24.141 -16.719 -5.914 1 70.81 91 ALA B N 1
ATOM 2511 C CA . ALA B 1 91 ? 23.297 -17.875 -6.18 1 70.81 91 ALA B CA 1
ATOM 2512 C C . ALA B 1 91 ? 24.141 -19.078 -6.613 1 70.81 91 ALA B C 1
ATOM 2514 O O . ALA B 1 91 ? 23.797 -20.219 -6.332 1 70.81 91 ALA B O 1
ATOM 2515 N N . LEU B 1 92 ? 25.203 -18.828 -7.203 1 66.88 92 LEU B N 1
ATOM 2516 C CA . LEU B 1 92 ? 26.062 -19.891 -7.699 1 66.88 92 LEU B CA 1
ATOM 2517 C C . LEU B 1 92 ? 26.828 -20.547 -6.555 1 66.88 92 LEU B C 1
ATOM 2519 O O . LEU B 1 92 ? 27.297 -21.688 -6.676 1 66.88 92 LEU B O 1
ATOM 2523 N N . TRP B 1 93 ? 26.766 -19.859 -5.43 1 72.44 93 TRP B N 1
ATOM 2524 C CA . TRP B 1 93 ? 27.656 -20.344 -4.383 1 72.44 93 TRP B CA 1
ATOM 2525 C C . TRP B 1 93 ? 26.859 -20.984 -3.238 1 72.44 93 TRP B C 1
ATOM 2527 O O . TRP B 1 93 ? 27.156 -22.109 -2.82 1 72.44 93 TRP B O 1
ATOM 2537 N N . ASN B 1 94 ? 25.953 -20.312 -2.688 1 83.5 94 ASN B N 1
ATOM 2538 C CA . ASN B 1 94 ? 25.266 -20.734 -1.476 1 83.5 94 ASN B CA 1
ATOM 2539 C C . ASN B 1 94 ? 23.797 -20.328 -1.487 1 83.5 94 ASN B C 1
ATOM 2541 O O . ASN B 1 94 ? 23.469 -19.141 -1.325 1 83.5 94 ASN B O 1
ATOM 2545 N N . PRO B 1 95 ? 22.969 -21.266 -1.593 1 82.88 95 PRO B N 1
ATOM 2546 C CA . PRO B 1 95 ? 21.531 -20.984 -1.644 1 82.88 95 PRO B CA 1
ATOM 2547 C C . PRO B 1 95 ? 21.016 -20.328 -0.365 1 82.88 95 PRO B C 1
ATOM 2549 O O . PRO B 1 95 ? 20.031 -19.578 -0.405 1 82.88 95 PRO B O 1
ATOM 2552 N N . VAL B 1 96 ? 21.688 -20.578 0.704 1 84.69 96 VAL B N 1
ATOM 2553 C CA . VAL B 1 96 ? 21.25 -20 1.975 1 84.69 96 VAL B CA 1
ATOM 2554 C C . VAL B 1 96 ? 21.484 -18.5 1.969 1 84.69 96 VAL B C 1
ATOM 2556 O O . VAL B 1 96 ? 20.656 -17.734 2.465 1 84.69 96 VAL B O 1
ATOM 2559 N N . VAL B 1 97 ? 22.562 -18.109 1.374 1 87.12 97 VAL B N 1
ATOM 2560 C CA . VAL B 1 97 ? 22.891 -16.703 1.308 1 87.12 97 VAL B CA 1
ATOM 2561 C C . VAL B 1 97 ? 21.875 -15.969 0.42 1 87.12 97 VAL B C 1
ATOM 2563 O O . VAL B 1 97 ? 21.484 -14.836 0.716 1 87.12 97 VAL B O 1
ATOM 2566 N N . VAL B 1 98 ? 21.438 -16.609 -0.531 1 87.06 98 VAL B N 1
ATOM 2567 C CA . VAL B 1 98 ? 20.469 -16.031 -1.447 1 87.06 98 VAL B CA 1
ATOM 2568 C C . VAL B 1 98 ? 19.125 -15.844 -0.734 1 87.06 98 VAL B C 1
ATOM 2570 O O . VAL B 1 98 ? 18.469 -14.812 -0.89 1 87.06 98 VAL B O 1
ATOM 2573 N N . THR B 1 99 ? 18.844 -16.781 0.05 1 88.75 99 THR B N 1
ATOM 2574 C CA . THR B 1 99 ? 17.594 -16.719 0.783 1 88.75 99 THR B CA 1
ATOM 2575 C C . THR B 1 99 ? 17.625 -15.586 1.803 1 88.75 99 THR B C 1
ATOM 2577 O O . THR B 1 99 ? 16.688 -14.781 1.876 1 88.75 99 THR B O 1
ATOM 2580 N N . ILE B 1 100 ? 18.641 -15.469 2.502 1 90.31 100 ILE B N 1
ATOM 2581 C CA . ILE B 1 100 ? 18.766 -14.438 3.523 1 90.31 100 ILE B CA 1
ATOM 2582 C C . ILE B 1 100 ? 18.781 -13.055 2.867 1 90.31 100 ILE B C 1
ATOM 2584 O O . ILE B 1 100 ? 18.141 -12.125 3.354 1 90.31 100 ILE B O 1
ATOM 2588 N N . SER B 1 101 ? 19.5 -12.945 1.819 1 91.56 101 SER B N 1
ATOM 2589 C CA . SER B 1 101 ? 19.562 -11.68 1.104 1 91.56 101 SER B CA 1
ATOM 2590 C C . SER B 1 101 ? 18.203 -11.289 0.538 1 91.56 101 SER B C 1
ATOM 2592 O O . SER B 1 101 ? 17.828 -10.117 0.572 1 91.56 101 SER B O 1
ATOM 2594 N N . THR B 1 102 ? 17.531 -12.234 0.062 1 90 102 THR B N 1
ATOM 2595 C CA . THR B 1 102 ? 16.203 -11.992 -0.486 1 90 102 THR B CA 1
ATOM 2596 C C . THR B 1 102 ? 15.242 -11.531 0.608 1 90 102 THR B C 1
ATOM 2598 O O . THR B 1 102 ? 14.469 -10.594 0.409 1 90 102 THR B O 1
ATOM 2601 N N . MET B 1 103 ? 15.359 -12.141 1.765 1 92.88 103 MET B N 1
ATOM 2602 C CA . MET B 1 103 ? 14.508 -11.742 2.883 1 92.88 103 MET B CA 1
ATOM 2603 C C . MET B 1 103 ? 14.844 -10.328 3.342 1 92.88 103 MET B C 1
ATOM 2605 O O . MET B 1 103 ? 13.953 -9.555 3.699 1 92.88 103 MET B O 1
ATOM 2609 N N . PHE B 1 104 ? 16.031 -10.062 3.295 1 94.94 104 PHE B N 1
ATOM 2610 C CA . PHE B 1 104 ? 16.484 -8.727 3.666 1 94.94 104 PHE B CA 1
ATOM 2611 C C . PHE B 1 104 ? 15.945 -7.688 2.684 1 94.94 104 PHE B C 1
ATOM 2613 O O . PHE B 1 104 ? 15.539 -6.594 3.084 1 94.94 104 PHE B O 1
ATOM 2620 N N . CYS B 1 105 ? 15.961 -7.973 1.449 1 94.06 105 CYS B N 1
ATOM 2621 C CA . CYS B 1 105 ? 15.43 -7.066 0.436 1 94.06 105 CYS B CA 1
ATOM 2622 C C . CYS B 1 105 ? 13.93 -6.867 0.618 1 94.06 105 CYS B C 1
ATOM 2624 O O . CYS B 1 105 ? 13.414 -5.766 0.416 1 94.06 105 CYS B O 1
ATOM 2626 N N . LYS B 1 106 ? 13.297 -7.91 1.01 1 92.81 106 LYS B N 1
ATOM 2627 C CA . LYS B 1 106 ? 11.867 -7.801 1.278 1 92.81 106 LYS B CA 1
ATOM 2628 C C . LYS B 1 106 ? 11.602 -6.863 2.451 1 92.81 106 LYS B C 1
ATOM 2630 O O . LYS B 1 106 ? 10.641 -6.086 2.424 1 92.81 106 LYS B O 1
ATOM 2635 N N . LEU B 1 107 ? 12.391 -6.992 3.408 1 95.06 107 LEU B N 1
ATOM 2636 C CA . LEU B 1 107 ? 12.305 -6.102 4.562 1 95.06 107 LEU B CA 1
ATOM 2637 C C . LEU B 1 107 ? 12.5 -4.648 4.145 1 95.06 107 LEU B C 1
ATOM 2639 O O . LEU B 1 107 ? 11.711 -3.779 4.523 1 95.06 107 LEU B O 1
ATOM 2643 N N . CYS B 1 108 ? 13.469 -4.41 3.328 1 95.69 108 CYS B N 1
ATOM 2644 C CA . CYS B 1 108 ? 13.773 -3.059 2.865 1 95.69 108 CYS B CA 1
ATOM 2645 C C . CYS B 1 108 ? 12.625 -2.502 2.029 1 95.69 108 CYS B C 1
ATOM 2647 O O . CYS B 1 108 ? 12.211 -1.357 2.225 1 95.69 108 CYS B O 1
ATOM 2649 N N . THR B 1 109 ? 12.141 -3.299 1.155 1 94.81 109 THR B N 1
ATOM 2650 C CA . THR B 1 109 ? 11.07 -2.84 0.277 1 94.81 109 THR B CA 1
ATOM 2651 C C . THR B 1 109 ? 9.789 -2.582 1.069 1 94.81 109 THR B C 1
ATOM 2653 O O . THR B 1 109 ? 9.047 -1.643 0.773 1 94.81 109 THR B O 1
ATOM 2656 N N . SER B 1 110 ? 9.594 -3.408 2.074 1 93.44 110 SER B N 1
ATOM 2657 C CA . SER B 1 110 ? 8.422 -3.227 2.926 1 93.44 110 SER B CA 1
ATOM 2658 C C . SER B 1 110 ? 8.484 -1.896 3.67 1 93.44 110 SER B C 1
ATOM 2660 O O . SER B 1 110 ? 7.477 -1.188 3.77 1 93.44 110 SER B O 1
ATOM 2662 N N . ILE B 1 111 ? 9.578 -1.538 4.137 1 94.06 111 ILE B N 1
ATOM 2663 C CA . ILE B 1 111 ? 9.773 -0.261 4.816 1 94.06 111 ILE B CA 1
ATOM 2664 C C . ILE B 1 111 ? 9.523 0.885 3.84 1 94.06 111 ILE B C 1
ATOM 2666 O O . ILE B 1 111 ? 8.766 1.811 4.145 1 94.06 111 ILE B O 1
ATOM 2670 N N . CYS B 1 112 ? 10.102 0.783 2.674 1 94.81 112 CYS B N 1
ATOM 2671 C CA . CYS B 1 112 ? 10.008 1.851 1.686 1 94.81 112 CYS B CA 1
ATOM 2672 C C . CYS B 1 112 ? 8.57 2.027 1.212 1 94.81 112 CYS B C 1
ATOM 2674 O O . CYS B 1 112 ? 8.133 3.146 0.93 1 94.81 112 CYS B O 1
ATOM 2676 N N . PHE B 1 113 ? 7.895 0.943 1.201 1 92.75 113 PHE B N 1
ATOM 2677 C CA . PHE B 1 113 ? 6.5 0.998 0.786 1 92.75 113 PHE B CA 1
ATOM 2678 C C . PHE B 1 113 ? 5.672 1.816 1.771 1 92.75 113 PHE B C 1
ATOM 2680 O O . PHE B 1 113 ? 4.879 2.668 1.365 1 92.75 113 PHE B O 1
ATOM 2687 N N . ASN B 1 114 ? 5.859 1.623 2.973 1 89.5 114 ASN B N 1
ATOM 2688 C CA . ASN B 1 114 ? 5.117 2.367 3.988 1 89.5 114 ASN B CA 1
ATOM 2689 C C . ASN B 1 114 ? 5.531 3.836 4.02 1 89.5 114 ASN B C 1
ATOM 2691 O O . ASN B 1 114 ? 4.688 4.719 4.152 1 89.5 114 ASN B O 1
ATOM 2695 N N . ILE B 1 115 ? 6.785 4.047 3.812 1 90.25 115 ILE B N 1
ATOM 2696 C CA . ILE B 1 115 ? 7.293 5.414 3.855 1 90.25 115 ILE B CA 1
ATOM 2697 C C . ILE B 1 115 ? 6.684 6.227 2.713 1 90.25 115 ILE B C 1
ATOM 2699 O O . ILE B 1 115 ? 6.219 7.348 2.92 1 90.25 115 ILE B O 1
ATOM 2703 N N . ILE B 1 116 ? 6.684 5.633 1.564 1 91.06 116 ILE B N 1
ATOM 2704 C CA . ILE B 1 116 ? 6.277 6.398 0.391 1 91.06 116 ILE B CA 1
ATOM 2705 C C . ILE B 1 116 ? 4.781 6.691 0.457 1 91.06 116 ILE B C 1
ATOM 2707 O O . ILE B 1 116 ? 4.324 7.742 -0.008 1 91.06 116 ILE B O 1
ATOM 2711 N N . PHE B 1 117 ? 4.059 5.848 1.138 1 87.75 117 PHE B N 1
ATOM 2712 C CA . PHE B 1 117 ? 2.627 6.074 1.306 1 87.75 117 PHE B CA 1
ATOM 2713 C C . PHE B 1 117 ? 2.369 7.254 2.232 1 87.75 117 PHE B C 1
ATOM 2715 O O . PHE B 1 117 ? 1.447 8.039 2.004 1 87.75 117 PHE B O 1
ATOM 2722 N N . VAL B 1 118 ? 3.121 7.398 3.215 1 83.25 118 VAL B N 1
ATOM 2723 C CA . VAL B 1 118 ? 2.934 8.469 4.188 1 83.25 118 VAL B CA 1
ATOM 2724 C C . VAL B 1 118 ? 3.574 9.758 3.67 1 83.25 118 VAL B C 1
ATOM 2726 O O . VAL B 1 118 ? 3.082 10.852 3.939 1 83.25 118 VAL B O 1
ATOM 2729 N N . TYR B 1 119 ? 4.598 9.586 2.914 1 87.56 119 TYR B N 1
ATOM 2730 C CA . TYR B 1 119 ? 5.371 10.719 2.416 1 87.56 119 TYR B CA 1
ATOM 2731 C C . TYR B 1 119 ? 4.617 11.453 1.314 1 87.56 119 TYR B C 1
ATOM 2733 O O . TYR B 1 119 ? 4.668 12.68 1.237 1 87.56 119 TYR B O 1
ATOM 2741 N N . THR B 1 120 ? 3.906 10.773 0.504 1 89.44 120 THR B N 1
ATOM 2742 C CA . THR B 1 120 ? 3.281 11.328 -0.692 1 89.44 120 THR B CA 1
ATOM 2743 C C . THR B 1 120 ? 2.271 12.414 -0.322 1 89.44 120 THR B C 1
ATO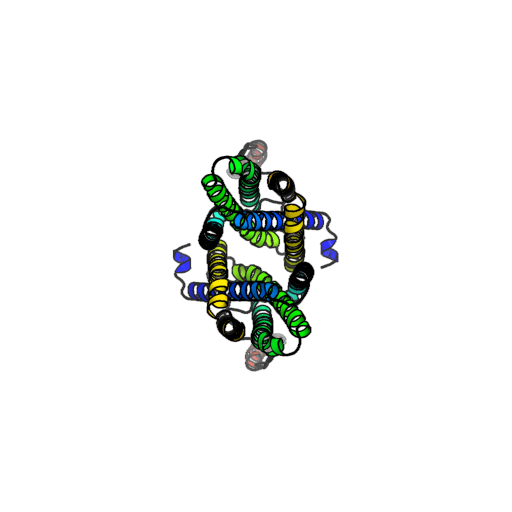M 2745 O O . THR B 1 120 ? 2.33 13.523 -0.844 1 89.44 120 THR B O 1
ATOM 2748 N N . PRO B 1 121 ? 1.43 12.18 0.652 1 83.75 121 PRO B N 1
ATOM 2749 C CA . PRO B 1 121 ? 0.473 13.242 0.981 1 83.75 121 PRO B CA 1
ATOM 2750 C C . PRO B 1 121 ? 1.135 14.453 1.637 1 83.75 121 PRO B C 1
ATOM 2752 O O . PRO B 1 121 ? 0.575 15.547 1.617 1 83.75 121 PRO B O 1
ATOM 2755 N N . GLN B 1 122 ? 2.273 14.289 2.172 1 81.88 122 GLN B N 1
ATOM 2756 C CA . GLN B 1 122 ? 2.98 15.375 2.84 1 81.88 122 GLN B CA 1
ATOM 2757 C C . GLN B 1 122 ? 3.568 16.359 1.824 1 81.88 122 GLN B C 1
ATOM 2759 O O . GLN B 1 122 ? 3.938 17.469 2.176 1 81.88 122 GLN B O 1
ATOM 2764 N N . LEU B 1 123 ? 3.666 15.992 0.628 1 85.88 123 LEU B N 1
ATOM 2765 C CA . LEU B 1 123 ? 4.34 16.781 -0.394 1 85.88 123 LEU B CA 1
ATOM 2766 C C . LEU B 1 123 ? 3.354 17.719 -1.089 1 85.88 123 LEU B C 1
ATOM 2768 O O . LEU B 1 123 ? 3.764 18.656 -1.785 1 85.88 123 LEU B O 1
ATOM 2772 N N . PHE B 1 124 ? 2.082 17.531 -0.858 1 85.25 124 PHE B N 1
ATOM 2773 C CA . PHE B 1 124 ? 1.092 18.25 -1.652 1 85.25 124 PHE B CA 1
ATOM 2774 C C . PHE B 1 124 ? 0.069 18.938 -0.754 1 85.25 124 PHE B C 1
ATOM 2776 O O . PHE B 1 124 ? -0.182 18.484 0.366 1 85.25 124 PHE B O 1
ATOM 2783 N N . PRO B 1 125 ? -0.413 20.047 -1.269 1 83.12 125 PRO B N 1
ATOM 2784 C CA . PRO B 1 125 ? -1.452 20.719 -0.492 1 83.12 125 PRO B CA 1
ATOM 2785 C C . PRO B 1 125 ? -2.744 19.922 -0.399 1 83.12 125 PRO B C 1
ATOM 2787 O O . PRO B 1 125 ? -2.934 18.953 -1.154 1 83.12 125 PRO B O 1
ATOM 2790 N N . THR B 1 126 ? -3.555 20.312 0.436 1 75.31 126 THR B N 1
ATOM 2791 C CA . THR B 1 126 ? -4.773 19.578 0.76 1 75.31 126 THR B CA 1
ATOM 2792 C C . THR B 1 126 ? -5.648 19.406 -0.479 1 75.31 126 THR B C 1
ATOM 2794 O O . THR B 1 126 ? -6.266 18.359 -0.672 1 75.31 126 THR B O 1
ATOM 2797 N N . CYS B 1 127 ? -5.668 20.297 -1.373 1 77.12 127 CYS B N 1
ATOM 2798 C CA . CYS B 1 127 ? -6.586 20.328 -2.506 1 77.12 127 CYS B CA 1
ATOM 2799 C C . CYS B 1 127 ? -6.219 19.25 -3.525 1 77.12 127 CYS B C 1
ATOM 2801 O O . CYS B 1 127 ? -7.078 18.781 -4.273 1 77.12 127 CYS B O 1
ATOM 2803 N N . ILE B 1 128 ? -4.973 18.859 -3.541 1 83.88 128 ILE B N 1
ATOM 2804 C CA . ILE B 1 128 ? -4.598 17.891 -4.566 1 83.88 128 ILE B CA 1
ATOM 2805 C C . ILE B 1 128 ? -3.936 16.688 -3.918 1 83.88 128 ILE B C 1
ATOM 2807 O O . ILE B 1 128 ? -3.373 15.828 -4.609 1 83.88 128 ILE B O 1
ATOM 2811 N N . ARG B 1 129 ? -4.008 16.578 -2.646 1 81.94 129 ARG B N 1
ATOM 2812 C CA . ARG B 1 129 ? -3.342 15.523 -1.889 1 81.94 129 ARG B CA 1
ATOM 2813 C C . ARG B 1 129 ? -3.84 14.141 -2.309 1 81.94 129 ARG B C 1
ATOM 2815 O O . ARG B 1 129 ? -3.043 13.242 -2.57 1 81.94 129 ARG B O 1
ATOM 2822 N N . ASN B 1 130 ? -5.133 14.031 -2.42 1 80.38 130 ASN B N 1
ATOM 2823 C CA . ASN B 1 130 ? -5.703 12.734 -2.773 1 80.38 130 ASN B CA 1
ATOM 2824 C C . ASN B 1 130 ? -5.445 12.391 -4.234 1 80.38 130 ASN B C 1
ATOM 2826 O O . ASN B 1 130 ? -5.23 11.227 -4.574 1 80.38 130 ASN B O 1
ATOM 2830 N N . PHE B 1 131 ? -5.43 13.367 -4.984 1 84.38 131 PHE B N 1
ATOM 2831 C CA . PHE B 1 131 ? -5.129 13.172 -6.395 1 84.38 131 PHE B CA 1
ATOM 2832 C C . PHE B 1 131 ? -3.695 12.695 -6.582 1 84.38 131 PHE B C 1
ATOM 2834 O O . PHE B 1 131 ? -3.445 11.727 -7.312 1 84.38 131 PHE B O 1
ATOM 2841 N N . ALA B 1 132 ? -2.812 13.352 -5.938 1 88.62 132 ALA B N 1
ATOM 2842 C CA . ALA B 1 132 ? -1.397 13.008 -6.039 1 88.62 132 ALA B CA 1
ATOM 2843 C C . ALA B 1 132 ? -1.138 11.602 -5.516 1 88.62 132 ALA B C 1
ATOM 2845 O O . ALA B 1 132 ? -0.346 10.852 -6.098 1 88.62 132 ALA B O 1
ATOM 2846 N N . THR B 1 133 ? -1.78 11.266 -4.473 1 88.12 133 THR B N 1
ATOM 2847 C CA . THR B 1 133 ? -1.615 9.922 -3.92 1 88.12 133 THR B CA 1
ATOM 2848 C C . THR B 1 133 ? -2.172 8.875 -4.875 1 88.12 133 THR B C 1
ATOM 2850 O O . THR B 1 133 ? -1.562 7.82 -5.07 1 88.12 133 THR B O 1
ATOM 2853 N N . GLY B 1 134 ? -3.275 9.18 -5.512 1 87.31 134 GLY B N 1
ATOM 2854 C CA . GLY B 1 134 ? -3.852 8.266 -6.484 1 87.31 134 GLY B CA 1
ATOM 2855 C C . GLY B 1 134 ? -2.969 8.047 -7.695 1 87.31 134 GLY B C 1
ATOM 2856 O O . GLY B 1 134 ? -2.699 6.91 -8.078 1 87.31 134 GLY B O 1
ATOM 2857 N N . ILE B 1 135 ? -2.48 9.086 -8.203 1 91.62 135 ILE B N 1
ATOM 2858 C CA . ILE B 1 135 ? -1.637 9.016 -9.391 1 91.62 135 ILE B CA 1
ATOM 2859 C C . ILE B 1 135 ? -0.338 8.289 -9.062 1 91.62 135 ILE B C 1
ATOM 2861 O O . ILE B 1 135 ? 0.136 7.465 -9.852 1 91.62 135 ILE B O 1
ATOM 2865 N N . SER B 1 136 ? 0.199 8.625 -7.957 1 94.31 136 SER B N 1
ATOM 2866 C CA . SER B 1 136 ? 1.442 7.977 -7.562 1 94.31 136 SER B CA 1
ATOM 2867 C C . SER B 1 136 ? 1.232 6.484 -7.32 1 94.31 136 SER B C 1
ATOM 2869 O O . SER B 1 136 ? 2.059 5.664 -7.723 1 94.31 136 SER B O 1
ATOM 2871 N N . SER B 1 137 ? 0.157 6.199 -6.684 1 92.38 137 SER B N 1
ATOM 2872 C CA . SER B 1 137 ? -0.166 4.797 -6.441 1 92.38 137 SER B CA 1
ATOM 2873 C C . SER B 1 137 ? -0.404 4.051 -7.746 1 92.38 137 SER B C 1
ATOM 2875 O O . SER B 1 137 ? -0.017 2.889 -7.883 1 92.38 137 SER B O 1
ATOM 2877 N N . ALA B 1 138 ? -1.04 4.719 -8.711 1 92.81 138 ALA B N 1
ATOM 2878 C CA . ALA B 1 138 ? -1.221 4.129 -10.031 1 92.81 138 ALA B CA 1
ATOM 2879 C C . ALA B 1 138 ? 0.124 3.848 -10.695 1 92.81 138 ALA B C 1
ATOM 2881 O O . ALA B 1 138 ? 0.298 2.816 -11.352 1 92.81 138 ALA B O 1
ATOM 2882 N N . GLY B 1 139 ? 0.985 4.77 -10.555 1 94.06 139 GLY B N 1
ATOM 2883 C CA . GLY B 1 139 ? 2.336 4.527 -11.039 1 94.06 139 GLY B CA 1
ATOM 2884 C C . GLY B 1 139 ? 2.975 3.297 -10.422 1 94.06 139 GLY B C 1
ATOM 2885 O O . GLY B 1 139 ? 3.703 2.566 -11.094 1 94.06 139 GLY B O 1
ATOM 2886 N N . GLY B 1 140 ? 2.721 3.119 -9.164 1 93.25 140 GLY B N 1
ATOM 2887 C CA . GLY B 1 140 ? 3.197 1.915 -8.508 1 93.25 140 GLY B CA 1
ATOM 2888 C C . GLY B 1 140 ? 2.643 0.641 -9.109 1 93.25 140 GLY B C 1
ATOM 2889 O O . GLY B 1 140 ? 3.377 -0.328 -9.312 1 93.25 140 GLY B O 1
ATOM 2890 N N . ARG B 1 141 ? 1.418 0.677 -9.438 1 88.94 141 ARG B N 1
ATOM 2891 C CA . ARG B 1 141 ? 0.786 -0.492 -10.031 1 88.94 141 ARG B CA 1
ATOM 2892 C C . ARG B 1 141 ? 1.374 -0.788 -11.414 1 88.94 141 ARG B C 1
ATOM 2894 O O . ARG B 1 141 ? 1.532 -1.95 -11.789 1 88.94 141 ARG B O 1
ATOM 2901 N N . ILE B 1 142 ? 1.612 0.178 -12.094 1 91.75 142 ILE B N 1
ATOM 2902 C CA . ILE B 1 142 ? 2.262 0.005 -13.391 1 91.75 142 ILE B CA 1
ATOM 2903 C C . ILE B 1 142 ? 3.617 -0.674 -13.195 1 91.75 142 ILE B C 1
ATOM 2905 O O . ILE B 1 142 ? 3.975 -1.581 -13.953 1 91.75 142 ILE B O 1
ATOM 2909 N N . GLY B 1 143 ? 4.34 -0.212 -12.234 1 91 143 GLY B N 1
ATOM 2910 C CA . GLY B 1 143 ? 5.594 -0.871 -11.914 1 91 143 GLY B CA 1
ATOM 2911 C C . GLY B 1 143 ? 5.43 -2.344 -11.586 1 91 143 GLY B C 1
ATOM 2912 O O . GLY B 1 143 ? 6.238 -3.172 -12.008 1 91 143 GLY B O 1
ATOM 2913 N N . SER B 1 144 ? 4.387 -2.596 -10.852 1 86.62 144 SER B N 1
ATOM 2914 C CA . SER B 1 144 ? 4.117 -3.98 -10.477 1 86.62 144 SER B CA 1
ATOM 2915 C C . SER B 1 144 ? 3.838 -4.844 -11.703 1 86.62 144 SER B C 1
ATOM 2917 O O . SER B 1 144 ? 4.211 -6.016 -11.742 1 86.62 144 SER B O 1
ATOM 2919 N N . ILE B 1 145 ? 3.238 -4.332 -12.672 1 83.31 145 ILE B N 1
ATOM 2920 C CA . ILE B 1 145 ? 2.891 -5.055 -13.891 1 83.31 145 ILE B CA 1
ATOM 2921 C C . ILE B 1 145 ? 4.145 -5.27 -14.742 1 83.31 145 ILE B C 1
ATOM 2923 O O . ILE B 1 145 ? 4.328 -6.34 -15.32 1 83.31 145 ILE B O 1
ATOM 2927 N N . ILE B 1 146 ? 4.941 -4.367 -14.742 1 86.56 146 ILE B N 1
ATOM 2928 C CA . ILE B 1 146 ? 6.129 -4.395 -15.586 1 86.56 146 ILE B CA 1
ATOM 2929 C C . ILE B 1 146 ? 7.156 -5.367 -15.008 1 86.56 146 ILE B C 1
ATOM 2931 O O . ILE B 1 146 ? 7.926 -5.98 -15.75 1 86.56 146 ILE B O 1
ATOM 2935 N N . SER B 1 147 ? 7.148 -5.523 -13.742 1 86.94 147 SER B N 1
ATOM 2936 C CA . SER B 1 147 ? 8.211 -6.246 -13.039 1 86.94 147 SER B CA 1
ATOM 2937 C C . SER B 1 147 ? 8.328 -7.68 -13.547 1 86.94 147 SER B C 1
ATOM 2939 O O . SER B 1 147 ? 9.422 -8.133 -13.891 1 86.94 147 SER B O 1
ATOM 2941 N N . PRO B 1 148 ? 7.199 -8.43 -13.688 1 76.94 148 PRO B N 1
ATOM 2942 C CA . PRO B 1 148 ? 7.348 -9.797 -14.18 1 76.94 148 PRO B CA 1
ATOM 2943 C C . PRO B 1 148 ? 7.91 -9.859 -15.594 1 76.94 148 PRO B C 1
ATOM 2945 O O . PRO B 1 148 ? 8.641 -10.797 -15.93 1 76.94 148 PRO B O 1
ATOM 2948 N N . PHE B 1 149 ? 7.605 -8.898 -16.344 1 79.5 149 PHE B N 1
ATOM 2949 C CA . PHE B 1 149 ? 8.117 -8.867 -17.703 1 79.5 149 PHE B CA 1
ATOM 2950 C C . PHE B 1 149 ? 9.609 -8.586 -17.719 1 79.5 149 PHE B C 1
ATOM 2952 O O . PHE B 1 149 ? 10.352 -9.156 -18.531 1 79.5 149 PHE B O 1
ATOM 2959 N N . VAL B 1 150 ? 10.047 -7.762 -16.859 1 80.94 150 VAL B N 1
ATOM 2960 C CA . VAL B 1 150 ? 11.469 -7.453 -16.75 1 80.94 150 VAL B CA 1
ATOM 2961 C C . VAL B 1 150 ? 12.234 -8.688 -16.266 1 80.94 150 VAL B C 1
ATOM 2963 O O . VAL B 1 150 ? 13.305 -9.008 -16.781 1 80.94 150 VAL B O 1
ATOM 2966 N N . MET B 1 151 ? 11.648 -9.391 -15.359 1 80.12 151 MET B N 1
ATOM 2967 C CA . MET B 1 151 ? 12.312 -10.547 -14.766 1 80.12 151 MET B CA 1
ATOM 2968 C C . MET B 1 151 ? 12.289 -11.734 -15.727 1 80.12 151 MET B C 1
ATOM 2970 O O . MET B 1 151 ? 13.227 -12.531 -15.75 1 80.12 151 MET B O 1
ATOM 2974 N N . HIS B 1 152 ? 11.258 -11.852 -16.5 1 76.19 152 HIS B N 1
ATOM 2975 C CA . HIS B 1 152 ? 11.18 -12.953 -17.453 1 76.19 152 HIS B CA 1
ATOM 2976 C C . HIS B 1 152 ? 12.023 -12.68 -18.703 1 76.19 152 HIS B C 1
ATOM 2978 O O . HIS B 1 152 ? 12.5 -13.609 -19.344 1 76.19 152 HIS B O 1
ATOM 2984 N N . ALA B 1 153 ? 12.078 -11.469 -19.031 1 72.88 153 ALA B N 1
ATOM 2985 C CA . ALA B 1 153 ? 12.898 -11.102 -20.188 1 72.88 153 ALA B CA 1
ATOM 2986 C C . ALA B 1 153 ? 14.352 -11.531 -19.984 1 72.88 153 ALA B C 1
ATOM 2988 O O . ALA B 1 153 ? 15.078 -11.75 -20.953 1 72.88 153 ALA B O 1
ATOM 2989 N N . GLY B 1 154 ? 14.883 -11.469 -18.719 1 64.25 154 GLY B N 1
ATOM 2990 C CA . GLY B 1 154 ? 16.25 -11.922 -18.469 1 64.25 154 GLY B CA 1
ATOM 2991 C C . GLY B 1 154 ? 16.453 -13.383 -18.812 1 64.25 154 GLY B C 1
ATOM 2992 O O . GLY B 1 154 ? 17.594 -13.836 -18.922 1 64.25 154 GLY B O 1
ATOM 2993 N N . GLY B 1 155 ? 15.398 -14.148 -19.391 1 57.41 155 GLY B N 1
ATOM 2994 C CA . GLY B 1 155 ? 15.508 -15.508 -19.891 1 57.41 155 GLY B CA 1
ATOM 2995 C C . GLY B 1 155 ? 15.648 -16.547 -18.797 1 57.41 155 GLY B C 1
ATOM 2996 O O . GLY B 1 155 ? 15.641 -16.203 -17.609 1 57.41 155 GLY B O 1
ATOM 2997 N N . SER B 1 156 ? 15.359 -17.875 -19.078 1 51.94 156 SER B N 1
ATOM 2998 C CA . SER B 1 156 ? 15.508 -19.094 -18.281 1 51.94 156 SER B CA 1
ATOM 2999 C C . SER B 1 156 ? 16.828 -19.078 -17.5 1 51.94 156 SER B C 1
ATOM 3001 O O . SER B 1 156 ? 16.984 -19.828 -16.531 1 51.94 156 SER B O 1
ATOM 3003 N N . GLY B 1 157 ? 17.812 -18.391 -17.953 1 51.78 157 GLY B N 1
ATOM 3004 C CA . GLY B 1 157 ? 19.125 -18.641 -17.375 1 51.78 157 GLY B CA 1
ATOM 3005 C C . GLY B 1 157 ? 19.453 -17.719 -16.219 1 51.78 157 GLY B C 1
ATOM 3006 O O . GLY B 1 157 ? 19.75 -18.188 -15.117 1 51.78 157 GLY B O 1
ATOM 3007 N N . SER B 1 158 ? 19.953 -16.375 -16.375 1 61.5 158 SER B N 1
ATOM 3008 C CA . SER B 1 158 ? 20.656 -15.633 -15.328 1 61.5 158 SER B CA 1
ATOM 3009 C C . SER B 1 158 ? 19.797 -14.484 -14.797 1 61.5 158 SER B C 1
ATOM 3011 O O . SER B 1 158 ? 19.328 -13.641 -15.57 1 61.5 158 SER B O 1
ATOM 3013 N N . SER B 1 159 ? 19.031 -14.625 -13.578 1 72 159 SER B N 1
ATOM 3014 C CA . SER B 1 159 ? 18.281 -13.609 -12.836 1 72 159 SER B CA 1
ATOM 3015 C C . SER B 1 159 ? 19.188 -12.414 -12.5 1 72 159 SER B C 1
ATOM 3017 O O . SER B 1 159 ? 18.719 -11.438 -11.914 1 72 159 SER B O 1
ATOM 3019 N N . VAL B 1 160 ? 20.391 -12.43 -13.117 1 78 160 VAL B N 1
ATOM 3020 C CA . VAL B 1 160 ? 21.375 -11.422 -12.734 1 78 160 VAL B CA 1
ATOM 3021 C C . VAL B 1 160 ? 21.062 -10.102 -13.445 1 78 160 VAL B C 1
ATOM 3023 O O . VAL B 1 160 ? 20.969 -9.055 -12.805 1 78 160 VAL B O 1
ATOM 3026 N N . VAL B 1 161 ? 20.75 -10.219 -14.711 1 81.12 161 VAL B N 1
ATOM 3027 C CA . VAL B 1 161 ? 20.578 -9.016 -15.516 1 81.12 161 VAL B CA 1
ATOM 3028 C C . VAL B 1 161 ? 19.328 -8.266 -15.07 1 81.12 161 VAL B C 1
ATOM 3030 O O . VAL B 1 161 ? 19.375 -7.066 -14.789 1 81.12 161 VAL B O 1
ATOM 3033 N N . PRO B 1 162 ? 18.25 -8.969 -14.922 1 85.5 162 PRO B N 1
ATOM 3034 C CA . PRO B 1 162 ? 17.047 -8.242 -14.484 1 85.5 162 PRO B CA 1
ATOM 3035 C C . PRO B 1 162 ? 17.203 -7.664 -13.078 1 85.5 162 PRO B C 1
ATOM 3037 O O . PRO B 1 162 ? 16.703 -6.57 -12.805 1 85.5 162 PRO B O 1
ATOM 3040 N N . SER B 1 163 ? 17.859 -8.383 -12.234 1 88.12 163 SER B N 1
ATOM 3041 C CA . SER B 1 163 ? 18.062 -7.887 -10.875 1 88.12 163 SER B CA 1
ATOM 3042 C C . SER B 1 163 ? 18.922 -6.625 -10.859 1 88.12 163 SER B C 1
ATOM 3044 O O . SER B 1 163 ? 18.641 -5.688 -10.109 1 88.12 163 SER B O 1
ATOM 3046 N N . ILE B 1 164 ? 19.875 -6.566 -11.703 1 89 164 ILE B N 1
ATOM 3047 C CA . ILE B 1 164 ? 20.734 -5.398 -11.797 1 89 164 ILE B CA 1
ATOM 3048 C C . ILE B 1 164 ? 19.969 -4.23 -12.406 1 89 164 ILE B C 1
ATOM 3050 O O . ILE B 1 164 ? 20.125 -3.082 -11.984 1 89 164 ILE B O 1
ATOM 3054 N N . ALA B 1 165 ? 19.188 -4.531 -13.344 1 90.88 165 ALA B N 1
ATOM 3055 C CA . ALA B 1 165 ? 18.391 -3.484 -13.977 1 90.88 165 ALA B CA 1
ATOM 3056 C C . ALA B 1 165 ? 17.453 -2.824 -12.961 1 90.88 165 ALA B C 1
ATOM 3058 O O . ALA B 1 165 ? 17.328 -1.598 -12.93 1 90.88 165 ALA B O 1
ATOM 3059 N N . VAL B 1 166 ? 16.859 -3.623 -12.156 1 92.81 166 VAL B N 1
ATOM 3060 C CA . VAL B 1 166 ? 15.953 -3.109 -11.141 1 92.81 166 VAL B CA 1
ATOM 3061 C C . VAL B 1 166 ? 16.734 -2.307 -10.102 1 92.81 166 VAL B C 1
ATOM 3063 O O . VAL B 1 166 ? 16.281 -1.244 -9.664 1 92.81 166 VAL B O 1
ATOM 3066 N N . ALA B 1 167 ? 17.859 -2.789 -9.797 1 93.94 167 ALA B N 1
ATOM 3067 C CA . ALA B 1 167 ? 18.703 -2.096 -8.828 1 93.94 167 ALA B CA 1
ATOM 3068 C C . ALA B 1 167 ? 19.141 -0.729 -9.352 1 93.94 167 ALA B C 1
ATOM 3070 O O . ALA B 1 167 ? 19.125 0.258 -8.609 1 93.94 167 ALA B O 1
ATOM 3071 N N . VAL B 1 168 ? 19.469 -0.683 -10.562 1 94 168 VAL B N 1
ATOM 3072 C CA . VAL B 1 168 ? 19.891 0.572 -11.172 1 94 168 VAL B CA 1
ATOM 3073 C C . VAL B 1 168 ? 18.734 1.557 -11.203 1 94 168 VAL B C 1
ATOM 3075 O O . VAL B 1 168 ? 18.906 2.746 -10.922 1 94 168 VAL B O 1
ATOM 3078 N N . ALA B 1 169 ? 17.609 1.092 -11.531 1 93.75 169 ALA B N 1
ATOM 3079 C CA . ALA B 1 169 ? 16.406 1.939 -11.523 1 93.75 169 ALA B CA 1
ATOM 3080 C C . ALA B 1 169 ? 16.125 2.465 -10.117 1 93.75 169 ALA B C 1
ATOM 3082 O O . ALA B 1 169 ? 15.75 3.627 -9.953 1 93.75 169 ALA B O 1
ATOM 3083 N N . ALA B 1 170 ? 16.281 1.607 -9.156 1 94.75 170 ALA B N 1
ATOM 3084 C CA . ALA B 1 170 ? 16.047 1.997 -7.77 1 94.75 170 ALA B CA 1
ATOM 3085 C C . ALA B 1 170 ? 17.031 3.068 -7.324 1 94.75 170 ALA B C 1
ATOM 3087 O O . ALA B 1 170 ? 16.656 4.031 -6.652 1 94.75 170 ALA B O 1
ATOM 3088 N N . LEU B 1 171 ? 18.266 2.916 -7.738 1 94.19 171 LEU B N 1
ATOM 3089 C CA . LEU B 1 171 ? 19.297 3.9 -7.402 1 94.19 171 LEU B CA 1
ATOM 3090 C C . LEU B 1 171 ? 19.031 5.227 -8.109 1 94.19 171 LEU B C 1
ATOM 3092 O O . LEU B 1 171 ? 19.219 6.293 -7.523 1 94.19 171 LEU B O 1
ATOM 3096 N N . GLY B 1 172 ? 18.609 5.102 -9.344 1 93.31 172 GLY B N 1
ATOM 3097 C CA . GLY B 1 172 ? 18.234 6.309 -10.062 1 93.31 172 GLY B CA 1
ATOM 3098 C C . GLY B 1 172 ? 17.078 7.047 -9.414 1 93.31 172 GLY B C 1
ATOM 3099 O O . GLY B 1 172 ? 17.109 8.273 -9.273 1 93.31 172 GLY B O 1
ATOM 3100 N N . SER B 1 173 ? 16.047 6.352 -9.039 1 91.94 173 SER B N 1
ATOM 3101 C CA . SER B 1 173 ? 14.898 6.953 -8.383 1 91.94 173 SER B CA 1
ATOM 3102 C C . SER B 1 173 ? 15.289 7.59 -7.051 1 91.94 173 SER B C 1
ATOM 3104 O O . SER B 1 173 ? 14.812 8.672 -6.711 1 91.94 173 SER B O 1
ATOM 3106 N N . THR B 1 174 ? 16.109 6.902 -6.32 1 90.56 174 THR B N 1
ATOM 3107 C CA . THR B 1 174 ? 16.594 7.422 -5.043 1 90.56 174 THR B CA 1
ATOM 3108 C C . THR B 1 174 ? 17.297 8.758 -5.234 1 90.56 174 THR B C 1
ATOM 3110 O O . THR B 1 174 ? 17.125 9.688 -4.441 1 90.56 174 THR B O 1
ATOM 3113 N N . THR B 1 175 ? 18.062 8.82 -6.258 1 89.56 175 THR B N 1
ATOM 3114 C CA . THR B 1 175 ? 18.781 10.055 -6.543 1 89.56 175 THR B CA 1
ATOM 3115 C C . THR B 1 175 ? 17.812 11.188 -6.871 1 89.56 175 THR B C 1
ATOM 3117 O O . THR B 1 175 ? 17.969 12.312 -6.391 1 89.56 175 THR B O 1
ATOM 3120 N N . ALA B 1 176 ? 16.828 10.922 -7.586 1 90.44 176 ALA B N 1
ATOM 3121 C CA . ALA B 1 176 ? 15.828 11.93 -7.941 1 90.44 176 ALA B CA 1
ATOM 3122 C C . ALA B 1 176 ? 15.062 12.398 -6.707 1 90.44 176 ALA B C 1
ATOM 3124 O O . ALA B 1 176 ? 14.82 13.602 -6.543 1 90.44 176 ALA B O 1
ATOM 3125 N N . VAL B 1 177 ? 14.781 11.516 -5.875 1 89.62 177 VAL B N 1
ATOM 3126 C CA . VAL B 1 177 ? 14.023 11.844 -4.668 1 89.62 177 VAL B CA 1
ATOM 3127 C C . VAL B 1 177 ? 14.891 12.664 -3.719 1 89.62 177 VAL B C 1
ATOM 3129 O O . VAL B 1 177 ? 14.43 13.648 -3.141 1 89.62 177 VAL B O 1
ATOM 3132 N N . LEU B 1 178 ? 16.109 12.297 -3.609 1 85.81 178 LEU B N 1
ATOM 3133 C CA . LEU B 1 178 ? 17.016 12.961 -2.688 1 85.81 178 LEU B CA 1
ATOM 3134 C C . LEU B 1 178 ? 17.281 14.406 -3.121 1 85.81 178 LEU B C 1
ATOM 3136 O O . LEU B 1 178 ? 17.375 15.305 -2.283 1 85.81 178 LEU B O 1
ATOM 3140 N N . PHE B 1 179 ? 17.234 14.617 -4.363 1 84.75 179 PHE B N 1
ATOM 3141 C CA . PHE B 1 179 ? 17.625 15.93 -4.855 1 84.75 179 PHE B CA 1
ATOM 3142 C C . PHE B 1 179 ? 16.406 16.812 -5.098 1 84.75 179 PHE B C 1
ATOM 3144 O O . PHE B 1 179 ? 16.5 18.031 -5.031 1 84.75 179 PHE B O 1
ATOM 3151 N N . ARG B 1 180 ? 15.312 16.172 -5.25 1 83.75 180 ARG B N 1
ATOM 3152 C CA . ARG B 1 180 ? 14.211 16.984 -5.738 1 83.75 180 ARG B CA 1
ATOM 3153 C C . ARG B 1 180 ? 13.102 17.094 -4.691 1 83.75 180 ARG B C 1
ATOM 3155 O O . ARG B 1 180 ? 12.297 18.031 -4.73 1 83.75 180 ARG B O 1
ATOM 3162 N N . LEU B 1 181 ? 13.109 16.219 -3.771 1 83.81 181 LEU B N 1
ATOM 3163 C CA . LEU B 1 181 ? 12 16.25 -2.818 1 83.81 181 LEU B CA 1
ATOM 3164 C C . LEU B 1 181 ? 12.469 16.766 -1.461 1 83.81 181 LEU B C 1
ATOM 3166 O O . LEU B 1 181 ? 13.609 16.516 -1.059 1 83.81 181 LEU B O 1
ATOM 3170 N N . PRO B 1 182 ? 11.617 17.578 -0.827 1 78.31 182 PRO B N 1
ATOM 3171 C CA . PRO B 1 182 ? 11.977 18.156 0.47 1 78.31 182 PRO B CA 1
ATOM 3172 C C . PRO B 1 182 ? 12 17.125 1.592 1 78.31 182 PRO B C 1
ATOM 3174 O O . PRO B 1 182 ? 11.242 16.141 1.554 1 78.31 182 PRO B O 1
ATOM 3177 N N . ALA B 1 183 ? 12.984 17.391 2.469 1 72.44 183 ALA B N 1
ATOM 3178 C CA . ALA B 1 183 ? 13.055 16.547 3.666 1 72.44 183 ALA B CA 1
ATOM 3179 C C . ALA B 1 183 ? 11.992 16.969 4.68 1 72.44 183 ALA B C 1
ATOM 3181 O O . ALA B 1 183 ? 11.961 18.109 5.121 1 72.44 183 ALA B O 1
ATOM 3182 N N . ILE B 1 184 ? 10.992 16.203 4.641 1 65.62 184 ILE B N 1
ATOM 3183 C CA . ILE B 1 184 ? 9.914 16.531 5.574 1 65.62 184 ILE B CA 1
ATOM 3184 C C . ILE B 1 184 ? 10.086 15.703 6.848 1 65.62 184 ILE B C 1
ATOM 3186 O O . ILE B 1 184 ? 10.148 14.469 6.797 1 65.62 184 ILE B O 1
ATOM 3190 N N . GLN B 1 185 ? 10.781 16.453 7.723 1 57.28 185 GLN B N 1
ATOM 3191 C CA . GLN B 1 185 ? 10.852 15.727 8.984 1 57.28 185 GLN B CA 1
ATOM 3192 C C . GLN B 1 185 ? 9.461 15.547 9.594 1 57.28 185 GLN B C 1
ATOM 3194 O O . GLN B 1 185 ? 9.148 14.484 10.133 1 57.28 185 GLN B O 1
ATOM 3199 N N . THR B 1 186 ? 8.961 16.906 10.055 1 53.94 186 THR B N 1
ATOM 3200 C CA . THR B 1 186 ? 7.859 16.844 11.008 1 53.94 186 THR B CA 1
ATOM 3201 C C . THR B 1 186 ? 6.52 16.797 10.289 1 53.94 186 THR B C 1
ATOM 3203 O O . THR B 1 186 ? 6.434 17.141 9.102 1 53.94 186 THR B O 1
ATOM 3206 N N . GLU B 1 187 ? 5.414 16.266 10.922 1 58 187 GLU B N 1
ATOM 3207 C CA . GLU B 1 187 ? 4.027 15.805 10.898 1 58 187 GLU B CA 1
ATOM 3208 C C . GLU B 1 187 ? 3.088 16.906 10.422 1 58 187 GLU B C 1
ATOM 3210 O O . GLU B 1 187 ? 1.866 16.75 10.477 1 58 187 GLU B O 1
ATOM 3215 N N . ASN B 1 188 ? 3.676 18.031 9.828 1 59.44 188 ASN B N 1
ATOM 3216 C CA . ASN B 1 188 ? 2.664 19.016 9.461 1 59.44 188 ASN B CA 1
ATOM 3217 C C . ASN B 1 188 ? 2.34 18.953 7.969 1 59.44 188 ASN B C 1
ATOM 3219 O O . ASN B 1 188 ? 3.24 19.016 7.129 1 59.44 188 ASN B O 1
ATOM 3223 N N . LEU B 1 189 ? 1.182 18.625 7.637 1 65.81 189 LEU B N 1
ATOM 3224 C CA . LEU B 1 189 ? 0.696 18.578 6.262 1 65.81 189 LEU B CA 1
ATOM 3225 C C . LEU B 1 189 ? 0.391 19.984 5.75 1 65.81 189 LEU B C 1
ATOM 3227 O O . LEU B 1 189 ? -0.213 20.781 6.457 1 65.81 189 LEU B O 1
ATOM 3231 N N . PRO B 1 190 ? 1.053 20.328 4.543 1 68.75 190 PRO B N 1
ATOM 3232 C CA . PRO B 1 190 ? 0.686 21.625 3.971 1 68.75 190 PRO B CA 1
ATOM 3233 C C . PRO B 1 190 ? -0.801 21.719 3.641 1 68.75 190 PRO B C 1
ATOM 3235 O O . PRO B 1 190 ? -1.377 20.781 3.076 1 68.75 190 PRO B O 1
ATOM 3238 N N . GLN B 1 191 ? -1.37 22.781 4.043 1 69.38 191 GLN B N 1
ATOM 3239 C CA . GLN B 1 191 ? -2.791 23 3.793 1 69.38 191 GLN B CA 1
ATOM 3240 C C . GLN B 1 191 ? -3.004 23.828 2.527 1 69.38 191 GLN B C 1
ATOM 3242 O O . GLN B 1 191 ? -3.994 23.641 1.818 1 69.38 191 GLN B O 1
ATOM 3247 N N . THR B 1 192 ? -2.051 24.766 2.148 1 74.94 192 THR B N 1
ATOM 3248 C CA . THR B 1 192 ? -2.176 25.641 0.989 1 74.94 192 THR B CA 1
ATOM 3249 C C . THR B 1 192 ? -1.052 25.375 -0.01 1 74.94 192 THR B C 1
ATOM 3251 O O . THR B 1 192 ? -0.065 24.719 0.317 1 74.94 192 THR B O 1
ATOM 3254 N N . VAL B 1 193 ? -1.315 25.875 -1.175 1 78.25 193 VAL B N 1
ATOM 3255 C CA . VAL B 1 193 ? -0.325 25.734 -2.238 1 78.25 193 VAL B CA 1
ATOM 3256 C C . VAL B 1 193 ? 0.966 26.453 -1.836 1 78.25 193 VAL B C 1
ATOM 3258 O O . VAL B 1 193 ? 2.062 25.922 -2.053 1 78.25 193 VAL B O 1
ATOM 3261 N N . ASP B 1 194 ? 0.884 27.547 -1.22 1 77.69 194 ASP B N 1
ATOM 3262 C CA . ASP B 1 194 ? 2.049 28.328 -0.815 1 77.69 194 ASP B CA 1
ATOM 3263 C C . ASP B 1 194 ? 2.881 27.578 0.222 1 77.69 194 ASP B C 1
ATOM 3265 O O . ASP B 1 194 ? 4.113 27.609 0.186 1 77.69 194 ASP B O 1
ATOM 3269 N N . GLU B 1 195 ? 2.178 26.938 1.106 1 77.81 195 GLU B N 1
ATOM 3270 C CA . GLU B 1 195 ? 2.879 26.172 2.127 1 77.81 195 GLU B CA 1
ATOM 3271 C C . GLU B 1 195 ? 3.639 25 1.508 1 77.81 195 GLU B C 1
ATOM 3273 O O . GLU B 1 195 ? 4.75 24.672 1.935 1 77.81 195 GLU B O 1
ATOM 3278 N N . ALA B 1 196 ? 3.008 24.469 0.562 1 76.5 196 ALA B N 1
ATOM 3279 C CA . ALA B 1 196 ? 3.641 23.344 -0.112 1 76.5 196 ALA B CA 1
ATOM 3280 C C . ALA B 1 196 ? 4.863 23.797 -0.907 1 76.5 196 ALA B C 1
ATOM 3282 O O . ALA B 1 196 ? 5.879 23.094 -0.942 1 76.5 196 ALA B O 1
ATOM 3283 N N . LEU B 1 197 ? 4.777 24.891 -1.556 1 77.06 197 LEU B N 1
ATOM 3284 C CA . LEU B 1 197 ? 5.863 25.391 -2.393 1 77.06 197 LEU B CA 1
ATOM 3285 C C . LEU B 1 197 ? 7 25.938 -1.535 1 77.06 197 LEU B C 1
ATOM 3287 O O . LEU B 1 197 ? 8.141 26.031 -1.998 1 77.06 197 LEU B O 1
ATOM 3291 N N . ALA B 1 198 ? 6.723 26.203 -0.289 1 73.88 198 ALA B N 1
ATOM 3292 C CA . ALA B 1 198 ? 7.742 26.719 0.623 1 73.88 198 ALA B CA 1
ATOM 3293 C C . ALA B 1 198 ? 8.648 25.609 1.118 1 73.88 198 ALA B C 1
ATOM 3295 O O . ALA B 1 198 ? 9.766 25.859 1.59 1 73.88 198 ALA B O 1
ATOM 3296 N N . MET B 1 199 ? 8.094 24.516 0.973 1 72.69 199 MET B N 1
ATOM 3297 C CA . MET B 1 199 ? 8.906 23.375 1.397 1 72.69 199 MET B CA 1
ATOM 3298 C C . MET B 1 199 ? 10.039 23.109 0.415 1 72.69 199 MET B C 1
ATOM 3300 O O . MET B 1 199 ? 9.797 22.812 -0.757 1 72.69 199 MET B O 1
ATOM 3304 N N . LYS B 1 200 ? 11.172 23.656 0.632 1 63.25 200 LYS B N 1
ATOM 3305 C CA . LYS B 1 200 ? 12.297 23.562 -0.293 1 63.25 200 LYS B CA 1
ATOM 3306 C C . LYS B 1 200 ? 13.086 22.281 -0.094 1 63.25 200 LYS B C 1
ATOM 3308 O O . LYS B 1 200 ? 13.148 21.75 1.018 1 63.25 200 LYS B O 1
ATOM 3313 N N . SER B 1 201 ? 13.383 21.672 -1.201 1 60.12 201 SER B N 1
ATOM 3314 C CA . SER B 1 201 ? 14.227 20.484 -1.236 1 60.12 201 SER B CA 1
ATOM 3315 C C . SER B 1 201 ? 15.602 20.766 -0.636 1 60.12 201 SER B C 1
ATOM 3317 O O . SER B 1 201 ? 16.25 21.75 -0.988 1 60.12 201 SER B O 1
ATOM 3319 N N . VAL B 1 202 ? 15.688 20.719 0.708 1 51.59 202 VAL B N 1
ATOM 3320 C CA . VAL B 1 202 ? 17.031 20.891 1.251 1 51.59 202 VAL B CA 1
ATOM 3321 C C . VAL B 1 202 ? 17.812 19.594 1.115 1 51.59 202 VAL B C 1
ATOM 3323 O O . VAL B 1 202 ? 17.359 18.531 1.543 1 51.59 202 VAL B O 1
ATOM 3326 N N . PHE B 1 203 ? 18.578 19.609 0.005 1 49.88 203 PHE B N 1
ATOM 3327 C CA . PHE B 1 203 ? 19.531 18.5 -0.011 1 49.88 203 PHE B CA 1
ATOM 3328 C C . PHE B 1 203 ? 20.266 18.406 1.324 1 49.88 203 PHE B C 1
ATOM 3330 O O . PHE B 1 203 ? 20.984 19.328 1.716 1 49.88 203 PHE B O 1
ATOM 3337 N N . SER B 1 204 ? 19.609 18.141 2.441 1 45.38 204 SER B N 1
ATOM 3338 C CA . SER B 1 204 ? 20.391 17.938 3.652 1 45.38 204 SER B CA 1
ATOM 3339 C C . SER B 1 204 ? 20.766 16.469 3.836 1 45.3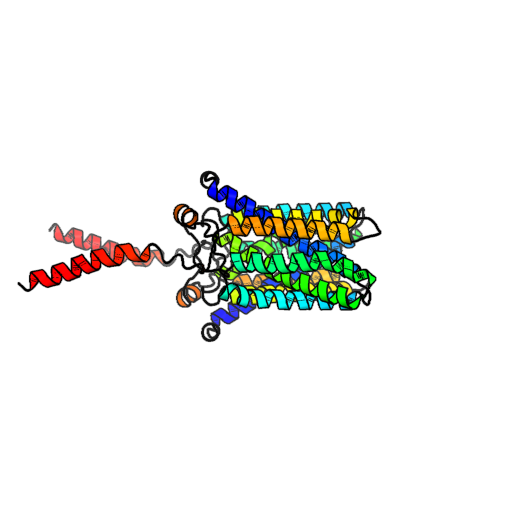8 204 SER B C 1
ATOM 3341 O O . SER B 1 204 ? 19.891 15.602 3.834 1 45.38 204 SER B O 1
ATOM 3343 N N . ILE B 1 205 ? 21.672 16.078 3.211 1 41.97 205 ILE B N 1
ATOM 3344 C CA . ILE B 1 205 ? 22.203 14.766 3.584 1 41.97 205 ILE B CA 1
ATOM 3345 C C . ILE B 1 205 ? 22.359 14.688 5.102 1 41.97 205 ILE B C 1
ATOM 3347 O O . ILE B 1 205 ? 23.125 15.461 5.691 1 41.97 205 ILE B O 1
ATOM 3351 N N . PRO B 1 206 ? 21.359 14.289 5.805 1 40.16 206 PRO B N 1
ATOM 3352 C CA . PRO B 1 206 ? 21.656 14.281 7.238 1 40.16 206 PRO B CA 1
ATOM 3353 C C . PRO B 1 206 ? 23.047 13.758 7.547 1 40.16 206 PRO B C 1
ATOM 3355 O O . PRO B 1 206 ? 23.578 14.008 8.633 1 40.16 206 PRO B O 1
ATOM 3358 N N . CYS B 1 207 ? 23.5 12.773 6.754 1 38.03 207 CYS B N 1
ATOM 3359 C CA . CYS B 1 207 ? 24.766 12.312 7.312 1 38.03 207 CYS B CA 1
ATOM 3360 C C . CYS B 1 207 ? 25.766 13.453 7.414 1 38.03 207 CYS B C 1
ATOM 3362 O O . CYS B 1 207 ? 26.531 13.539 8.383 1 38.03 207 CYS B O 1
ATOM 3364 N N . PHE B 1 208 ? 26.188 14.164 6.195 1 31.33 208 PHE B N 1
ATOM 3365 C CA . PHE B 1 208 ? 27.266 15.125 6.332 1 31.33 208 PHE B CA 1
ATOM 3366 C C . PHE B 1 208 ? 26.719 16.5 6.688 1 31.33 208 PHE B C 1
ATOM 3368 O O . PHE B 1 208 ? 26.297 17.25 5.805 1 31.33 208 PHE B O 1
ATOM 3375 N N . LYS B 1 209 ? 25.938 16.734 7.605 1 33.34 209 LYS B N 1
ATOM 3376 C CA . LYS B 1 209 ? 25.875 18.062 8.18 1 33.34 209 LYS B CA 1
ATOM 3377 C C . LYS B 1 209 ? 27.203 18.797 8.055 1 33.34 209 LYS B C 1
ATOM 3379 O O . LYS B 1 209 ? 28.156 18.484 8.773 1 33.34 209 LYS B O 1
ATOM 3384 N N . ILE B 1 210 ? 27.625 19.203 6.863 1 28.27 210 ILE B N 1
ATOM 3385 C CA . ILE B 1 210 ? 28.453 20.406 6.918 1 28.27 210 ILE B CA 1
ATOM 3386 C C . ILE B 1 210 ? 27.641 21.578 7.438 1 28.27 210 ILE B C 1
ATOM 3388 O O . ILE B 1 210 ? 26.625 21.938 6.844 1 28.27 210 ILE B O 1
ATOM 3392 N N . ARG B 1 211 ? 27.531 21.844 8.758 1 30.28 211 ARG B N 1
ATOM 3393 C CA . ARG B 1 211 ? 27.25 23.125 9.422 1 30.28 211 ARG B CA 1
ATOM 3394 C C . ARG B 1 211 ? 27.625 24.297 8.516 1 30.28 211 ARG B C 1
ATOM 3396 O O . ARG B 1 211 ? 28.797 24.516 8.234 1 30.28 211 ARG B O 1
ATOM 3403 N N . ASP B 1 212 ? 26.953 24.531 7.488 1 28.81 212 ASP B N 1
ATOM 3404 C CA . ASP B 1 212 ? 27.25 25.891 7.023 1 28.81 212 ASP B CA 1
ATOM 3405 C C . ASP B 1 212 ? 26.938 26.922 8.109 1 28.81 212 ASP B C 1
ATOM 3407 O O . ASP B 1 212 ? 25.781 27.125 8.469 1 28.81 212 ASP B O 1
ATOM 3411 N N . VAL B 1 213 ? 27.719 27.094 9.172 1 30.39 213 VAL B N 1
ATOM 3412 C CA . VAL B 1 213 ? 28.109 28.141 10.109 1 30.39 213 VAL B CA 1
ATOM 3413 C C . VAL B 1 213 ? 28.125 29.5 9.398 1 30.39 213 VAL B C 1
ATOM 3415 O O . VAL B 1 213 ? 28.562 30.5 9.977 1 30.39 213 VAL B O 1
ATOM 3418 N N . THR B 1 214 ? 27.844 29.562 8.195 1 30.17 214 THR B N 1
ATOM 3419 C CA . THR B 1 214 ? 28.188 30.922 7.773 1 30.17 214 THR B CA 1
ATOM 3420 C C . THR B 1 214 ? 27.266 31.938 8.43 1 30.17 214 THR B C 1
ATOM 3422 O O . THR B 1 214 ? 27.734 32.969 8.953 1 30.17 214 THR B O 1
ATOM 3425 N N . ASN B 1 215 ? 25.891 32.031 7.969 1 29.72 215 ASN B N 1
ATOM 3426 C CA . ASN B 1 215 ? 25.375 33.375 8.125 1 29.72 215 ASN B CA 1
ATOM 3427 C C . ASN B 1 215 ? 24.719 33.562 9.492 1 29.72 215 ASN B C 1
ATOM 3429 O O . ASN B 1 215 ? 23.969 34.531 9.688 1 29.72 215 ASN B O 1
ATOM 3433 N N . ALA B 1 216 ? 24.594 32.562 10.414 1 33.75 216 ALA B N 1
ATOM 3434 C CA . ALA B 1 216 ? 24.062 33 11.703 1 33.75 216 ALA B CA 1
ATOM 3435 C C . ALA B 1 216 ? 24.875 34.125 12.297 1 33.75 216 ALA B C 1
ATOM 3437 O O . ALA B 1 216 ? 24.594 34.625 13.391 1 33.75 216 ALA B O 1
ATOM 3438 N N . VAL B 1 217 ? 26.094 34.312 11.703 1 32.72 217 VAL B N 1
ATOM 3439 C CA . VAL B 1 217 ? 26.906 35.375 12.344 1 32.72 217 VAL B CA 1
ATOM 3440 C C . VAL B 1 217 ? 26.203 36.719 12.203 1 32.72 217 VAL B C 1
ATOM 3442 O O . VAL B 1 217 ? 26.359 37.594 13.055 1 32.72 217 VAL B O 1
ATOM 3445 N N . ILE B 1 218 ? 25.5 36.875 11.023 1 32.34 218 ILE B N 1
ATOM 3446 C CA . ILE B 1 218 ? 25.422 38.312 10.836 1 32.34 218 ILE B CA 1
ATOM 3447 C C . ILE B 1 218 ? 24.344 38.906 11.742 1 32.34 218 ILE B C 1
ATOM 3449 O O . ILE B 1 218 ? 24.531 39.969 12.344 1 32.34 218 ILE B O 1
ATOM 3453 N N . THR B 1 219 ? 23.141 38.219 11.734 1 33.38 219 THR B N 1
ATOM 3454 C CA . THR B 1 219 ? 22.172 39.25 12.141 1 33.38 219 THR B CA 1
ATOM 3455 C C . THR B 1 219 ? 22.109 39.344 13.664 1 33.38 219 THR B C 1
ATOM 3457 O O . THR B 1 219 ? 21.422 40.188 14.211 1 33.38 219 THR B O 1
ATOM 3460 N N . ASN B 1 220 ? 22.484 38.219 14.328 1 33.03 220 ASN B N 1
ATOM 3461 C CA . ASN B 1 220 ? 22.328 38.469 15.758 1 33.03 220 ASN B CA 1
ATOM 3462 C C . ASN B 1 220 ? 23.172 39.656 16.203 1 33.03 220 ASN B C 1
ATOM 3464 O O . ASN B 1 220 ? 23.047 40.156 17.328 1 33.03 220 ASN B O 1
ATOM 3468 N N . ASP B 1 221 ? 24.281 39.844 15.461 1 32.84 221 ASP B N 1
ATOM 3469 C CA . ASP B 1 221 ? 25.141 40.875 15.984 1 32.84 221 ASP B CA 1
ATOM 3470 C C . ASP B 1 221 ? 24.469 42.25 15.906 1 32.84 221 ASP B C 1
ATOM 3472 O O . ASP B 1 221 ? 24.719 43.125 16.75 1 32.84 221 ASP B O 1
ATOM 3476 N N . GLU B 1 222 ? 23.688 42.469 14.781 1 34.75 222 GLU B N 1
ATOM 3477 C CA . GLU B 1 222 ? 23.328 43.875 14.766 1 34.75 222 GLU B CA 1
ATOM 3478 C C . GLU B 1 222 ? 22.219 44.188 15.773 1 34.75 222 GLU B C 1
ATOM 3480 O O . GLU B 1 222 ? 22.219 45.219 16.422 1 34.75 222 GLU B O 1
ATOM 3485 N N . GLN B 1 223 ? 21.188 43.219 15.766 1 34.84 223 GLN B N 1
ATOM 3486 C CA . GLN B 1 223 ? 20.078 43.75 16.547 1 34.84 223 GLN B CA 1
ATOM 3487 C C . GLN B 1 223 ? 20.359 43.688 18.031 1 34.84 223 GLN B C 1
ATOM 3489 O O . GLN B 1 223 ? 19.797 44.438 18.828 1 34.84 223 GLN B O 1
ATOM 3494 N N . ASN B 1 224 ? 21.109 42.656 18.391 1 34.34 224 ASN B N 1
ATOM 3495 C CA . ASN B 1 224 ? 21.453 42.719 19.797 1 34.34 224 ASN B CA 1
ATOM 3496 C C . ASN B 1 224 ? 22.266 43.969 20.109 1 34.34 224 ASN B C 1
ATOM 3498 O O . ASN B 1 224 ? 22.312 44.406 21.266 1 34.34 224 ASN B O 1
ATOM 3502 N N . ASP B 1 225 ? 23.031 44.344 19.016 1 34.53 225 ASP B N 1
ATOM 3503 C CA . ASP B 1 225 ? 23.75 45.594 19.25 1 34.53 225 ASP B CA 1
ATOM 3504 C C . ASP B 1 225 ? 22.797 46.781 19.391 1 34.53 225 ASP B C 1
ATOM 3506 O O . ASP B 1 225 ? 23.062 47.719 20.141 1 34.53 225 ASP B O 1
ATOM 3510 N N . GLN B 1 226 ? 21.703 46.656 18.531 1 34.91 226 GLN B N 1
ATOM 3511 C CA . GLN B 1 226 ? 20.906 47.875 18.656 1 34.91 226 GLN B CA 1
ATOM 3512 C C . GLN B 1 226 ? 20.141 47.906 19.969 1 34.91 226 GLN B C 1
ATOM 3514 O O . GLN B 1 226 ? 19.984 48.969 20.594 1 34.91 226 GLN B O 1
ATOM 3519 N N . ASP B 1 227 ? 19.562 46.719 20.219 1 35.5 227 ASP B N 1
ATOM 3520 C CA . ASP B 1 227 ? 18.719 46.781 21.406 1 35.5 227 ASP B CA 1
ATOM 3521 C C . ASP B 1 227 ? 19.547 46.969 22.672 1 35.5 227 ASP B C 1
ATOM 3523 O O . ASP B 1 227 ? 19.078 47.5 23.672 1 35.5 227 ASP B O 1
ATOM 3527 N N . ASN B 1 228 ? 20.719 46.281 22.609 1 34.75 228 ASN B N 1
ATOM 3528 C CA . ASN B 1 228 ? 21.578 46.625 23.734 1 34.75 228 ASN B CA 1
ATOM 3529 C C . ASN B 1 228 ? 21.922 48.094 23.766 1 34.75 228 ASN B C 1
ATOM 3531 O O . ASN B 1 228 ? 22.266 48.625 24.812 1 34.75 228 ASN B O 1
ATOM 3535 N N . GLN B 1 229 ? 22.047 48.625 22.5 1 34.59 229 GLN B N 1
ATOM 3536 C CA . GLN B 1 229 ? 22.344 50.062 22.5 1 34.59 229 GLN B CA 1
ATOM 3537 C C . GLN B 1 229 ? 21.172 50.844 23.062 1 34.59 229 GLN B C 1
ATOM 3539 O O . GLN B 1 229 ? 21.375 51.938 23.656 1 34.59 229 GLN B O 1
ATOM 3544 N N . ARG B 1 230 ? 19.953 50.406 22.688 1 37.97 230 ARG B N 1
ATOM 3545 C CA . ARG B 1 230 ? 18.859 51.25 23.156 1 37.97 230 ARG B CA 1
ATOM 3546 C C . ARG B 1 230 ? 18.766 51.25 24.672 1 37.97 230 ARG B C 1
ATOM 3548 O O . ARG B 1 230 ? 18.328 52.219 25.281 1 37.97 230 ARG B O 1
ATOM 3555 N N . PHE B 1 231 ? 19.047 49.969 25.156 1 35.88 231 PHE B N 1
ATOM 3556 C CA . PHE B 1 231 ? 18.922 49.969 26.609 1 35.88 231 PHE B CA 1
ATOM 3557 C C . PHE B 1 231 ? 19.922 50.906 27.25 1 35.88 231 PHE B C 1
ATOM 3559 O O . PHE B 1 231 ? 19.734 51.344 28.375 1 35.88 231 PHE B O 1
ATOM 3566 N N . LEU B 1 232 ? 21.094 50.906 26.516 1 32.69 232 LEU B N 1
ATOM 3567 C CA . LEU B 1 232 ? 22.062 51.781 27.156 1 32.69 232 LEU B CA 1
ATOM 3568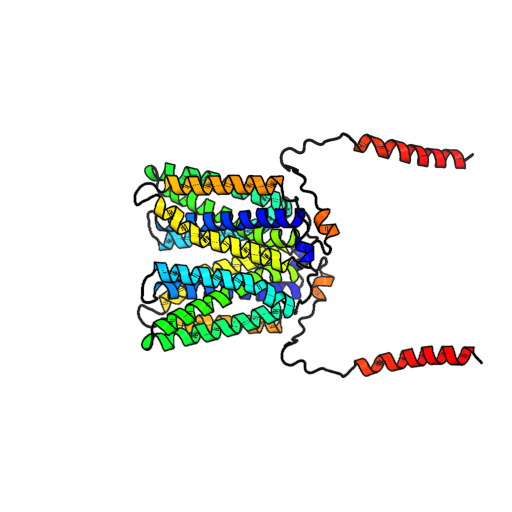 C C . LEU B 1 232 ? 21.578 53.25 27.156 1 32.69 232 LEU B C 1
ATOM 3570 O O . LEU B 1 232 ? 21.891 54 28.062 1 32.69 232 LEU B O 1
ATOM 3574 N N . THR B 1 233 ? 20.984 53.562 25.984 1 34.44 233 THR B N 1
ATOM 3575 C CA . THR B 1 233 ? 20.797 55 25.938 1 34.44 233 THR B CA 1
ATOM 3576 C C . THR B 1 233 ? 19.719 55.438 26.922 1 34.44 233 THR B C 1
ATOM 3578 O O . THR B 1 233 ? 19.594 56.625 27.219 1 34.44 233 THR B O 1
ATOM 3581 N N . ALA B 1 234 ? 18.703 54.531 27.109 1 35.28 234 ALA B N 1
ATOM 3582 C CA . ALA B 1 234 ? 17.594 55.125 27.844 1 35.28 234 ALA B CA 1
ATOM 3583 C C . ALA B 1 234 ? 18 55.469 29.281 1 35.28 234 ALA B C 1
ATOM 3585 O O . ALA B 1 234 ? 17.25 56.125 30.016 1 35.28 234 ALA B O 1
ATOM 3586 N N . ARG B 1 235 ? 19 54.656 29.75 1 31.48 235 ARG B N 1
ATOM 3587 C CA . ARG B 1 235 ? 19.281 55.062 31.125 1 31.48 235 ARG B CA 1
ATOM 3588 C C . ARG B 1 235 ? 20 56.406 31.172 1 31.48 235 ARG B C 1
ATOM 3590 O O . ARG B 1 235 ? 20.328 56.906 32.25 1 31.48 235 ARG B O 1
ATOM 3597 N N . ILE B 1 236 ? 20.312 56.906 30.047 1 24.92 236 ILE B N 1
ATOM 3598 C CA . ILE B 1 236 ? 20.766 58.25 30.344 1 24.92 236 ILE B CA 1
ATOM 3599 C C . ILE B 1 236 ? 19.578 59.188 30.531 1 24.92 236 ILE B C 1
ATOM 3601 O O . ILE B 1 236 ? 18.641 59.156 29.719 1 24.92 236 ILE B O 1
#

Radius of gyration: 26.12 Å; Cα contacts (8 Å, |Δi|>4): 691; chains: 2; bounding box: 64×87×52 Å

Sequence (472 aa):
MREMLKHPSLIWRLVVITSGWAVVNVMYYAIALNTNNLTGDRFLNMLYGGIAEIVGVLLYFFVVSKWGCRDCYCAILCIGAVVLAVTPLFALWNPVVVTISTMFCKLCTSICFNIIFVYTPQLFPTCIRNFATGISSAGGRIGSIISPFVMHAGGSGSSVVPSIAVAVAALGSTTAVLFRLPAIQTENLPQTVDEALAMKSVFSIPCFKIRDVTNAVITNDEQNDQDNQRFLTARIMREMLKHPSLIWRLVVITSGWAVVNVMYYAIALNTNNLTGDRFLNMLYGGIAEIVGVLLYFFVVSKWGCRDCYCAILCIGAVVLAVTPLFALWNPVVVTISTMFCKLCTSICFNIIFVYTPQLFPTCIRNFATGISSAGGRIGSIISPFVMHAGGSGSSVVPSIAVAVAALGSTTAVLFRLPAIQTENLPQTVDEALAMKSVFSIPCFKIRDVTNAVITNDEQNDQDNQRFLTARI

Organism: Ciona intestinalis (NCBI:txid7719)

Foldseek 3Di:
DVVLCVDVLLVLVLVLLLLLLLLLLLLLLLLVVVLCVAPDDNVVSVVLLVVLLVVLQVCLVVQCLVQNLLLSLLVLLLVLLVLLLCLLVCVVPDSVSNSVSSSSSSSSSSSNNVSSLLVQLQLDAPVCSVVSSVSSNVSNVVSNVCNVVLQCVVDPDGSNVSSNVSSVSSNVSSVSSLQSPAGDNDPDHHHDSVSNVPRGNPSCNVVPPPPPPPDVPPDVVPVVVVVVVVVVVVVD/DVVLCVDVLLVLVLVLLLLLLLLLLLLQLLLVVVLCVAPDDNVVSVVLLVVLLVVLQVCLVVQCLVQNLLLSLLVLLLVLLVLLLCLLVCVVPDSVSNSVSSSSSSSSSSSNNVSSLVVQLQLDAPVCSVVSSVSSNVSNVVSNVCNVVLQCVVDPDGSNVSSNVSSVSSNVSSVSSLQSPARDRDDDRHHDSVSSVPRGNPSCNVVPPPPPPPDVPPDVVPVVVVVVVVVVVVVD

Secondary structure (DSSP, 8-state):
-TTGGG-HHHHHHHHHHHHHHHHHHHHHHHHHHHHHT-SS-HHHHHHHHHHHHHHHHHHHHHHHHHH-HHHHHHHHHHHHHHHHHHHHHHTTT-HHHHHHHHHHHHHHHHHHHHHHHHHHHHTS-HHHHHHHHHHHHHHHHHHHHHHHHHHHHTTTT-THHHHHHHHHHHHHHHHHHHHHS----SSPPP-SHHHHHH-------STT-----STHHHHHHHHHHHHHHHHHHHT-/-TTGGG-HHHHHHHHHHHHHHHHHHHHHHHHHHHHHT-SS-HHHHHHHHHHHHHHHHHHHHHHHHHH-HHHHHHHHHHHHHHHHHHHHHHTTT-HHHHHHHHHHHHHHHHHHHHHHHHHHHHTS-HHHHHHHHHHHHHHHHHHHHHHHHHHHHTTTT-THHHHHHHHHHHHHHHHHHHHHS----SSPPP-SHHHHHH-------STT-----STHHHHHHHHHHHHHHHHHHHT-

InterPro domains:
  IPR036259 MFS transporter superfamily [G3DSA:1.20.1250.20] (1-196)
  IPR036259 MFS transporter superfamily [SSF103473] (2-180)

Nearest PDB structures (foldseek):
  8sdy-assembly1_A  TM=9.291E-01  e=8.496E-08  Rattus norvegicus
  9b1o-assembly1_A  TM=9.319E-01  e=5.153E-06  Homo sapiens
  8jtv-assembly1_A  TM=9.304E-01  e=2.990E-04  Homo sapiens
  8sc2-assembly1_A  TM=8.362E-01  e=5.547E-04  Homo sapiens
  8dwi-assembly1_A  TM=6.820E-01  e=2.820E-02  Homo sapiens